Protein AF-L8GIX2-F1 (afdb_monomer_lite)

pLDDT: mean 71.5, std 20.06, range [21.62, 95.88]

Organism: Acanthamoeba castellanii (strain ATCC 30010 / Neff) (NCBI:txid1257118)

Secondary structure (DSSP, 8-state):
-------PPPPPP---HHHHHHHHHHHHHHHHHHHHHTS--HHHHHHHHHHHHHHHHHHHHHTHHHHHHHHHHHT----TTSPPPPHHHHHHHHHHHH-GGGGGTTHHHHHHHHHHHHHHHHHHHTT-TT--HHHHHHHHHHHHHHHHHHHHHHHHHHHHHHTT--TT-PPPPHHHHHHHHHHHHHTTTHHHHHHHHHHHHHHHHHHHHHHHHHH--TTSPPPHHHHHHHHHHHHHHHHHHTHHHHHHHHHHHSPPPTT---SSHHHHHHHHHHHT-GGGGGTTHHHHHHHHHHHHHHHHHHHHHHHHHHHHHHHHTTTTT-TTTSHHHHHHHHHHHHHHHHHTS-PPPSS-EEE---EEEEEEEETTEEEEEETTS-EEEEETTEEEEP-S---SEEEE-TTS-EEEE-TT--EEEEETTTTEEEEEP-SS-EEEEEEEETTEEEEEE-GGG---SS-TTB-EEEE-SSSEEE-SSB-SEEEEEE-TT--EEEEETT-EEEEE-TTT-PEEEEEEE-SEEEEEETTEEEEE-TTS-EEEEETTEEEEE--SS-EEEEEE-TTS-EEEEETTT--EEEE---PPP---------

Sequence (594 aa):
MSTTATASIPVPVEQSPATLDKIKGNIANEIARREIQQRPSLMNAAVSFSIGAAASAISATAVYPIDLVKTRLQNQRTLVGQRGMSMWGCLTSVVRHEGPFGLYKGLIPQLVGQVPEKAIRLFIVDRIRSLSATDGVLITNPAEIVKVRMQVQGQEYAKKKADAAATTAKPKGAMSILRELGIKGMYKGASACFLRDVPFSGIYFGSYAWLKEQLRTGNEPLHSIELFFCASLAGVAAASLTTPADVLKTRMQVEAKKGEGYANLRDCYRRVTTTEGYKALWKGVVPRVLRSSPQYGVMLFSYELLQRLFNNDVQSSISMDVLEDKKWVKMLLLEDKMGILLENSWEPPTSFTRFKGGFKHISVGGSTSVWAISRGDEIYRWKENQWEKTTGAKLKQLSAAEDGAVWGVNNNGEVYRWDGDKQTWQSIPSPFSVLHVAVGSDREVWAVIDDEKEPTSALKQSNIATWDGKAWIRIPGSEQMKLVSCGADGTLWAINSERFTFRLDRESLKWEQMPGSFKQVSVGSKKHVWGVDSKDCIYKWKKGTWQRVTMADVPQHISVASDGSIVAMDKDTNGVVNMKKLVLPVEDKEGEVH

InterPro domains:
  IPR002067 Mitochondrial carrier protein [PR00926] (48-61)
  IPR002067 Mitochondrial carrier protein [PR00926] (61-75)
  IPR002067 Mitochondrial carrier protein [PR00926] (106-126)
  IPR002067 Mitochondrial carrier protein [PR00926] (187-205)
  IPR002067 Mitochondrial carrier protein [PR00926] (231-253)
  IPR006624 Beta-propeller repeat TECPR [PF19193] (360-502)
  IPR006624 Beta-propeller repeat TECPR [PF19193] (507-572)
  IPR006624 Beta-propeller repeat TECPR [SM00706] (350-384)
  IPR006624 Beta-propeller repeat TECPR [SM00706] (385-420)
  IPR006624 Beta-propeller repeat TECPR [SM00706] (470-506)
  IPR006624 Beta-propeller repeat TECPR [SM00706] (509-543)
  IPR011044 Quinoprotein amine dehydrogenase, beta chain-like [SSF50969] (366-577)
  IPR018108 Mitochondrial carrier protein, transmembrane region [PF00153] (44-131)
  IPR018108 Mitochondrial carrier protein, transmembrane region [PF00153] (136-216)
  IPR018108 Mitochondrial carrier protein, transmembrane region [PF00153] (222-312)
  IPR018108 Mitochondrial carrier protein, transmembrane region [PS50920] (43-131)
  IPR018108 Mitochondrial carrier protein, transmembrane region [PS50920] (132-214)
  IPR018108 Mitochondrial carrier protein, transmembrane region [PS50920] (226-309)
  IPR023395 Mitochondrial carrier protein domain superfamily [G3DSA:1.50.40.10] (24-133)
  IPR023395 Mitochondrial carrier protein domain superfamily [G3DSA:1.50.40.10] (134-314)

Radius of gyration: 35.57 Å; chains: 1; bounding box: 111×74×96 Å

Foldseek 3Di:
DDDDDDDDDDDDDDPDPVVVVVVVVVVVVVVVVVLVVPDPPVVVVVLLLVLLLVLLLQLCVVLQLLVLLLLQQLQDDDFPPDDGADSVRSSVCQCVQVNPCSSCFLSVLVSVLVSVLSVCCSVCVSVDVPDDVLVSLLSRLLSVLLSLQRSNVSVVVSVCVVVVNDPPDDRDDSVRVDVVCDDVNSCFLSVLVCLQPVQLVVQLVVQLVVQLVVPDDPPDDDDLVSSLVSNLVSQLRSLQVSLLSVSLSSNRSYDADVPRHQPDSVSSSVCCCVGHNPCSSRGSSVSSSVSRSSSVVSSVVSSVVSVVVVVVVVVVVCPPPCVVPCPVVVVVVVCVVVVVVCVVVDAQDQDWDWDFDQFDAWADQDPQFIKTAHPQQWIWTDDPNDTDTADDDRFPYKYAHVQGWIKGAHPQQWIWTQDPVVSYIDTDDAPFRFQEWEDQDPQWIKTFTDPVPDPDDPQQQWRMWTDRPRYIDTQGHHHAWRYWYAAVARWIWTAHPQQWIWTQDPVVRYTDTADDGAPDWEDNDPQFIWGAHPVLWIWTDDPRDTDTRDYPFRFPDWYAHVVGWIWTQGPPRSTITTRDPPPDPPPPPDDDDD

Structure (mmCIF, N/CA/C/O backbone):
data_AF-L8GIX2-F1
#
_entry.id   AF-L8GIX2-F1
#
loop_
_atom_site.group_PDB
_atom_site.id
_atom_site.type_symbol
_atom_site.label_atom_id
_atom_site.label_alt_id
_atom_site.label_comp_id
_atom_site.label_asym_id
_atom_site.label_entity_id
_atom_site.label_seq_id
_atom_site.pdbx_PDB_ins_code
_atom_site.Cartn_x
_atom_site.Cartn_y
_atom_site.Cartn_z
_atom_site.occupancy
_atom_site.B_iso_or_equiv
_atom_site.auth_seq_id
_atom_site.auth_comp_id
_atom_site.auth_asym_id
_atom_site.auth_atom_id
_atom_site.pdbx_PDB_model_num
ATOM 1 N N . MET A 1 1 ? 73.768 -43.367 -15.667 1.00 32.47 1 MET A N 1
ATOM 2 C CA . MET A 1 1 ? 73.710 -41.979 -15.160 1.00 32.47 1 MET A CA 1
ATOM 3 C C . MET A 1 1 ? 72.260 -41.523 -15.231 1.00 32.47 1 MET A C 1
ATOM 5 O O . MET A 1 1 ? 71.710 -41.500 -16.317 1.00 32.47 1 MET A O 1
ATOM 9 N N . SER A 1 2 ? 71.597 -41.445 -14.071 1.00 27.03 2 SER A N 1
ATOM 10 C CA . SER A 1 2 ? 71.108 -40.181 -13.467 1.00 27.03 2 SER A CA 1
ATOM 11 C C . SER A 1 2 ? 69.639 -39.912 -13.848 1.00 27.03 2 SER A C 1
ATOM 13 O O . SER A 1 2 ? 69.367 -39.380 -14.914 1.00 27.03 2 SER A O 1
ATOM 15 N N . THR A 1 3 ? 68.691 -40.608 -13.208 1.00 26.14 3 THR A N 1
ATOM 16 C CA . THR A 1 3 ? 67.895 -40.239 -12.004 1.00 26.14 3 THR A CA 1
ATOM 17 C C . THR A 1 3 ? 66.569 -39.548 -12.328 1.00 26.14 3 THR A C 1
ATOM 19 O O . THR A 1 3 ? 66.504 -38.371 -12.658 1.00 26.14 3 THR A O 1
ATOM 22 N N . THR A 1 4 ? 65.511 -40.336 -12.156 1.00 33.38 4 THR A N 1
ATOM 23 C CA . THR A 1 4 ? 64.113 -39.974 -11.910 1.00 33.38 4 THR A CA 1
ATOM 24 C C . THR A 1 4 ? 63.963 -38.993 -10.744 1.00 33.38 4 THR A C 1
ATOM 26 O O . THR A 1 4 ? 64.439 -39.279 -9.646 1.00 33.38 4 THR A O 1
ATOM 29 N N . ALA A 1 5 ? 63.223 -37.902 -10.953 1.00 27.11 5 ALA A N 1
ATOM 30 C CA . ALA A 1 5 ? 62.670 -37.071 -9.886 1.00 27.11 5 ALA A CA 1
ATOM 31 C C . ALA A 1 5 ? 61.169 -36.853 -10.136 1.00 27.11 5 ALA A C 1
ATOM 33 O O . ALA A 1 5 ? 60.757 -36.110 -11.023 1.00 27.11 5 ALA A O 1
ATOM 34 N N . THR A 1 6 ? 60.356 -37.556 -9.354 1.00 30.75 6 THR A N 1
ATOM 35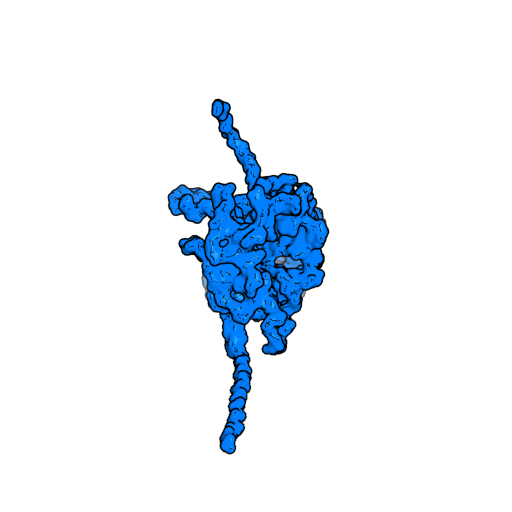 C CA . THR A 1 6 ? 58.922 -37.332 -9.166 1.00 30.75 6 THR A CA 1
ATOM 36 C C . THR A 1 6 ? 58.697 -35.983 -8.484 1.00 30.75 6 THR A C 1
ATOM 38 O O . THR A 1 6 ? 59.063 -35.824 -7.320 1.00 30.75 6 THR A O 1
ATOM 41 N N . ALA A 1 7 ? 58.079 -35.026 -9.180 1.00 27.36 7 ALA A N 1
ATOM 42 C CA . ALA A 1 7 ? 57.546 -33.811 -8.570 1.00 27.36 7 ALA A CA 1
ATOM 43 C C . ALA A 1 7 ? 56.068 -34.038 -8.222 1.00 27.36 7 ALA A C 1
ATOM 45 O O . ALA A 1 7 ? 55.216 -34.185 -9.097 1.00 27.36 7 ALA A O 1
ATOM 46 N N . SER A 1 8 ? 55.785 -34.128 -6.927 1.00 27.20 8 SER A N 1
ATOM 47 C CA . SER A 1 8 ? 54.449 -34.215 -6.348 1.00 27.20 8 SER A CA 1
ATOM 48 C C . SER A 1 8 ? 53.643 -32.941 -6.633 1.00 27.20 8 SER A C 1
ATOM 50 O O . SER A 1 8 ? 54.091 -31.826 -6.374 1.00 27.20 8 SER A O 1
ATOM 52 N N . ILE A 1 9 ? 52.433 -33.122 -7.164 1.00 31.89 9 ILE A N 1
ATOM 53 C CA . ILE A 1 9 ? 51.441 -32.067 -7.398 1.00 31.89 9 ILE A CA 1
ATOM 54 C C . ILE A 1 9 ? 50.919 -31.571 -6.034 1.00 31.89 9 ILE A C 1
ATOM 56 O O . ILE A 1 9 ? 50.572 -32.407 -5.194 1.00 31.89 9 ILE A O 1
ATOM 60 N N . PRO A 1 10 ? 50.816 -30.251 -5.787 1.00 28.42 10 PRO A N 1
ATOM 61 C CA . PRO A 1 10 ? 50.138 -29.735 -4.607 1.00 28.42 10 PRO A CA 1
ATOM 62 C C . PRO A 1 10 ? 48.632 -29.972 -4.753 1.00 28.42 10 PRO A C 1
ATOM 64 O O . PRO A 1 10 ? 48.017 -29.544 -5.729 1.00 28.42 10 PRO A O 1
ATOM 67 N N . VAL A 1 11 ? 48.039 -30.655 -3.775 1.00 28.12 11 VAL A N 1
ATOM 68 C CA . VAL A 1 11 ? 46.583 -30.804 -3.632 1.00 28.12 11 VAL A CA 1
ATOM 69 C C . VAL A 1 11 ? 45.937 -29.406 -3.611 1.00 28.12 11 VAL A C 1
ATOM 71 O O . VAL A 1 11 ? 46.382 -28.565 -2.824 1.00 28.12 11 VAL A O 1
ATOM 74 N N . PRO A 1 12 ? 44.916 -29.110 -4.443 1.00 32.69 12 PRO A N 1
ATOM 75 C CA . PRO A 1 12 ? 44.256 -27.812 -4.420 1.00 32.69 12 PRO A CA 1
ATOM 76 C C . PRO A 1 12 ? 43.480 -27.644 -3.116 1.00 32.69 12 PRO A C 1
ATOM 78 O O . PRO A 1 12 ? 42.661 -28.483 -2.746 1.00 32.69 12 PRO A O 1
ATOM 81 N N . VAL A 1 13 ? 43.760 -26.536 -2.440 1.00 35.94 13 VAL A N 1
ATOM 82 C CA . VAL A 1 13 ? 43.099 -26.073 -1.221 1.00 35.94 13 VAL A CA 1
ATOM 83 C C . VAL A 1 13 ? 41.587 -25.995 -1.454 1.00 35.94 13 VAL A C 1
ATOM 85 O O . VAL A 1 13 ? 41.133 -25.218 -2.296 1.00 35.94 13 VAL A O 1
ATOM 88 N N . GLU A 1 14 ? 40.813 -26.775 -0.692 1.00 31.98 14 GLU A N 1
ATOM 89 C CA . GLU A 1 14 ? 39.371 -26.573 -0.520 1.00 31.98 14 GLU A CA 1
ATOM 90 C C . GLU A 1 14 ? 39.129 -25.101 -0.168 1.00 31.98 14 GLU A C 1
ATOM 92 O O . GLU A 1 14 ? 39.505 -24.627 0.909 1.00 31.98 14 GLU A O 1
ATOM 97 N N . GLN A 1 15 ? 38.547 -24.339 -1.096 1.00 39.41 15 GLN A N 1
ATOM 98 C CA . GLN A 1 15 ? 38.196 -22.951 -0.826 1.00 39.41 15 GLN A CA 1
ATOM 99 C C . GLN A 1 15 ? 37.131 -22.933 0.270 1.00 39.41 15 GLN A C 1
ATOM 101 O O . GLN A 1 15 ? 36.019 -23.427 0.091 1.00 39.41 15 GLN A O 1
ATOM 106 N N . SER A 1 16 ? 37.514 -22.395 1.427 1.00 39.31 16 SER A N 1
ATOM 107 C CA . SER A 1 16 ? 36.728 -22.500 2.648 1.00 39.31 16 SER A CA 1
ATOM 108 C C . SER A 1 16 ? 35.373 -21.773 2.537 1.00 39.31 16 SER A C 1
ATOM 110 O O . SER A 1 16 ? 35.245 -20.802 1.777 1.00 39.31 16 SER A O 1
ATOM 112 N N . PRO A 1 17 ? 34.368 -22.176 3.342 1.00 43.47 17 PRO A N 1
ATOM 113 C CA . PRO A 1 17 ? 33.036 -21.556 3.408 1.00 43.47 17 PRO A CA 1
ATOM 114 C C . PRO A 1 17 ? 33.039 -20.023 3.564 1.00 43.47 17 PRO A C 1
ATOM 116 O O . PRO A 1 17 ? 32.078 -19.353 3.186 1.00 43.47 17 PRO A O 1
ATOM 119 N N . ALA A 1 18 ? 34.149 -19.448 4.042 1.00 38.91 18 ALA A N 1
ATOM 120 C CA . ALA A 1 18 ? 34.330 -18.014 4.233 1.00 38.91 18 ALA A CA 1
ATOM 121 C C . ALA A 1 18 ? 34.254 -17.193 2.929 1.00 38.91 18 ALA A C 1
ATOM 123 O O . ALA A 1 18 ? 33.893 -16.016 2.974 1.00 38.91 18 ALA A O 1
ATOM 124 N N . THR A 1 19 ? 34.570 -17.780 1.769 1.00 43.78 19 THR A N 1
ATOM 125 C CA . THR A 1 19 ? 34.526 -17.074 0.472 1.00 43.78 19 THR A CA 1
ATOM 126 C C . THR A 1 19 ? 33.088 -16.914 -0.028 1.00 43.78 19 THR A C 1
ATOM 128 O O . THR A 1 19 ? 32.713 -15.848 -0.516 1.00 43.78 19 THR A O 1
ATOM 131 N N . LEU A 1 20 ? 32.250 -17.937 0.175 1.00 39.53 20 LEU A N 1
ATOM 132 C CA . LEU A 1 20 ? 30.830 -17.919 -0.184 1.00 39.53 20 LEU A CA 1
ATOM 133 C C . LEU A 1 20 ? 30.031 -16.973 0.727 1.00 39.53 20 LEU A C 1
ATOM 135 O O . LEU A 1 20 ? 29.161 -16.243 0.253 1.00 39.53 20 LEU A O 1
ATOM 139 N N . ASP A 1 21 ? 30.368 -16.924 2.017 1.00 40.94 21 ASP A N 1
ATOM 140 C CA . ASP A 1 21 ? 29.740 -16.003 2.970 1.00 40.94 21 ASP A CA 1
ATOM 141 C C . ASP A 1 21 ? 30.148 -14.543 2.733 1.00 40.94 21 ASP A C 1
ATOM 143 O O . ASP A 1 21 ? 29.327 -13.638 2.894 1.00 40.94 21 ASP A O 1
ATOM 147 N N . LYS A 1 22 ? 31.370 -14.293 2.242 1.00 41.31 22 LYS A N 1
ATOM 148 C CA . LYS A 1 22 ? 31.793 -12.959 1.779 1.00 41.31 22 LYS A CA 1
ATOM 149 C C . LYS A 1 22 ? 30.979 -12.480 0.578 1.00 41.31 22 LYS A C 1
ATOM 151 O O . LYS A 1 22 ? 30.581 -11.319 0.532 1.00 41.31 22 LYS A O 1
ATOM 156 N N . ILE A 1 23 ? 30.707 -13.373 -0.374 1.00 46.34 23 ILE A N 1
ATOM 157 C CA . ILE A 1 23 ? 29.902 -13.073 -1.566 1.00 46.34 23 ILE A CA 1
ATOM 158 C C . ILE A 1 23 ? 28.448 -12.795 -1.164 1.00 46.34 23 ILE A C 1
ATOM 160 O O . ILE A 1 23 ? 27.890 -11.772 -1.556 1.00 46.34 23 ILE A O 1
ATOM 164 N N . LYS A 1 24 ? 27.861 -13.629 -0.297 1.00 41.00 24 LYS A N 1
ATOM 165 C CA . LYS A 1 24 ? 26.514 -13.400 0.251 1.00 41.00 24 LYS A CA 1
ATOM 166 C C . LYS A 1 24 ? 26.422 -12.101 1.056 1.00 41.00 24 LYS A C 1
ATOM 168 O O . LYS A 1 24 ? 25.441 -11.378 0.917 1.00 41.00 24 LYS A O 1
ATOM 173 N N . GLY A 1 25 ? 27.442 -11.773 1.851 1.00 39.19 25 GLY A N 1
ATOM 174 C CA . GLY A 1 25 ? 27.502 -10.536 2.634 1.00 39.19 25 GLY A CA 1
ATOM 175 C C . GLY A 1 25 ? 27.599 -9.277 1.771 1.00 39.19 25 GLY A C 1
ATOM 176 O O . GLY A 1 25 ? 26.925 -8.285 2.046 1.00 39.19 25 GLY A O 1
ATOM 177 N N . ASN A 1 26 ? 28.375 -9.322 0.687 1.00 44.47 26 ASN A N 1
ATOM 178 C CA . ASN A 1 26 ? 28.473 -8.210 -0.259 1.00 44.47 26 ASN A CA 1
ATOM 179 C C . ASN A 1 26 ? 27.163 -8.010 -1.035 1.00 44.47 26 ASN A C 1
ATOM 181 O O . ASN A 1 26 ? 26.713 -6.878 -1.179 1.00 44.47 26 ASN A O 1
ATOM 185 N N . ILE A 1 27 ? 26.504 -9.099 -1.444 1.00 45.00 27 ILE A N 1
ATOM 186 C CA . ILE A 1 27 ? 25.198 -9.055 -2.120 1.00 45.00 27 ILE A CA 1
ATOM 187 C C . ILE A 1 27 ? 24.102 -8.547 -1.170 1.00 45.00 27 ILE A C 1
ATOM 189 O O . ILE A 1 27 ? 23.310 -7.689 -1.553 1.00 45.00 27 ILE A O 1
ATOM 193 N N . ALA A 1 28 ? 24.086 -8.995 0.088 1.00 37.91 28 ALA A N 1
ATOM 194 C CA . ALA A 1 28 ? 23.142 -8.517 1.099 1.00 37.91 28 ALA A CA 1
ATOM 195 C C . ALA A 1 28 ? 23.328 -7.021 1.414 1.00 37.91 28 ALA A C 1
ATOM 197 O O . ALA A 1 28 ? 22.347 -6.293 1.559 1.00 37.91 28 ALA A O 1
ATOM 198 N N . ASN A 1 29 ? 24.575 -6.542 1.460 1.00 41.56 29 ASN A N 1
ATOM 199 C CA . ASN A 1 29 ? 24.876 -5.120 1.631 1.00 41.56 29 ASN A CA 1
ATOM 200 C C . ASN A 1 29 ? 24.446 -4.280 0.418 1.00 41.56 29 ASN A C 1
ATOM 202 O O . ASN A 1 29 ? 23.976 -3.156 0.596 1.00 41.56 29 ASN A O 1
ATOM 206 N N . GLU A 1 30 ? 24.557 -4.817 -0.797 1.00 46.59 30 GLU A N 1
ATOM 207 C CA . GLU A 1 30 ? 24.130 -4.136 -2.022 1.00 46.59 30 GLU A CA 1
ATOM 208 C C . GLU A 1 30 ? 22.593 -4.080 -2.136 1.00 46.59 30 GLU A C 1
ATOM 210 O O . GLU A 1 30 ? 22.037 -3.049 -2.517 1.00 46.59 30 GLU A O 1
ATOM 215 N N . ILE A 1 31 ? 21.892 -5.143 -1.718 1.00 43.31 31 ILE A N 1
ATOM 216 C CA . ILE A 1 31 ? 20.422 -5.185 -1.604 1.00 43.31 31 ILE A CA 1
ATOM 217 C C . ILE A 1 31 ? 19.939 -4.180 -0.551 1.00 43.31 31 ILE A C 1
ATOM 219 O O . ILE A 1 31 ? 19.071 -3.358 -0.844 1.00 43.31 31 ILE A O 1
ATOM 223 N N . ALA A 1 32 ? 20.561 -4.161 0.633 1.00 39.56 32 ALA A N 1
ATOM 224 C CA . ALA A 1 32 ? 20.240 -3.195 1.682 1.00 39.56 32 ALA A CA 1
ATOM 225 C C . ALA A 1 32 ? 20.481 -1.745 1.223 1.00 39.56 32 ALA A C 1
ATOM 227 O O . ALA A 1 32 ? 19.701 -0.851 1.549 1.00 39.56 32 ALA A O 1
ATOM 228 N N . ARG A 1 33 ? 21.527 -1.489 0.423 1.00 43.03 33 ARG A N 1
ATOM 229 C CA . ARG A 1 33 ? 21.795 -0.165 -0.164 1.00 43.03 33 ARG A CA 1
ATOM 230 C C . ARG A 1 33 ? 20.774 0.228 -1.232 1.00 43.03 33 ARG A C 1
ATOM 232 O O . ARG A 1 33 ? 20.345 1.380 -1.244 1.00 43.03 33 ARG A O 1
ATOM 239 N N . ARG A 1 34 ? 20.328 -0.704 -2.079 1.00 43.25 34 ARG A N 1
ATOM 240 C CA . ARG A 1 34 ? 19.295 -0.445 -3.099 1.00 43.25 34 ARG A CA 1
ATOM 241 C C . ARG A 1 34 ? 17.908 -0.219 -2.487 1.00 43.25 34 ARG A C 1
ATOM 243 O O . ARG A 1 34 ? 17.200 0.679 -2.938 1.00 43.25 34 ARG A O 1
ATOM 250 N N . GLU A 1 35 ? 17.563 -0.913 -1.402 1.00 37.59 35 GLU A N 1
ATOM 251 C CA . GLU A 1 35 ? 16.358 -0.619 -0.604 1.00 37.59 35 GLU A CA 1
ATOM 252 C C . GLU A 1 35 ? 16.434 0.742 0.110 1.00 37.59 35 GLU A C 1
ATOM 254 O O . GLU A 1 35 ? 15.412 1.394 0.323 1.00 37.59 35 GLU A O 1
ATOM 259 N N . ILE A 1 36 ? 17.636 1.217 0.461 1.00 39.16 36 ILE A N 1
ATOM 260 C CA . ILE A 1 36 ? 17.846 2.572 0.999 1.00 39.16 36 ILE A CA 1
ATOM 261 C C . ILE A 1 36 ? 17.694 3.640 -0.102 1.00 39.16 36 ILE A C 1
ATOM 263 O O . ILE A 1 36 ? 17.222 4.738 0.194 1.00 39.16 36 ILE A O 1
ATOM 267 N N . GLN A 1 37 ? 18.030 3.320 -1.357 1.00 36.75 37 GLN A N 1
ATOM 268 C CA . GLN A 1 37 ? 18.027 4.257 -2.489 1.00 36.75 37 GLN A CA 1
ATOM 269 C C . GLN A 1 37 ? 16.670 4.353 -3.219 1.00 36.75 37 GLN A C 1
ATOM 271 O O . GLN A 1 37 ? 16.367 5.398 -3.784 1.00 36.75 37 GLN A O 1
ATOM 276 N N . GLN A 1 38 ? 15.816 3.321 -3.138 1.00 39.66 38 GLN A N 1
ATOM 277 C CA . GLN A 1 38 ? 14.410 3.353 -3.590 1.00 39.66 38 GLN A CA 1
ATOM 278 C C . GLN A 1 38 ? 13.428 3.936 -2.560 1.00 39.66 38 GLN A C 1
ATOM 280 O O . GLN A 1 38 ? 12.213 3.907 -2.771 1.00 39.66 38 GLN A O 1
ATOM 285 N N . ARG A 1 39 ? 13.908 4.483 -1.438 1.00 40.75 39 ARG A N 1
ATOM 286 C CA . ARG A 1 39 ? 13.008 5.143 -0.492 1.00 40.75 39 ARG A CA 1
ATOM 287 C C . ARG A 1 39 ? 12.375 6.365 -1.163 1.00 40.75 39 ARG A C 1
ATOM 289 O O . ARG A 1 39 ? 13.116 7.172 -1.730 1.00 40.75 39 ARG A O 1
ATOM 296 N N . PRO A 1 40 ? 11.050 6.592 -1.045 1.00 43.59 40 PRO A N 1
ATOM 297 C CA . PRO A 1 40 ? 10.548 7.950 -1.196 1.00 43.59 40 PRO A CA 1
ATOM 298 C C . PRO A 1 40 ? 11.407 8.821 -0.278 1.00 43.59 40 PRO A C 1
ATOM 300 O O . PRO A 1 40 ? 11.651 8.436 0.871 1.00 43.59 40 PRO A O 1
ATOM 303 N N . SER A 1 41 ? 11.934 9.937 -0.792 1.00 51.78 41 SER A N 1
ATOM 304 C CA . SER A 1 41 ? 12.727 10.865 0.020 1.00 51.78 41 SER A CA 1
ATOM 305 C C . SER A 1 41 ? 12.025 11.055 1.369 1.00 51.78 41 SER A C 1
ATOM 307 O O . SER A 1 41 ? 10.793 11.097 1.417 1.00 51.78 41 SER A O 1
ATOM 309 N N . LEU A 1 42 ? 12.767 11.125 2.481 1.00 51.75 42 LEU A N 1
ATOM 310 C CA . LEU A 1 42 ? 12.169 11.295 3.820 1.00 51.75 42 LEU A CA 1
ATOM 311 C C . LEU A 1 42 ? 11.116 12.415 3.837 1.00 51.75 42 LEU A C 1
ATOM 313 O O . LEU A 1 42 ? 10.129 12.330 4.558 1.00 51.75 42 LEU A O 1
ATOM 317 N N . MET A 1 43 ? 11.299 13.410 2.971 1.00 50.34 43 MET A N 1
ATOM 318 C CA . MET A 1 43 ? 10.362 14.483 2.682 1.00 50.34 43 MET A CA 1
ATOM 319 C C . MET A 1 43 ? 9.032 14.001 2.064 1.00 50.34 43 MET A C 1
ATOM 321 O O . MET A 1 43 ? 7.981 14.345 2.586 1.00 50.34 43 MET A O 1
ATOM 325 N N . ASN A 1 44 ? 9.030 13.155 1.028 1.00 55.56 44 ASN A N 1
ATOM 326 C CA . ASN A 1 44 ? 7.808 12.590 0.428 1.00 55.56 44 ASN A CA 1
ATOM 327 C C . ASN A 1 44 ? 7.051 11.661 1.392 1.00 55.56 44 ASN A C 1
ATOM 329 O O . ASN A 1 44 ? 5.815 11.675 1.437 1.00 55.56 44 ASN A O 1
ATOM 333 N N . ALA A 1 45 ? 7.785 10.882 2.192 1.00 56.03 45 ALA A N 1
ATOM 334 C CA . ALA A 1 45 ? 7.203 10.065 3.253 1.00 56.03 45 ALA A CA 1
ATOM 335 C C . ALA A 1 45 ? 6.602 10.945 4.363 1.00 56.03 45 ALA A C 1
ATOM 337 O O . ALA A 1 45 ? 5.467 10.718 4.778 1.00 56.03 45 ALA A O 1
ATOM 338 N N . ALA A 1 46 ? 7.311 11.997 4.789 1.00 62.12 46 ALA A N 1
ATOM 339 C CA . ALA A 1 46 ? 6.837 12.957 5.784 1.00 62.12 46 ALA A CA 1
ATOM 340 C C . ALA A 1 46 ? 5.623 13.763 5.297 1.00 62.12 46 ALA A C 1
ATOM 342 O O . ALA A 1 46 ? 4.710 14.021 6.080 1.00 62.12 46 ALA A O 1
ATOM 343 N N . VAL A 1 47 ? 5.563 14.119 4.012 1.00 66.62 47 VAL A N 1
ATOM 344 C CA . VAL A 1 47 ? 4.419 14.809 3.399 1.00 66.62 47 VAL A CA 1
ATOM 345 C C . VAL A 1 47 ? 3.208 13.883 3.327 1.00 66.62 47 VAL A C 1
ATOM 347 O O . VAL A 1 47 ? 2.141 14.241 3.819 1.00 66.62 47 VAL A O 1
ATOM 350 N N . SER A 1 48 ? 3.369 12.663 2.808 1.00 63.47 48 SER A N 1
ATOM 351 C CA . SER A 1 48 ? 2.283 11.669 2.759 1.00 63.47 48 SER A CA 1
ATOM 352 C C . SER A 1 48 ? 1.765 11.328 4.157 1.00 63.47 48 SER A C 1
ATOM 354 O O . SER A 1 48 ? 0.560 11.182 4.369 1.00 63.47 48 SER A O 1
ATOM 356 N N . PHE A 1 49 ? 2.676 11.264 5.129 1.00 70.06 49 PHE A N 1
ATOM 357 C CA . PHE A 1 49 ? 2.355 11.104 6.538 1.00 70.06 49 PHE A CA 1
ATOM 358 C C . PHE A 1 49 ? 1.568 12.299 7.088 1.00 70.06 49 PHE A C 1
ATOM 360 O O . PHE A 1 49 ? 0.531 12.101 7.715 1.00 70.06 49 PHE A O 1
ATOM 367 N N . SER A 1 50 ? 2.017 13.527 6.825 1.00 74.50 50 SER A N 1
ATOM 368 C CA . SER A 1 50 ? 1.362 14.753 7.299 1.00 74.50 50 SER A CA 1
ATOM 369 C C . SER A 1 50 ? -0.041 14.900 6.712 1.00 74.50 50 SER A C 1
ATOM 371 O O . SER A 1 50 ? -0.983 15.206 7.440 1.00 74.50 50 SER A O 1
ATOM 373 N N . ILE A 1 51 ? -0.206 14.588 5.424 1.00 73.50 51 ILE A N 1
ATOM 374 C CA . ILE A 1 51 ? -1.503 14.559 4.739 1.00 73.50 51 ILE A CA 1
ATOM 375 C C . ILE A 1 51 ? -2.404 13.478 5.349 1.00 73.50 51 ILE A C 1
ATOM 377 O O . ILE A 1 51 ? -3.562 13.747 5.662 1.00 73.50 51 ILE A O 1
ATOM 381 N N . GLY A 1 52 ? -1.878 12.273 5.590 1.00 71.50 52 GLY A N 1
ATOM 382 C CA . GLY A 1 52 ? -2.619 11.190 6.244 1.00 71.50 52 GLY A CA 1
ATOM 383 C C . GLY A 1 52 ? -3.043 11.527 7.678 1.00 71.50 52 GLY A C 1
ATOM 384 O O . GLY A 1 52 ? -4.182 11.266 8.071 1.00 71.50 52 GLY A O 1
ATOM 385 N N . ALA A 1 53 ? -2.156 12.151 8.455 1.00 77.88 53 ALA A N 1
ATOM 386 C CA . ALA A 1 53 ? -2.427 12.602 9.815 1.00 77.88 53 ALA A CA 1
ATOM 387 C C . ALA A 1 53 ? -3.481 13.720 9.838 1.00 77.88 53 ALA A C 1
ATOM 389 O O . ALA A 1 53 ? -4.426 13.647 10.625 1.00 77.88 53 ALA A O 1
ATOM 390 N N . ALA A 1 54 ? -3.371 14.705 8.942 1.00 81.00 54 ALA A N 1
ATOM 391 C CA . ALA A 1 54 ? -4.338 15.789 8.797 1.00 81.00 54 ALA A CA 1
ATOM 392 C C . ALA A 1 54 ? -5.714 15.269 8.351 1.00 81.00 54 ALA A C 1
ATOM 394 O O . ALA A 1 54 ? -6.722 15.593 8.977 1.00 81.00 54 ALA A O 1
ATOM 395 N N . ALA A 1 55 ? -5.770 14.381 7.354 1.00 76.38 55 ALA A N 1
ATOM 396 C CA . ALA A 1 55 ? -7.011 13.744 6.918 1.00 76.38 55 ALA A CA 1
ATOM 397 C C . ALA A 1 55 ? -7.666 12.925 8.047 1.00 76.38 55 ALA A C 1
ATOM 399 O O . ALA A 1 55 ? -8.879 13.005 8.267 1.00 76.38 55 ALA A O 1
ATOM 400 N N . SER A 1 56 ? -6.868 12.181 8.824 1.00 76.44 56 SER A N 1
ATOM 401 C CA . SER A 1 56 ? -7.362 11.458 10.001 1.00 76.44 56 SER A CA 1
ATOM 402 C C . SER A 1 56 ? -7.909 12.420 11.057 1.00 76.44 56 SER A C 1
ATOM 404 O O . SER A 1 56 ? -8.990 12.172 11.590 1.00 76.44 56 SER A O 1
ATOM 406 N N . ALA A 1 57 ? -7.221 13.531 11.329 1.00 84.75 57 ALA A N 1
ATOM 407 C CA . ALA A 1 57 ? -7.668 14.532 12.293 1.00 84.75 57 ALA A CA 1
ATOM 408 C C . ALA A 1 57 ? -8.985 15.204 11.872 1.00 84.75 57 ALA A C 1
ATOM 410 O O . ALA A 1 57 ? -9.896 15.331 12.696 1.00 84.75 57 ALA A O 1
ATOM 411 N N . ILE A 1 58 ? -9.125 15.564 10.592 1.00 85.75 58 ILE A N 1
ATOM 412 C CA . ILE A 1 58 ? -10.357 16.138 10.029 1.00 85.75 58 ILE A CA 1
ATOM 413 C C . ILE A 1 58 ? -11.508 15.140 10.165 1.00 85.75 58 ILE A C 1
ATOM 415 O O . ILE A 1 58 ? -12.556 15.473 10.721 1.00 85.75 58 ILE A O 1
ATOM 419 N N . SER A 1 59 ? -11.295 13.887 9.750 1.00 81.62 59 SER A N 1
ATOM 420 C CA . SER A 1 59 ? -12.326 12.849 9.842 1.00 81.62 59 SER A CA 1
ATOM 421 C C . SER A 1 59 ? -12.751 12.566 11.283 1.00 81.62 59 SER A C 1
ATOM 423 O O . SER A 1 59 ? -13.944 12.448 11.562 1.00 81.62 59 SER A O 1
ATOM 425 N N . ALA A 1 60 ? -11.796 12.503 12.217 1.00 82.88 60 ALA A N 1
ATOM 426 C CA . ALA A 1 60 ? -12.063 12.260 13.626 1.00 82.88 60 ALA A CA 1
ATOM 427 C C . ALA A 1 60 ? -12.844 13.412 14.257 1.00 82.88 60 ALA A C 1
ATOM 429 O O . ALA A 1 60 ? -13.749 13.151 15.045 1.00 82.88 60 ALA A O 1
ATOM 430 N N . THR A 1 61 ? -12.524 14.653 13.882 1.00 88.94 61 THR A N 1
ATOM 431 C CA . THR A 1 61 ? -13.223 15.857 14.343 1.00 88.94 61 THR A CA 1
ATOM 432 C C . THR A 1 61 ? -14.651 15.895 13.803 1.00 88.94 61 THR A C 1
ATOM 434 O O . THR A 1 61 ? -15.583 16.089 14.580 1.00 88.94 61 THR A O 1
ATOM 437 N N . ALA A 1 62 ? -14.848 15.609 12.513 1.00 88.31 62 ALA A N 1
ATOM 438 C CA . ALA A 1 62 ? -16.163 15.631 11.871 1.00 88.31 62 ALA A CA 1
ATOM 439 C C . ALA A 1 62 ? -17.171 14.675 12.534 1.00 88.31 62 ALA A C 1
ATOM 441 O O . ALA A 1 62 ? -18.331 15.028 12.737 1.00 88.31 62 ALA A O 1
ATOM 442 N N . VAL A 1 63 ? -16.733 13.472 12.926 1.00 88.00 63 VAL A N 1
ATOM 443 C CA . VAL A 1 63 ? -17.612 12.467 13.557 1.00 88.00 63 VAL A CA 1
ATOM 444 C C . VAL A 1 63 ? -17.586 12.495 15.088 1.00 88.00 63 VAL A C 1
ATOM 446 O O . VAL A 1 63 ? -18.263 11.688 15.735 1.00 88.00 63 VAL A O 1
ATOM 449 N N . TYR A 1 64 ? -16.807 13.396 15.692 1.00 89.31 64 TYR A N 1
ATOM 450 C CA . TYR A 1 64 ? -16.570 13.409 17.135 1.00 89.31 64 TYR A CA 1
ATOM 451 C C . TYR A 1 64 ? -17.846 13.580 17.983 1.00 89.31 64 TYR A C 1
ATOM 453 O O . TYR A 1 64 ? -17.985 12.859 18.976 1.00 89.31 64 TYR A O 1
ATOM 461 N N . PRO A 1 65 ? -18.826 14.431 17.609 1.00 91.12 65 PRO A N 1
ATOM 462 C CA . PRO A 1 65 ? -20.079 14.539 18.360 1.00 91.12 65 PRO A CA 1
ATOM 463 C C . PRO A 1 65 ? -20.819 13.200 18.497 1.00 91.12 65 PRO A C 1
ATOM 465 O O . PRO A 1 65 ? -21.358 12.879 19.558 1.00 91.12 65 PRO A O 1
ATOM 468 N N . ILE A 1 66 ? -20.797 12.379 17.442 1.00 89.44 66 ILE A N 1
ATOM 469 C CA . ILE A 1 66 ? -21.417 11.049 17.432 1.00 89.44 66 ILE A CA 1
ATOM 470 C C . ILE A 1 66 ? -20.600 10.075 18.291 1.00 89.44 66 ILE A C 1
ATOM 472 O O . ILE A 1 66 ? -21.175 9.273 19.030 1.00 89.44 66 ILE A O 1
ATOM 476 N N . ASP A 1 67 ? -19.267 10.169 18.248 1.00 87.00 67 ASP A N 1
ATOM 477 C CA . ASP A 1 67 ? -18.369 9.377 19.096 1.00 87.00 67 ASP A CA 1
ATOM 478 C C . ASP A 1 67 ? -18.616 9.624 20.592 1.00 87.00 67 ASP A C 1
ATOM 480 O O . ASP A 1 67 ? -18.726 8.671 21.365 1.00 87.00 67 ASP A O 1
ATOM 484 N N . LEU A 1 68 ? -18.792 10.887 20.998 1.00 87.62 68 LEU A N 1
ATOM 485 C CA . LEU A 1 68 ? -19.112 11.235 22.382 1.00 87.62 68 LEU A CA 1
ATOM 486 C C . LEU A 1 68 ? -20.442 10.605 22.822 1.00 87.62 68 LEU A C 1
ATOM 488 O O . LEU A 1 68 ? -20.516 9.983 23.886 1.00 87.62 68 LEU A O 1
ATOM 492 N N . VAL A 1 69 ? -21.492 10.751 22.006 1.00 88.25 69 VAL A N 1
ATOM 493 C CA . VAL A 1 69 ? -22.821 10.188 22.294 1.00 88.25 69 VAL A CA 1
ATOM 494 C C . VAL A 1 69 ? -22.754 8.664 22.393 1.00 88.25 69 VAL A C 1
ATOM 496 O O . VAL A 1 69 ? -23.316 8.080 23.321 1.00 88.25 69 VAL A O 1
ATOM 499 N N . LYS A 1 70 ? -22.006 8.013 21.496 1.00 89.94 70 LYS A N 1
ATOM 500 C CA . LYS A 1 70 ? -21.750 6.569 21.523 1.00 89.94 70 LYS A CA 1
ATOM 501 C C . LYS A 1 70 ? -21.119 6.136 22.847 1.00 89.94 70 LYS A C 1
ATOM 503 O O . LYS A 1 70 ? -21.684 5.273 23.516 1.00 89.94 70 LYS A O 1
ATOM 508 N N . THR A 1 71 ? -20.013 6.750 23.268 1.00 84.62 71 THR A N 1
ATOM 509 C CA . THR A 1 71 ? -19.320 6.378 24.516 1.00 84.62 71 THR A CA 1
ATOM 510 C C . THR A 1 71 ? -20.209 6.570 25.747 1.00 84.62 71 THR A C 1
ATOM 512 O O . THR A 1 71 ? -20.230 5.732 26.648 1.00 84.62 71 THR A O 1
ATOM 515 N N . ARG A 1 72 ? -21.005 7.641 25.774 1.00 86.75 72 ARG A N 1
ATOM 516 C CA . ARG A 1 72 ? -21.938 7.937 26.869 1.00 86.75 72 ARG A CA 1
ATOM 517 C C . ARG A 1 72 ? -23.082 6.937 26.976 1.00 86.75 72 ARG A C 1
ATOM 519 O O . ARG A 1 72 ? -23.399 6.491 28.077 1.00 86.75 72 ARG A O 1
ATOM 526 N N . LEU A 1 73 ? -23.677 6.558 25.847 1.00 85.81 73 LEU A N 1
ATOM 527 C CA . LEU A 1 73 ? -24.718 5.531 25.805 1.00 85.81 73 LEU A CA 1
ATOM 528 C C . LEU A 1 73 ? -24.169 4.150 26.168 1.00 85.81 73 LEU A C 1
ATOM 530 O O . LEU A 1 73 ? -24.816 3.406 26.901 1.00 85.81 73 LEU A O 1
ATOM 534 N N . GLN A 1 74 ? -22.960 3.823 25.706 1.00 84.06 74 GLN A N 1
ATOM 535 C CA . GLN A 1 74 ? -22.282 2.576 26.059 1.00 84.06 74 GLN A CA 1
ATOM 536 C C . GLN A 1 74 ? -21.948 2.498 27.546 1.00 84.06 74 GLN A C 1
ATOM 538 O O . GLN A 1 74 ? -22.015 1.412 28.110 1.00 84.06 74 GLN A O 1
ATOM 543 N N . ASN A 1 75 ? -21.653 3.630 28.194 1.00 84.12 75 ASN A N 1
ATOM 544 C CA . ASN A 1 75 ? -21.429 3.705 29.636 1.00 84.12 75 ASN A CA 1
ATOM 545 C C . ASN A 1 75 ? -22.722 3.826 30.474 1.00 84.12 75 ASN A C 1
ATOM 547 O O . ASN A 1 75 ? -22.680 3.762 31.705 1.00 84.12 75 ASN A O 1
ATOM 551 N N . GLN A 1 76 ? -23.902 3.956 29.869 1.00 80.44 76 GLN A N 1
ATOM 552 C CA . GLN A 1 76 ? -25.139 4.031 30.640 1.00 80.44 76 GLN A CA 1
ATOM 553 C C . GLN A 1 76 ? -25.522 2.652 31.196 1.00 80.44 76 GLN A C 1
ATOM 555 O O . GLN A 1 76 ? -25.966 1.768 30.461 1.00 80.44 76 GLN A O 1
ATOM 560 N N . ARG A 1 77 ? -25.357 2.443 32.511 1.00 77.06 77 ARG A N 1
ATOM 561 C CA . ARG A 1 77 ? -25.879 1.245 33.194 1.00 77.06 77 ARG A CA 1
ATOM 562 C C . ARG A 1 77 ? -27.396 1.379 33.298 1.00 77.06 77 ARG A C 1
ATOM 564 O O . ARG A 1 77 ? -27.873 2.306 33.946 1.00 77.06 77 ARG A O 1
ATOM 571 N N . THR A 1 78 ? -28.139 0.508 32.626 1.00 71.38 78 THR A N 1
ATOM 572 C CA . THR A 1 78 ? -29.610 0.492 32.705 1.00 71.38 78 THR A CA 1
ATOM 573 C C . THR A 1 78 ? -30.020 -0.867 33.225 1.00 71.38 78 THR A C 1
ATOM 575 O O . THR A 1 78 ? -29.766 -1.861 32.548 1.00 71.38 78 THR A O 1
ATOM 578 N N . LEU A 1 79 ? -30.616 -0.894 34.415 1.00 71.50 79 LEU A N 1
ATOM 579 C CA . LEU A 1 79 ? -31.136 -2.118 35.012 1.00 71.50 79 LEU A CA 1
ATOM 580 C C . LEU A 1 79 ? -32.317 -2.648 34.191 1.00 71.50 79 LEU A C 1
ATOM 582 O O . LEU A 1 79 ? -33.010 -1.883 33.511 1.00 71.50 79 LEU A O 1
ATOM 586 N N . VAL A 1 80 ? -32.543 -3.959 34.267 1.00 61.94 80 VAL A N 1
ATOM 587 C CA . VAL A 1 80 ? -33.679 -4.621 33.615 1.00 61.94 80 VAL A CA 1
ATOM 588 C C . VAL A 1 80 ? -34.985 -3.942 34.055 1.00 61.94 80 VAL A C 1
ATOM 590 O O . VAL A 1 80 ? -35.268 -3.852 35.245 1.00 61.94 80 VAL A O 1
ATOM 593 N N . GLY A 1 81 ? -35.753 -3.415 33.093 1.00 56.50 81 GLY A N 1
ATOM 594 C CA . GLY A 1 81 ? -37.028 -2.719 33.331 1.00 56.50 81 GLY A CA 1
ATOM 595 C C . GLY A 1 81 ? -36.972 -1.184 33.296 1.00 56.50 81 GLY A C 1
ATOM 596 O O . GLY A 1 81 ? -38.014 -0.550 33.156 1.00 56.50 81 GLY A O 1
ATOM 597 N N . GLN A 1 82 ? -35.789 -0.560 33.338 1.00 68.62 82 GLN A N 1
ATOM 598 C CA . GLN A 1 82 ? -35.657 0.896 33.182 1.00 68.62 82 GLN A CA 1
ATOM 599 C C . GLN A 1 82 ? -35.428 1.292 31.714 1.00 68.62 82 GLN A C 1
ATOM 601 O O . GLN A 1 82 ? -34.712 0.615 30.974 1.00 68.62 82 GLN A O 1
ATOM 606 N N . ARG A 1 83 ? -36.003 2.421 31.272 1.00 66.81 83 ARG A N 1
ATOM 607 C CA . ARG A 1 83 ? -35.721 2.977 29.938 1.00 66.81 83 ARG A CA 1
ATOM 608 C C . ARG A 1 83 ? -34.384 3.718 29.946 1.00 66.81 83 ARG A C 1
ATOM 610 O O . ARG A 1 83 ? -34.173 4.653 30.713 1.00 66.81 83 ARG A O 1
ATOM 617 N N . GLY A 1 84 ? -33.477 3.281 29.074 1.00 67.56 84 GLY A N 1
ATOM 618 C CA . GLY A 1 84 ? -32.221 3.979 28.805 1.00 67.56 84 GLY A CA 1
ATOM 619 C C . GLY A 1 84 ? -32.451 5.309 28.085 1.00 67.56 84 GLY A C 1
ATOM 620 O O . GLY A 1 84 ? -33.523 5.553 27.532 1.00 67.56 84 GLY A O 1
ATOM 621 N N . MET A 1 85 ? -31.436 6.172 28.070 1.00 77.75 85 MET A N 1
ATOM 622 C CA . MET A 1 85 ? -31.504 7.437 27.345 1.00 77.75 85 MET A CA 1
ATOM 623 C C . MET A 1 85 ? -31.379 7.156 25.843 1.00 77.75 85 MET A C 1
ATOM 625 O O . MET A 1 85 ? -30.595 6.302 25.429 1.00 77.75 85 MET A O 1
ATOM 629 N N . SER A 1 86 ? -32.159 7.851 25.016 1.00 85.19 86 SER A N 1
ATOM 630 C CA . SER A 1 86 ? -32.046 7.746 23.559 1.00 85.19 86 SER A CA 1
ATOM 631 C C . SER A 1 86 ? -30.814 8.501 23.042 1.00 85.19 86 SER A C 1
ATOM 633 O O . SER A 1 86 ? -30.246 9.340 23.741 1.00 85.19 86 SER A O 1
ATOM 635 N N . MET A 1 87 ? -30.404 8.234 21.797 1.00 84.44 87 MET A N 1
ATOM 636 C CA . MET A 1 87 ? -29.307 8.962 21.138 1.00 84.44 87 MET A CA 1
ATOM 637 C C . MET A 1 87 ? -29.570 10.466 21.076 1.00 84.44 87 MET A C 1
ATOM 639 O O . MET A 1 87 ? -28.726 11.250 21.507 1.00 84.44 87 MET A O 1
ATOM 643 N N . TRP A 1 88 ? -30.761 10.851 20.623 1.00 85.94 88 TRP A N 1
ATOM 644 C CA . TRP A 1 88 ? -31.191 12.246 20.589 1.00 85.94 88 TRP A CA 1
ATOM 645 C C . TRP A 1 88 ? -31.264 12.853 21.989 1.00 85.94 88 TRP A C 1
ATOM 647 O O . TRP A 1 88 ? -30.723 13.930 22.208 1.00 85.94 88 TRP A O 1
ATOM 657 N N . GLY A 1 89 ? -31.811 12.122 22.968 1.00 85.75 89 GLY A N 1
ATOM 658 C CA . GLY A 1 89 ? -31.838 12.572 24.361 1.00 85.75 89 GLY A CA 1
ATOM 659 C C . GLY A 1 89 ? -30.438 12.818 24.929 1.00 85.75 89 GLY A C 1
ATOM 660 O O . GLY A 1 89 ? -30.206 13.831 25.584 1.00 85.75 89 GLY A O 1
ATOM 661 N N . CYS A 1 90 ? -29.477 11.942 24.619 1.00 85.88 90 CYS A N 1
ATOM 662 C CA . CYS A 1 90 ? -28.083 12.112 25.018 1.00 85.88 90 CYS A CA 1
ATOM 663 C C . CYS A 1 90 ? -27.454 13.350 24.374 1.00 85.88 90 CYS A C 1
ATOM 665 O O . CYS A 1 90 ? -26.787 14.116 25.066 1.00 85.88 90 CYS A O 1
ATOM 667 N N . LEU A 1 91 ? -27.655 13.546 23.068 1.00 88.06 91 LEU A N 1
ATOM 668 C CA . LEU A 1 91 ? -27.114 14.683 22.326 1.00 88.06 91 LEU A CA 1
ATOM 669 C C . LEU A 1 91 ? -27.657 16.008 22.877 1.00 88.06 91 LEU A C 1
ATOM 671 O O . LEU A 1 91 ? -26.881 16.889 23.247 1.00 88.06 91 LEU A O 1
ATOM 675 N N . THR A 1 92 ? -28.981 16.118 23.011 1.00 86.38 92 THR A N 1
ATOM 676 C CA . THR A 1 92 ? -29.649 17.303 23.562 1.00 86.38 92 THR A CA 1
ATOM 677 C C . THR A 1 92 ? -29.215 17.568 25.001 1.00 86.38 92 THR A C 1
ATOM 679 O O . THR A 1 92 ? -28.956 18.714 25.363 1.00 86.38 92 THR A O 1
ATOM 682 N N . SER A 1 93 ? -29.064 16.521 25.819 1.00 84.94 93 SER A N 1
ATOM 683 C CA . SER A 1 93 ? -28.558 16.644 27.188 1.00 84.94 93 SER A CA 1
ATOM 684 C C . SER A 1 93 ? -27.135 17.205 27.232 1.00 84.94 93 SER A C 1
ATOM 686 O O . SER A 1 93 ? -26.849 18.013 28.113 1.00 84.94 93 SER A O 1
ATOM 688 N N . VAL A 1 94 ? -26.245 16.807 26.317 1.00 85.56 94 VAL A N 1
ATOM 689 C CA . VAL A 1 94 ? -24.874 17.344 26.275 1.00 85.56 94 VAL A CA 1
ATOM 690 C C . VAL A 1 94 ? -24.911 18.832 25.950 1.00 85.56 94 VAL A C 1
ATOM 692 O O . VAL A 1 94 ? -24.357 19.632 26.696 1.00 85.56 94 VAL A O 1
ATOM 695 N N . VAL A 1 95 ? -25.613 19.210 24.881 1.00 87.56 95 VAL A N 1
ATOM 696 C CA . VAL A 1 95 ? -25.684 20.608 24.436 1.00 87.56 95 VAL A CA 1
ATOM 697 C C . VAL A 1 95 ? -26.308 21.497 25.513 1.00 87.56 95 VAL A C 1
ATOM 699 O O . VAL A 1 95 ? -25.811 22.590 25.767 1.00 87.56 95 VAL A O 1
ATOM 702 N N . ARG A 1 96 ? -27.352 21.014 26.197 1.00 84.81 96 ARG A N 1
ATOM 703 C CA . ARG A 1 96 ? -28.067 21.779 27.225 1.00 84.81 96 ARG A CA 1
ATOM 704 C C . ARG A 1 96 ? -27.288 21.932 28.535 1.00 84.81 96 ARG A C 1
ATOM 706 O O . ARG A 1 96 ? -27.392 22.978 29.165 1.00 84.81 96 ARG A O 1
ATOM 713 N N . HIS A 1 97 ? -26.537 20.915 28.965 1.00 82.31 97 HIS A N 1
ATOM 714 C CA . HIS A 1 97 ? -25.866 20.925 30.276 1.00 82.31 97 HIS A CA 1
ATOM 715 C C . HIS A 1 97 ? -24.367 21.245 30.222 1.00 82.31 97 HIS A C 1
ATOM 717 O O . HIS A 1 97 ? -23.825 21.766 31.195 1.00 82.31 97 HIS A O 1
ATOM 723 N N . GLU A 1 98 ? -23.693 20.935 29.116 1.00 81.12 98 GLU A N 1
ATOM 724 C CA . GLU A 1 98 ? -22.249 21.142 28.932 1.00 81.12 98 GLU A CA 1
ATOM 725 C C . GLU A 1 98 ? -21.932 22.180 27.847 1.00 81.12 98 GLU A C 1
ATOM 727 O O . GLU A 1 98 ? -20.773 22.562 27.686 1.00 81.12 98 GLU A O 1
ATOM 732 N N . GLY A 1 99 ? -22.949 22.652 27.121 1.00 84.88 99 GLY A N 1
ATOM 733 C CA . GLY A 1 99 ? -22.798 23.560 25.990 1.00 84.88 99 GLY A CA 1
ATOM 734 C C . GLY A 1 99 ? -22.411 22.842 24.688 1.00 84.88 99 GLY A C 1
ATOM 735 O O . GLY A 1 99 ? -22.066 21.656 24.689 1.00 84.88 99 GLY A O 1
ATOM 736 N N . PRO A 1 100 ? -22.428 23.558 23.549 1.00 82.88 100 PRO A N 1
ATOM 737 C CA . PRO A 1 100 ? -22.107 22.991 22.236 1.00 82.88 100 PRO A CA 1
ATOM 738 C C . PRO A 1 100 ? -20.663 22.471 22.146 1.00 82.88 100 PRO A C 1
ATOM 740 O O . PRO A 1 100 ? -20.421 21.412 21.569 1.00 82.88 100 PRO A O 1
ATOM 743 N N . PHE A 1 101 ? -19.703 23.140 22.794 1.00 84.94 101 PHE A N 1
ATOM 744 C CA . PHE A 1 101 ? -18.307 22.683 22.855 1.00 84.94 101 PHE A CA 1
ATOM 745 C C . PHE A 1 101 ? -18.110 21.426 23.716 1.00 84.94 101 PHE A C 1
ATOM 747 O O . PHE A 1 101 ? -17.116 20.717 23.551 1.00 84.94 101 PHE A O 1
ATOM 754 N N . GLY A 1 102 ? -19.077 21.087 24.578 1.00 81.94 102 GLY A N 1
ATOM 755 C CA . GLY A 1 102 ? -19.084 19.829 25.326 1.00 81.94 102 GLY A CA 1
ATOM 756 C C . GLY A 1 102 ? -19.062 18.598 24.415 1.00 81.94 102 GLY A C 1
ATOM 757 O O . GLY A 1 102 ? -18.489 17.575 24.793 1.00 81.94 102 GLY A O 1
ATOM 758 N N . LEU A 1 103 ? -19.584 18.719 23.183 1.00 86.44 103 LEU A N 1
ATOM 759 C CA . LEU A 1 103 ? -19.557 17.660 22.168 1.00 86.44 103 LEU A CA 1
ATOM 760 C C . LEU A 1 103 ? -18.138 17.230 21.782 1.00 86.44 103 LEU A C 1
ATOM 762 O O . LEU A 1 103 ? -17.956 16.080 21.404 1.00 86.44 103 LEU A O 1
ATOM 766 N N . TYR A 1 104 ? -17.140 18.107 21.946 1.00 87.00 104 TYR A N 1
ATOM 767 C CA . TYR A 1 104 ? -15.738 17.877 21.576 1.00 87.00 104 TYR A CA 1
ATOM 768 C C . TYR A 1 104 ? -14.826 17.508 22.756 1.00 87.00 104 TYR A C 1
ATOM 770 O O . TYR A 1 104 ? -13.604 17.392 22.620 1.00 87.00 104 TYR A O 1
ATOM 778 N N . LYS A 1 105 ? -15.401 17.263 23.940 1.00 83.12 105 LYS A N 1
ATOM 779 C CA . LYS A 1 105 ? -14.635 16.916 25.141 1.00 83.12 105 LYS A CA 1
ATOM 780 C C . LYS A 1 105 ? -13.908 15.579 24.965 1.00 83.12 105 LYS A C 1
ATOM 782 O O . LYS A 1 105 ? -14.542 14.540 24.794 1.00 83.12 105 LYS A O 1
ATOM 787 N N . GLY A 1 106 ? -12.574 15.609 25.017 1.00 80.69 106 GLY A N 1
ATOM 788 C CA . GLY A 1 106 ? -11.699 14.446 24.797 1.00 80.69 106 GLY A CA 1
ATOM 789 C C . GLY A 1 106 ? -11.121 14.315 23.376 1.00 80.69 106 GLY A C 1
ATOM 790 O O . GLY A 1 106 ? -10.404 13.348 23.118 1.00 80.69 106 GLY A O 1
ATOM 791 N N . LEU A 1 107 ? -11.386 15.276 22.476 1.00 84.62 107 LEU A N 1
ATOM 792 C CA . LEU A 1 107 ? -10.855 15.266 21.106 1.00 84.62 107 LEU A CA 1
ATOM 793 C C . LEU A 1 107 ? -9.322 15.311 21.088 1.00 84.62 107 LEU A C 1
ATOM 795 O O . LEU A 1 107 ? -8.703 14.553 20.355 1.00 84.62 107 LEU A O 1
ATOM 799 N N . ILE A 1 108 ? -8.699 16.137 21.933 1.00 81.50 108 ILE A N 1
ATOM 800 C CA . ILE A 1 108 ? -7.233 16.274 21.972 1.00 81.50 108 ILE A CA 1
ATOM 801 C C . ILE A 1 108 ? -6.543 14.927 22.279 1.00 81.50 108 ILE A C 1
ATOM 803 O O . ILE A 1 108 ? -5.732 14.499 21.460 1.00 81.50 108 ILE A O 1
ATOM 807 N N . PRO A 1 109 ? -6.880 14.192 23.364 1.00 78.75 109 PRO A N 1
ATOM 808 C CA . PRO A 1 109 ? -6.348 12.844 23.582 1.00 78.75 109 PRO A CA 1
ATOM 809 C C . PRO A 1 109 ? -6.596 11.876 22.419 1.00 78.75 109 PRO A C 1
ATOM 811 O O . PRO A 1 109 ? -5.729 11.063 22.113 1.00 78.75 109 PRO A O 1
ATOM 814 N N . GLN A 1 110 ? -7.755 11.966 21.751 1.00 81.44 110 GLN A N 1
ATOM 815 C CA . GLN A 1 110 ? -8.053 11.140 20.578 1.00 81.44 110 GLN A CA 1
ATOM 816 C C . GLN A 1 110 ? -7.091 11.432 19.420 1.00 81.44 110 GLN A C 1
ATOM 818 O O . GLN A 1 110 ? -6.571 10.497 18.818 1.00 81.44 110 GLN A O 1
ATOM 823 N N . LEU A 1 111 ? -6.856 12.707 19.106 1.00 81.38 111 LEU A N 1
ATOM 824 C CA . LEU A 1 111 ? -5.954 13.120 18.030 1.00 81.38 111 LEU A CA 1
ATOM 825 C C . LEU A 1 111 ? -4.507 12.721 18.341 1.00 81.38 111 LEU A C 1
ATOM 827 O O . LEU A 1 111 ? -3.835 12.137 17.494 1.00 81.38 111 LEU A O 1
ATOM 831 N N . VAL A 1 112 ? -4.066 12.944 19.584 1.00 76.56 112 VAL A N 1
ATOM 832 C CA . VAL A 1 112 ? -2.735 12.540 20.063 1.00 76.56 112 VAL A CA 1
ATOM 833 C C . VAL A 1 112 ? -2.546 11.021 20.006 1.00 76.56 112 VAL A C 1
ATOM 835 O O . VAL A 1 112 ? -1.439 10.571 19.750 1.00 76.56 112 VAL A O 1
ATOM 838 N N . GLY A 1 113 ? -3.600 10.222 20.205 1.00 68.75 113 GLY A N 1
ATOM 839 C CA . GLY A 1 113 ? -3.536 8.764 20.050 1.00 68.75 113 GLY A CA 1
ATOM 840 C C . GLY A 1 113 ? -3.525 8.290 18.592 1.00 68.75 113 GLY A C 1
ATOM 841 O O . GLY A 1 113 ? -2.828 7.335 18.260 1.00 68.75 113 GLY A O 1
ATOM 842 N N . GLN A 1 114 ? -4.272 8.958 17.709 1.00 70.94 114 GLN A N 1
ATOM 843 C CA . GLN A 1 114 ? -4.416 8.545 16.308 1.00 70.94 114 GLN A CA 1
ATOM 844 C C . GLN A 1 114 ? -3.201 8.873 15.435 1.00 70.94 114 GLN A C 1
ATOM 846 O O . GLN A 1 114 ? -2.856 8.079 14.560 1.00 70.94 114 GLN A O 1
ATOM 851 N N . VAL A 1 115 ? -2.558 10.026 15.647 1.00 66.00 115 VAL A N 1
ATOM 852 C CA . VAL A 1 115 ? -1.421 10.460 14.817 1.00 66.00 115 VAL A CA 1
ATOM 853 C C . VAL A 1 115 ? -0.246 9.466 14.904 1.00 66.00 115 VAL A C 1
ATOM 855 O O . VAL A 1 115 ? 0.205 9.018 13.849 1.00 66.00 115 VAL A O 1
ATOM 858 N N . PRO A 1 116 ? 0.192 9.007 16.096 1.00 61.47 116 PRO A N 1
ATOM 859 C CA . PRO A 1 116 ? 1.207 7.963 16.225 1.00 61.47 116 PRO A CA 1
ATOM 860 C C . PRO A 1 116 ? 0.753 6.607 15.680 1.00 61.47 116 PRO A C 1
ATOM 862 O O . PRO A 1 116 ? 1.547 5.937 15.034 1.00 61.47 116 PRO A O 1
ATOM 865 N N . GLU A 1 117 ? -0.510 6.199 15.873 1.00 59.62 117 GLU A N 1
ATOM 866 C CA . GLU A 1 117 ? -1.025 4.922 15.342 1.00 59.62 117 GLU A CA 1
ATOM 867 C C . GLU A 1 117 ? -0.848 4.837 13.817 1.00 59.62 117 GLU A C 1
ATOM 869 O O . GLU A 1 117 ? -0.425 3.807 13.286 1.00 59.62 117 GLU A O 1
ATOM 874 N N . LYS A 1 118 ? -1.150 5.928 13.102 1.00 58.28 118 LYS A N 1
ATOM 875 C CA . LYS A 1 118 ? -0.983 6.004 11.644 1.00 58.28 118 LYS A CA 1
ATOM 876 C C . LYS A 1 118 ? 0.479 6.200 11.233 1.00 58.28 118 LYS A C 1
ATOM 878 O O . LYS A 1 118 ? 0.894 5.591 10.250 1.00 58.28 118 LYS A O 1
ATOM 883 N N . ALA A 1 119 ? 1.258 6.962 12.008 1.00 52.16 119 ALA A N 1
ATOM 884 C CA . ALA A 1 119 ? 2.699 7.151 11.798 1.00 52.16 119 ALA A CA 1
ATOM 885 C C . ALA A 1 119 ? 3.455 5.830 11.855 1.00 52.16 119 ALA A C 1
ATOM 887 O O . ALA A 1 119 ? 4.232 5.504 10.969 1.00 52.16 119 ALA A O 1
ATOM 888 N N . ILE A 1 120 ? 3.179 5.052 12.895 1.00 52.22 120 ILE A N 1
ATOM 889 C CA . ILE A 1 120 ? 3.858 3.802 13.212 1.00 52.22 120 ILE A CA 1
ATOM 890 C C . ILE A 1 120 ? 3.450 2.718 12.219 1.00 52.22 120 ILE A C 1
ATOM 892 O O . ILE A 1 120 ? 4.313 1.989 11.744 1.00 52.22 120 ILE A O 1
ATOM 896 N N . ARG A 1 121 ? 2.167 2.637 11.832 1.00 50.66 121 ARG A N 1
ATOM 897 C CA . ARG A 1 121 ? 1.749 1.695 10.784 1.00 50.66 121 ARG A CA 1
ATOM 898 C C . ARG A 1 121 ? 2.466 1.946 9.464 1.00 50.66 121 ARG A C 1
ATOM 900 O O . ARG A 1 121 ? 2.855 0.976 8.847 1.00 50.66 121 ARG A O 1
ATOM 907 N N . LEU A 1 122 ? 2.679 3.190 9.039 1.00 44.25 122 LEU A N 1
ATOM 908 C CA . LEU A 1 122 ? 3.404 3.459 7.790 1.00 44.25 122 LEU A CA 1
ATOM 909 C C . LEU A 1 122 ? 4.928 3.326 7.954 1.00 44.25 122 LEU A C 1
ATOM 911 O O . LEU A 1 122 ? 5.573 2.705 7.124 1.00 44.25 122 LEU A O 1
ATOM 915 N N . PHE A 1 123 ? 5.505 3.829 9.050 1.00 43.81 123 PHE A N 1
ATOM 916 C CA . PHE A 1 123 ? 6.957 3.814 9.277 1.00 43.81 123 PHE A CA 1
ATOM 917 C C . PHE A 1 123 ? 7.509 2.420 9.624 1.00 43.81 123 PHE A C 1
ATOM 919 O O . PHE A 1 123 ? 8.673 2.126 9.351 1.00 43.81 123 PHE A O 1
ATOM 926 N N . ILE A 1 124 ? 6.692 1.560 10.246 1.00 43.00 124 ILE A N 1
ATOM 927 C CA . ILE A 1 124 ? 7.100 0.214 10.667 1.00 43.00 124 ILE A CA 1
ATOM 928 C C . ILE A 1 124 ? 6.674 -0.873 9.676 1.00 43.00 124 ILE A C 1
ATOM 930 O O . ILE A 1 124 ? 7.399 -1.858 9.570 1.00 43.00 124 ILE A O 1
ATOM 934 N N . VAL A 1 125 ? 5.605 -0.697 8.884 1.00 37.91 125 VAL A N 1
ATOM 935 C CA . VAL A 1 125 ? 5.303 -1.620 7.762 1.00 37.91 125 VAL A CA 1
ATOM 936 C C . VAL A 1 125 ? 6.499 -1.749 6.809 1.00 37.91 125 VAL A C 1
ATOM 938 O O . VAL A 1 125 ? 6.756 -2.847 6.319 1.00 37.91 125 VAL A O 1
ATOM 941 N N . ASP A 1 126 ? 7.295 -0.686 6.663 1.00 41.44 126 ASP A N 1
ATOM 942 C CA . ASP A 1 126 ? 8.525 -0.682 5.861 1.00 41.44 126 ASP A CA 1
ATOM 943 C C . ASP A 1 126 ? 9.747 -1.297 6.570 1.00 41.44 126 ASP A C 1
ATOM 945 O O . ASP A 1 126 ? 10.738 -1.625 5.922 1.00 41.44 126 ASP A O 1
ATOM 949 N N . ARG A 1 127 ? 9.729 -1.449 7.903 1.00 37.28 127 ARG A N 1
ATOM 950 C CA . ARG A 1 127 ? 10.884 -1.947 8.680 1.00 37.28 127 ARG A CA 1
ATOM 951 C C . ARG A 1 127 ? 10.688 -3.344 9.245 1.00 37.28 127 ARG A C 1
ATOM 953 O O . ARG A 1 127 ? 11.678 -4.016 9.517 1.00 37.28 127 ARG A O 1
ATOM 960 N N . ILE A 1 128 ? 9.447 -3.768 9.463 1.00 42.19 128 ILE A N 1
ATOM 961 C CA . ILE A 1 128 ? 9.107 -5.000 10.168 1.00 42.19 128 ILE A CA 1
ATOM 962 C C . ILE A 1 128 ? 7.752 -5.504 9.641 1.00 42.19 128 ILE A C 1
ATOM 964 O O . ILE A 1 128 ? 6.695 -5.070 10.093 1.00 42.19 128 ILE A O 1
ATOM 968 N N . ARG A 1 129 ? 7.762 -6.497 8.737 1.00 41.34 129 ARG A N 1
ATOM 969 C CA . ARG A 1 129 ? 6.556 -7.264 8.341 1.00 41.34 129 ARG A CA 1
ATOM 970 C C . ARG A 1 129 ? 5.923 -8.071 9.498 1.00 41.34 129 ARG A C 1
ATOM 972 O O . ARG A 1 129 ? 4.949 -8.778 9.270 1.00 41.34 129 ARG A O 1
ATOM 979 N N . SER A 1 130 ? 6.461 -8.007 10.720 1.00 40.53 130 SER A N 1
ATOM 980 C CA . SER A 1 130 ? 6.086 -8.879 11.843 1.00 40.53 130 SER A CA 1
ATOM 981 C C . SER A 1 130 ? 5.372 -8.219 13.031 1.00 40.53 130 SER A C 1
ATOM 983 O O . SER A 1 130 ? 5.080 -8.935 13.988 1.00 40.53 130 SER A O 1
ATOM 985 N N . LEU A 1 131 ? 5.023 -6.923 13.006 1.00 44.72 131 LEU A N 1
ATOM 986 C CA . LEU A 1 131 ? 4.147 -6.391 14.062 1.00 44.72 131 LEU A CA 1
ATOM 987 C C . LEU A 1 131 ? 2.691 -6.762 13.771 1.00 44.72 131 LEU A C 1
ATOM 989 O O . LEU A 1 131 ? 2.068 -6.286 12.819 1.00 44.72 131 LEU A O 1
ATOM 993 N N . SER A 1 132 ? 2.156 -7.641 14.611 1.00 51.09 132 SER A N 1
ATOM 994 C CA . SER A 1 132 ? 0.757 -8.054 14.582 1.00 51.09 132 SER A CA 1
ATOM 995 C C . SER A 1 132 ? -0.133 -6.913 15.097 1.00 51.09 132 SER A C 1
ATOM 997 O O . SER A 1 132 ? 0.335 -5.963 15.729 1.00 51.09 132 SER A O 1
ATOM 999 N N . ALA A 1 133 ? -1.452 -7.006 14.899 1.00 53.84 133 ALA A N 1
ATOM 1000 C CA . ALA A 1 133 ? -2.432 -6.078 15.488 1.00 53.84 133 ALA A CA 1
ATOM 1001 C C . ALA A 1 133 ? -2.260 -5.901 17.018 1.00 53.84 133 ALA A C 1
ATOM 1003 O O . ALA A 1 133 ? -2.742 -4.924 17.595 1.00 53.84 133 ALA A O 1
ATOM 1004 N N . THR A 1 134 ? -1.538 -6.830 17.654 1.00 57.72 134 THR A N 1
ATOM 1005 C CA . THR A 1 134 ? -1.140 -6.849 19.059 1.00 57.72 134 THR A CA 1
ATOM 1006 C C . THR A 1 134 ? -0.361 -5.601 19.507 1.00 57.72 134 THR A C 1
ATOM 1008 O O . THR A 1 134 ? -0.658 -5.031 20.558 1.00 57.72 134 THR A O 1
ATOM 1011 N N . ASP A 1 135 ? 0.588 -5.126 18.695 1.00 58.19 135 ASP A N 1
ATOM 1012 C CA . ASP A 1 135 ? 1.551 -4.090 19.108 1.00 58.19 135 ASP A CA 1
ATOM 1013 C C . ASP A 1 135 ? 0.961 -2.674 19.051 1.00 58.19 135 ASP A C 1
ATOM 1015 O O . ASP A 1 135 ? 1.271 -1.817 19.882 1.00 58.19 135 ASP A O 1
ATOM 1019 N N . GLY A 1 136 ? 0.022 -2.433 18.130 1.00 60.94 136 GLY A N 1
ATOM 1020 C CA . GLY A 1 136 ? -0.664 -1.143 18.017 1.00 60.94 136 GLY A CA 1
ATOM 1021 C C . GLY A 1 136 ? -1.557 -0.823 19.220 1.00 60.94 136 GLY A C 1
ATOM 1022 O O . GLY A 1 136 ? -1.640 0.331 19.644 1.00 60.94 136 GLY A O 1
ATOM 1023 N N . VAL A 1 137 ? -2.207 -1.834 19.806 1.00 66.88 137 VAL A N 1
ATOM 1024 C CA . VAL A 1 137 ? -3.094 -1.643 20.967 1.00 66.88 137 VAL A CA 1
ATOM 1025 C C . VAL A 1 137 ? -2.288 -1.270 22.207 1.00 66.88 137 VAL A C 1
ATOM 1027 O O . VAL A 1 137 ? -2.700 -0.383 22.947 1.00 66.88 137 VAL A O 1
ATOM 1030 N N . LEU A 1 138 ? -1.120 -1.883 22.421 1.00 71.50 138 LEU A N 1
ATOM 1031 C CA . LEU A 1 138 ? -0.244 -1.561 23.554 1.00 71.50 138 LEU A CA 1
ATOM 1032 C C . LEU A 1 138 ? 0.142 -0.071 23.566 1.00 71.50 138 LEU A C 1
ATOM 1034 O O . LEU A 1 138 ? 0.074 0.582 24.604 1.00 71.50 138 LEU A O 1
ATOM 1038 N N . ILE A 1 139 ? 0.464 0.490 22.400 1.00 70.31 139 ILE A N 1
ATOM 1039 C CA . ILE A 1 139 ? 0.901 1.886 22.265 1.00 70.31 139 ILE A CA 1
ATOM 1040 C C . ILE A 1 139 ? -0.267 2.871 22.419 1.00 70.31 139 ILE A C 1
ATOM 1042 O O . ILE A 1 139 ? -0.118 3.943 23.004 1.00 70.31 139 ILE A O 1
ATOM 1046 N N . THR A 1 140 ? -1.444 2.522 21.897 1.00 74.19 140 THR A N 1
ATOM 1047 C CA . THR A 1 140 ? -2.600 3.432 21.821 1.00 74.19 140 THR A CA 1
ATOM 1048 C C . THR A 1 140 ? -3.496 3.403 23.058 1.00 74.19 140 THR A C 1
ATOM 1050 O O . THR A 1 140 ? -4.178 4.393 23.342 1.00 74.19 140 THR A O 1
ATOM 1053 N N . ASN A 1 141 ? -3.474 2.317 23.840 1.00 81.50 141 ASN A N 1
ATOM 1054 C CA . ASN A 1 141 ? -4.370 2.142 24.985 1.00 81.50 141 ASN A CA 1
ATOM 1055 C C . ASN A 1 141 ? -4.296 3.282 26.031 1.00 81.50 141 ASN A C 1
ATOM 1057 O O . ASN A 1 141 ? -5.360 3.680 26.515 1.00 81.50 141 ASN A O 1
ATOM 1061 N N . PRO A 1 142 ? -3.122 3.877 26.356 1.00 82.81 142 PRO A N 1
ATOM 1062 C CA . PRO A 1 142 ? -3.047 5.036 27.252 1.00 82.81 142 PRO A CA 1
ATOM 1063 C C . PRO A 1 142 ? -3.828 6.266 26.757 1.00 82.81 142 PRO A C 1
ATOM 1065 O O . PRO A 1 142 ? -4.478 6.947 27.551 1.00 82.81 142 PRO A O 1
ATOM 1068 N N . ALA A 1 143 ? -3.815 6.550 25.452 1.00 80.19 143 ALA A N 1
ATOM 1069 C CA . ALA A 1 143 ? -4.576 7.662 24.881 1.00 80.19 143 ALA A CA 1
ATOM 1070 C C . ALA A 1 143 ? -6.084 7.353 24.859 1.00 80.19 143 ALA A C 1
ATOM 1072 O O . ALA A 1 143 ? -6.913 8.205 25.195 1.00 80.19 143 ALA A O 1
ATOM 1073 N N . GLU A 1 144 ? -6.444 6.108 24.532 1.00 78.62 144 GLU A N 1
ATOM 1074 C CA . GLU A 1 144 ? -7.836 5.661 24.499 1.00 78.62 144 GLU A CA 1
ATOM 1075 C C . GLU A 1 144 ? -8.509 5.721 25.880 1.00 78.62 144 GLU A C 1
ATOM 1077 O O . GLU A 1 144 ? -9.629 6.226 25.993 1.00 78.62 144 GLU A O 1
ATOM 1082 N N . ILE A 1 145 ? -7.840 5.262 26.946 1.00 82.38 145 ILE A N 1
ATOM 1083 C CA . ILE A 1 145 ? -8.427 5.280 28.296 1.00 82.38 145 ILE A CA 1
ATOM 1084 C C . ILE A 1 145 ? -8.646 6.712 28.805 1.00 82.38 145 ILE A C 1
ATOM 1086 O O . ILE A 1 145 ? -9.685 7.000 29.406 1.00 82.38 145 ILE A O 1
ATOM 1090 N N . VAL A 1 146 ? -7.716 7.632 28.522 1.00 81.94 146 VAL A N 1
ATOM 1091 C CA . VAL A 1 146 ? -7.848 9.054 28.883 1.00 81.94 146 VAL A CA 1
ATOM 1092 C C . VAL A 1 146 ? -9.042 9.675 28.170 1.00 81.94 146 VAL A C 1
ATOM 1094 O O . VAL A 1 146 ? -9.868 10.328 28.812 1.00 81.94 146 VAL A O 1
ATOM 1097 N N . LYS A 1 147 ? -9.184 9.423 26.865 1.00 83.75 147 LYS A N 1
ATOM 1098 C CA . LYS A 1 147 ? -10.345 9.870 26.094 1.00 83.75 147 LYS A CA 1
ATOM 1099 C C . LYS A 1 147 ? -11.652 9.375 26.706 1.00 83.75 147 LYS A C 1
ATOM 1101 O O . LYS A 1 147 ? -12.535 10.191 26.964 1.00 83.75 147 LYS A O 1
ATOM 1106 N N . VAL A 1 148 ? -11.791 8.066 26.935 1.00 79.56 148 VAL A N 1
ATOM 1107 C CA . VAL A 1 148 ? -13.042 7.475 27.443 1.00 79.56 148 VAL A CA 1
ATOM 1108 C C . VAL A 1 148 ? -13.432 8.107 28.780 1.00 79.56 148 VAL A C 1
ATOM 1110 O O . VAL A 1 148 ? -14.590 8.483 28.974 1.00 79.56 148 VAL A O 1
ATOM 1113 N N . ARG A 1 149 ? -12.464 8.316 29.680 1.00 83.00 149 ARG A N 1
ATOM 1114 C CA . ARG A 1 149 ? -12.709 8.980 30.967 1.00 83.00 149 ARG A CA 1
ATOM 1115 C C . ARG A 1 149 ? -13.133 10.434 30.805 1.00 83.00 149 ARG A C 1
ATOM 1117 O O . ARG A 1 149 ? -14.114 10.843 31.420 1.00 83.00 149 ARG A O 1
ATOM 1124 N N . MET A 1 150 ? -12.470 11.201 29.941 1.00 80.00 150 MET A N 1
ATOM 1125 C CA . MET A 1 150 ? -12.845 12.596 29.679 1.00 80.00 150 MET A CA 1
ATOM 1126 C C . MET A 1 150 ? -14.242 12.727 29.050 1.00 80.00 150 MET A C 1
ATOM 1128 O O . MET A 1 150 ? -14.992 13.638 29.412 1.00 80.00 150 MET A O 1
ATOM 1132 N N . GLN A 1 151 ? -14.606 11.809 28.150 1.00 79.06 151 GLN A N 1
ATOM 1133 C CA . GLN A 1 151 ? -15.916 11.764 27.489 1.00 79.06 151 GLN A CA 1
ATOM 1134 C C . GLN A 1 151 ? -17.060 11.482 28.478 1.00 79.06 151 GLN A C 1
ATOM 1136 O O . GLN A 1 151 ? -18.154 12.045 28.351 1.00 79.06 151 GLN A O 1
ATOM 1141 N N . VAL A 1 152 ? -16.798 10.639 29.481 1.00 79.25 152 VAL A N 1
ATOM 1142 C CA . VAL A 1 152 ? -17.775 10.216 30.496 1.00 79.25 152 VAL A CA 1
ATOM 1143 C C . VAL A 1 152 ? -17.856 11.182 31.679 1.00 79.25 152 VAL A C 1
ATOM 1145 O O . VAL A 1 152 ? -18.947 11.409 32.203 1.00 79.25 152 VAL A O 1
ATOM 1148 N N . GLN A 1 153 ? -16.752 11.833 32.056 1.00 78.31 153 GLN A N 1
ATOM 1149 C CA . GLN A 1 153 ? -16.702 12.751 33.200 1.00 78.31 153 GLN A CA 1
ATOM 1150 C C . GLN A 1 153 ? -17.699 13.922 33.092 1.00 78.31 153 GLN A C 1
ATOM 1152 O O . GLN A 1 153 ? -18.133 14.458 34.110 1.00 78.31 153 GLN A O 1
ATOM 1157 N N . GLY A 1 154 ? -18.090 14.323 31.876 1.00 68.00 154 GLY A N 1
ATOM 1158 C CA . GLY A 1 154 ? -19.149 15.321 31.669 1.00 68.00 154 GLY A CA 1
ATOM 1159 C C . GLY A 1 154 ? -20.505 14.910 32.258 1.00 68.00 154 GLY A C 1
ATOM 1160 O O . GLY A 1 154 ? -21.136 15.709 32.945 1.00 68.00 154 GLY A O 1
ATOM 1161 N N . GLN A 1 155 ? -20.896 13.639 32.110 1.00 69.19 155 GLN A N 1
ATOM 1162 C CA . GLN A 1 155 ? -22.148 13.120 32.676 1.00 69.19 155 GLN A CA 1
ATOM 1163 C C . GLN A 1 155 ? -22.109 13.062 34.204 1.00 69.19 155 GLN A C 1
ATOM 1165 O O . GLN A 1 155 ? -23.098 13.374 34.865 1.00 69.19 155 GLN A O 1
ATOM 1170 N N . GLU A 1 156 ? -20.975 12.655 34.775 1.00 70.19 156 GLU A N 1
ATOM 1171 C CA . GLU A 1 156 ? -20.812 12.594 36.229 1.00 70.19 156 GLU A CA 1
ATOM 1172 C C . GLU A 1 156 ? -20.807 13.985 36.860 1.00 70.19 156 GLU A C 1
ATOM 1174 O O . GLU A 1 156 ? -21.392 14.181 37.923 1.00 70.19 156 GLU A O 1
ATOM 1179 N N . TYR A 1 157 ? -20.187 14.958 36.190 1.00 65.75 157 TYR A N 1
ATOM 1180 C CA . TYR A 1 157 ? -20.207 16.351 36.615 1.00 65.75 157 TYR A CA 1
ATOM 1181 C C . TYR A 1 157 ? -21.615 16.954 36.531 1.00 65.75 157 TYR A C 1
ATOM 1183 O O . TYR A 1 157 ? -22.068 17.565 37.495 1.00 65.75 157 TYR A O 1
ATOM 1191 N N . ALA A 1 158 ? -22.336 16.726 35.428 1.00 62.94 158 ALA A N 1
ATOM 1192 C CA . ALA A 1 158 ? -23.710 17.197 35.266 1.00 62.94 158 ALA A CA 1
ATOM 1193 C C . ALA A 1 158 ? -24.649 16.630 36.348 1.00 62.94 158 ALA A C 1
ATOM 1195 O O . ALA A 1 158 ? -25.448 17.380 36.903 1.00 62.94 158 ALA A O 1
ATOM 1196 N N . LYS A 1 159 ? -24.500 15.346 36.712 1.00 66.94 159 LYS A N 1
ATOM 1197 C CA . LYS A 1 159 ? -25.240 14.732 37.831 1.00 66.94 159 LYS A CA 1
ATOM 1198 C C . LYS A 1 159 ? -24.871 15.345 39.184 1.00 66.94 159 LYS A C 1
ATOM 1200 O O . LYS A 1 159 ? -25.752 15.792 39.899 1.00 66.94 159 LYS A O 1
ATOM 1205 N N . LYS A 1 160 ? -23.577 15.466 39.502 1.00 67.69 160 LYS A N 1
ATOM 1206 C CA . LYS A 1 160 ? -23.115 16.071 40.770 1.00 67.69 160 LYS A CA 1
ATOM 1207 C C . LYS A 1 160 ? -23.520 17.541 40.928 1.00 67.69 160 LYS A C 1
ATOM 1209 O O . LYS A 1 160 ? -23.717 17.995 42.049 1.00 67.69 160 LYS A O 1
ATOM 1214 N N . LYS A 1 161 ? -23.633 18.277 39.817 1.00 60.78 161 LYS A N 1
ATOM 1215 C CA . LYS A 1 161 ? -24.141 19.655 39.787 1.00 60.78 161 LYS A CA 1
ATOM 1216 C C . LYS A 1 161 ? -25.657 19.710 40.011 1.00 60.78 161 LYS A C 1
ATOM 1218 O O . LYS A 1 161 ? -26.121 20.630 40.672 1.00 60.78 161 LYS A O 1
ATOM 1223 N N . ALA A 1 162 ? -26.407 18.745 39.475 1.00 59.38 162 ALA A N 1
ATOM 1224 C CA . ALA A 1 162 ? -27.848 18.623 39.697 1.00 59.38 162 ALA A CA 1
ATOM 1225 C C . ALA A 1 162 ? -28.188 18.204 41.140 1.00 59.38 162 ALA A C 1
ATOM 1227 O O . ALA A 1 162 ? -29.145 18.718 41.705 1.00 59.38 162 ALA A O 1
ATOM 1228 N N . ASP A 1 163 ? -27.360 17.356 41.756 1.00 61.03 163 ASP A N 1
ATOM 1229 C CA . ASP A 1 163 ? -27.555 16.848 43.123 1.00 61.03 163 ASP A CA 1
ATOM 1230 C C . ASP A 1 163 ? -27.058 17.818 44.228 1.00 61.03 163 ASP A C 1
ATOM 1232 O O . ASP A 1 163 ? -26.932 17.423 45.382 1.00 61.03 163 ASP A O 1
ATOM 1236 N N . ALA A 1 164 ? -26.731 19.077 43.893 1.00 54.03 164 ALA A N 1
ATOM 1237 C CA . ALA A 1 164 ? -26.273 20.148 44.802 1.00 54.03 164 ALA A CA 1
ATOM 1238 C C . ALA A 1 164 ? -25.061 19.833 45.723 1.00 54.03 164 ALA A C 1
ATOM 1240 O O . ALA A 1 164 ? -24.695 20.650 46.564 1.00 54.03 164 ALA A O 1
ATOM 1241 N N . ALA A 1 165 ? -24.383 18.693 45.551 1.00 52.16 165 ALA A N 1
ATOM 1242 C CA . ALA A 1 165 ? -23.384 18.187 46.498 1.00 52.16 165 ALA A CA 1
ATOM 1243 C C . ALA A 1 165 ? -21.914 18.555 46.188 1.00 52.16 165 ALA A C 1
ATOM 1245 O O . ALA A 1 165 ? -21.013 18.068 46.870 1.00 52.16 165 ALA A O 1
ATOM 1246 N N . ALA A 1 166 ? -21.606 19.363 45.163 1.00 49.25 166 ALA A N 1
ATOM 1247 C CA . ALA A 1 166 ? -20.206 19.677 44.841 1.00 49.25 166 ALA A CA 1
ATOM 1248 C C . ALA A 1 166 ? -19.995 21.036 44.154 1.00 49.25 166 ALA A C 1
ATOM 1250 O O . ALA A 1 166 ? -19.836 21.117 42.935 1.00 49.25 166 ALA A O 1
ATOM 1251 N N . THR A 1 167 ? -19.862 22.099 44.947 1.00 46.47 167 THR A N 1
ATOM 1252 C CA . THR A 1 167 ? -19.475 23.449 44.491 1.00 46.47 167 THR A CA 1
ATOM 1253 C C . THR A 1 167 ? -18.008 23.546 44.022 1.00 46.47 167 THR A C 1
ATOM 1255 O O . THR A 1 167 ? -17.588 24.585 43.524 1.00 46.47 167 THR A O 1
ATOM 1258 N N . THR A 1 168 ? -17.223 22.459 44.109 1.00 48.59 168 THR A N 1
ATOM 1259 C CA . THR A 1 168 ? -15.755 22.483 43.898 1.00 48.59 168 THR A CA 1
ATOM 1260 C C . THR A 1 168 ? -15.222 21.421 42.923 1.00 48.59 168 THR A C 1
ATOM 1262 O O . THR A 1 168 ? -14.010 21.278 42.762 1.00 48.59 168 THR A O 1
ATOM 1265 N N . ALA A 1 169 ? -16.078 20.644 42.253 1.00 54.94 169 ALA A N 1
ATOM 1266 C CA . ALA A 1 169 ? -15.609 19.596 41.342 1.00 54.94 169 ALA A CA 1
ATOM 1267 C C . ALA A 1 169 ? -15.221 20.181 39.971 1.00 54.94 169 ALA A C 1
ATOM 1269 O O . ALA A 1 169 ? -16.071 20.363 39.109 1.00 54.94 169 ALA A O 1
ATOM 1270 N N . LYS A 1 170 ? -13.940 20.466 39.722 1.00 61.72 170 LYS A N 1
ATOM 1271 C CA . LYS A 1 170 ? -13.476 20.811 38.365 1.00 61.72 170 LYS A CA 1
ATOM 1272 C C . LYS A 1 170 ? -13.308 19.539 37.512 1.00 61.72 170 LYS A C 1
ATOM 1274 O O . LYS A 1 170 ? -12.890 18.507 38.045 1.00 61.72 170 LYS A O 1
ATOM 1279 N N . PRO A 1 171 ? -13.622 19.573 36.201 1.00 65.56 171 PRO A N 1
ATOM 1280 C CA . PRO A 1 171 ? -13.299 18.467 35.303 1.00 65.56 171 PRO A CA 1
ATOM 1281 C C . PRO A 1 171 ? -11.786 18.206 35.321 1.00 65.56 171 PRO A C 1
ATOM 1283 O O . PRO A 1 171 ? -10.986 19.139 35.362 1.00 65.56 171 PRO A O 1
ATOM 1286 N N . LYS A 1 172 ? -11.399 16.929 35.314 1.00 75.69 172 LYS A N 1
ATOM 1287 C CA . LYS A 1 172 ? -10.002 16.500 35.406 1.00 75.69 172 LYS A CA 1
ATOM 1288 C C . LYS A 1 172 ? -9.355 16.660 34.030 1.00 75.69 172 LYS A C 1
ATOM 1290 O O . LYS A 1 172 ? -9.964 16.356 33.004 1.00 75.69 172 LYS A O 1
ATOM 1295 N N . GLY A 1 173 ? -8.111 17.126 34.013 1.00 78.81 173 GLY A N 1
ATOM 1296 C CA . GLY A 1 173 ? -7.301 17.182 32.800 1.00 78.81 173 GLY A CA 1
ATOM 1297 C C . GLY A 1 173 ? -6.750 15.806 32.414 1.00 78.81 173 GLY A C 1
ATOM 1298 O O . GLY A 1 173 ? -6.670 14.891 33.239 1.00 78.81 173 GLY A O 1
ATOM 1299 N N . ALA A 1 174 ? -6.296 15.674 31.168 1.00 77.44 174 ALA A N 1
ATOM 1300 C CA . ALA A 1 174 ? -5.659 14.452 30.672 1.00 77.44 174 ALA A CA 1
ATOM 1301 C C . ALA A 1 174 ? -4.451 14.031 31.536 1.00 77.44 174 ALA A C 1
ATOM 1303 O O . ALA A 1 174 ? -4.338 12.872 31.928 1.00 77.44 174 ALA A O 1
ATOM 1304 N N . MET A 1 175 ? -3.598 14.991 31.913 1.00 77.75 175 MET A N 1
ATOM 1305 C CA . MET A 1 175 ? -2.390 14.725 32.702 1.00 77.75 175 MET A CA 1
ATOM 1306 C C . MET A 1 175 ? -2.696 14.271 34.137 1.00 77.75 175 MET A C 1
ATOM 1308 O O . MET A 1 175 ? -2.007 13.403 34.669 1.00 77.75 175 MET A O 1
ATOM 1312 N N . SER A 1 176 ? -3.756 14.802 34.760 1.00 81.00 176 SER A N 1
ATOM 1313 C CA . SER A 1 176 ? -4.198 14.327 36.079 1.00 81.00 176 SER A CA 1
ATOM 1314 C C . SER A 1 176 ? -4.733 12.896 36.016 1.00 81.00 176 SER A C 1
ATOM 1316 O O . SER A 1 176 ? -4.421 12.098 36.892 1.00 81.00 176 SER A O 1
ATOM 1318 N N . ILE A 1 177 ? -5.459 12.539 34.949 1.00 81.50 177 ILE A N 1
ATOM 1319 C CA . ILE A 1 177 ? -5.975 11.175 34.754 1.00 81.50 177 ILE A CA 1
ATOM 1320 C C . ILE A 1 177 ? -4.820 10.179 34.575 1.00 81.50 177 ILE A C 1
ATOM 1322 O O . ILE A 1 177 ? -4.852 9.098 35.159 1.00 81.50 177 ILE A O 1
ATOM 1326 N N . LEU A 1 178 ? -3.786 10.541 33.807 1.00 79.94 178 LEU A N 1
ATOM 1327 C CA . LEU A 1 178 ? -2.598 9.700 33.617 1.00 79.94 178 LEU A CA 1
ATOM 1328 C C . LEU A 1 178 ? -1.841 9.463 34.929 1.00 79.94 178 LEU A C 1
ATOM 1330 O O . LEU A 1 178 ? -1.481 8.325 35.231 1.00 79.94 178 LEU A O 1
ATOM 1334 N N . ARG A 1 179 ? -1.643 10.520 35.730 1.00 82.56 179 ARG A N 1
ATOM 1335 C CA . ARG A 1 179 ? -0.982 10.416 37.040 1.00 82.56 179 ARG A CA 1
ATOM 1336 C C . ARG A 1 179 ? -1.757 9.526 38.013 1.00 82.56 179 ARG A C 1
ATOM 1338 O O . ARG A 1 179 ? -1.141 8.726 38.705 1.00 82.56 179 ARG A O 1
ATOM 1345 N N . GLU A 1 180 ? -3.086 9.624 38.041 1.00 82.81 180 GLU A N 1
ATOM 1346 C CA . GLU A 1 180 ? -3.939 8.794 38.907 1.00 82.81 180 GLU A CA 1
ATOM 1347 C C . GLU A 1 180 ? -3.991 7.319 38.476 1.00 82.81 180 GLU A C 1
ATOM 1349 O O . GLU A 1 180 ? -4.105 6.428 39.315 1.00 82.81 180 GLU A O 1
ATOM 1354 N N . LEU A 1 181 ? -3.937 7.042 37.169 1.00 81.00 181 LEU A N 1
ATOM 1355 C CA . LEU A 1 181 ? -3.986 5.680 36.631 1.00 81.00 181 LEU A CA 1
ATOM 1356 C C . LEU A 1 181 ? -2.704 4.884 36.907 1.00 81.00 181 LEU A C 1
ATOM 1358 O O . LEU A 1 181 ? -2.768 3.672 37.132 1.00 81.00 181 LEU A O 1
ATOM 1362 N N . GLY A 1 182 ? -1.547 5.546 36.831 1.00 84.12 182 GLY A N 1
ATOM 1363 C CA . GLY A 1 182 ? -0.246 4.881 36.820 1.00 84.12 182 GLY A CA 1
ATOM 1364 C C . GLY A 1 182 ? -0.081 3.902 35.645 1.00 84.12 182 GLY A C 1
ATOM 1365 O O . GLY A 1 182 ? -0.960 3.736 34.798 1.00 84.12 182 GLY A O 1
ATOM 1366 N N . ILE A 1 183 ? 1.058 3.206 35.593 1.00 81.00 183 ILE A N 1
ATOM 1367 C CA . ILE A 1 183 ? 1.415 2.339 34.453 1.00 81.00 183 ILE A CA 1
ATOM 1368 C C . ILE A 1 183 ? 0.417 1.191 34.272 1.00 81.00 183 ILE A C 1
ATOM 1370 O O . ILE A 1 183 ? -0.108 0.998 33.182 1.00 81.00 183 ILE A O 1
ATOM 1374 N N . LYS A 1 184 ? 0.080 0.465 35.343 1.00 79.50 184 LYS A N 1
ATOM 1375 C CA . LYS A 1 184 ? -0.861 -0.668 35.268 1.00 79.50 184 LYS A CA 1
ATOM 1376 C C . LYS A 1 184 ? -2.287 -0.227 34.917 1.00 79.50 184 LYS A C 1
ATOM 1378 O O . LYS A 1 184 ? -2.986 -0.937 34.197 1.00 79.50 184 LYS A O 1
ATOM 1383 N N . GLY A 1 185 ? -2.722 0.943 35.390 1.00 80.69 185 GLY A N 1
ATOM 1384 C CA . GLY A 1 185 ? -4.052 1.471 35.089 1.00 80.69 185 GLY A CA 1
ATOM 1385 C C . GLY A 1 185 ? -4.208 1.888 33.629 1.00 80.69 185 GLY A C 1
ATOM 1386 O O . GLY A 1 185 ? -5.286 1.692 33.067 1.00 80.69 185 GLY A O 1
ATOM 1387 N N . MET A 1 186 ? -3.138 2.378 32.992 1.00 81.94 186 MET A N 1
ATOM 1388 C CA . MET A 1 186 ? -3.144 2.759 31.574 1.00 81.94 186 MET A CA 1
ATOM 1389 C C . MET A 1 186 ? -3.415 1.593 30.618 1.00 81.94 186 MET A C 1
ATOM 1391 O O . MET A 1 186 ? -3.858 1.850 29.507 1.00 81.94 186 MET A O 1
ATOM 1395 N N . TYR A 1 187 ? -3.209 0.337 31.036 1.00 83.94 187 TYR A N 1
ATOM 1396 C CA . TYR A 1 187 ? -3.493 -0.872 30.242 1.00 83.94 187 TYR A CA 1
ATOM 1397 C C . TYR A 1 187 ? -4.809 -1.566 30.630 1.00 83.94 187 TYR A C 1
ATOM 1399 O O . TYR A 1 187 ? -5.150 -2.636 30.115 1.00 83.94 187 TYR A O 1
ATOM 1407 N N . LYS A 1 188 ? -5.601 -0.964 31.526 1.00 82.94 188 LYS A N 1
ATOM 1408 C CA . LYS A 1 188 ? -6.904 -1.512 31.907 1.00 82.94 188 LYS A CA 1
ATOM 1409 C C . LYS A 1 188 ? -7.841 -1.533 30.695 1.00 82.94 188 LYS A C 1
ATOM 1411 O O . LYS A 1 188 ? -8.020 -0.530 30.009 1.00 82.94 188 LYS A O 1
ATOM 1416 N N . GLY A 1 189 ? -8.452 -2.690 30.444 1.00 82.81 189 GLY A N 1
ATOM 1417 C CA . GLY A 1 189 ? -9.338 -2.896 29.295 1.00 82.81 189 GLY A CA 1
ATOM 1418 C C . GLY A 1 189 ? -8.626 -3.249 27.984 1.00 82.81 189 GLY A C 1
ATOM 1419 O O . GLY A 1 189 ? -9.320 -3.474 26.999 1.00 82.81 189 GLY A O 1
ATOM 1420 N N . ALA A 1 190 ? -7.291 -3.383 27.963 1.00 85.00 190 ALA A N 1
ATOM 1421 C CA . ALA A 1 190 ? -6.544 -3.754 26.755 1.00 85.00 190 ALA A CA 1
ATOM 1422 C C . ALA A 1 190 ? -7.004 -5.095 26.143 1.00 85.00 190 ALA A C 1
ATOM 1424 O O . ALA A 1 190 ? -7.106 -5.218 24.927 1.00 85.00 190 ALA A O 1
ATOM 1425 N N . SER A 1 191 ? -7.383 -6.083 26.962 1.00 86.75 191 SER A N 1
ATOM 1426 C CA . SER A 1 191 ? -7.950 -7.352 26.470 1.00 86.75 191 SER A CA 1
ATOM 1427 C C . SER A 1 191 ? -9.287 -7.177 25.743 1.00 86.75 191 SER A C 1
ATOM 1429 O O . SER A 1 191 ? -9.550 -7.862 24.757 1.00 86.75 191 SER A O 1
ATOM 1431 N N . ALA A 1 192 ? -10.118 -6.227 26.180 1.00 85.94 192 ALA A N 1
ATOM 1432 C CA . ALA A 1 192 ? -11.345 -5.864 25.479 1.00 85.94 192 ALA A CA 1
ATOM 1433 C C . ALA A 1 192 ? -11.050 -5.096 24.177 1.00 85.94 192 ALA A C 1
ATOM 1435 O O . ALA A 1 192 ? -11.774 -5.261 23.197 1.00 85.94 192 ALA A O 1
ATOM 1436 N N . CYS A 1 193 ? -9.975 -4.295 24.143 1.00 84.50 193 CYS A N 1
ATOM 1437 C CA . CYS A 1 193 ? -9.484 -3.663 22.915 1.00 84.50 193 CYS A CA 1
ATOM 1438 C C . CYS A 1 193 ? -9.056 -4.715 21.889 1.00 84.50 193 CYS A C 1
ATOM 1440 O O . CYS A 1 193 ? -9.522 -4.660 20.757 1.00 84.50 193 CYS A O 1
ATOM 1442 N N . PHE A 1 194 ? -8.283 -5.730 22.291 1.00 84.31 194 PHE A N 1
ATOM 1443 C CA . PHE A 1 194 ? -7.912 -6.834 21.399 1.00 84.31 194 PHE A CA 1
ATOM 1444 C C . PHE A 1 194 ? -9.125 -7.580 20.845 1.00 84.31 194 PHE A C 1
ATOM 1446 O O . PHE A 1 194 ? -9.221 -7.787 19.635 1.00 84.31 194 PHE A O 1
ATOM 1453 N N . LEU A 1 195 ? -10.083 -7.916 21.715 1.00 87.94 195 LEU A N 1
ATOM 1454 C CA . LEU A 1 195 ? -11.321 -8.591 21.319 1.00 87.94 195 LEU A CA 1
ATOM 1455 C C . LEU A 1 195 ? -12.177 -7.751 20.355 1.00 87.94 195 LEU A C 1
ATOM 1457 O O . LEU A 1 195 ? -12.999 -8.295 19.624 1.00 87.94 195 LEU A O 1
ATOM 1461 N N . ARG A 1 196 ? -12.003 -6.428 20.342 1.00 87.44 196 ARG A N 1
ATOM 1462 C CA . ARG A 1 196 ? -12.666 -5.532 19.394 1.00 87.44 196 ARG A CA 1
ATOM 1463 C C . ARG A 1 196 ? -11.876 -5.415 18.091 1.00 87.44 196 ARG A C 1
ATOM 1465 O O . ARG A 1 196 ? -12.454 -5.602 17.028 1.00 87.44 196 ARG A O 1
ATOM 1472 N N . ASP A 1 197 ? -10.593 -5.079 18.170 1.00 81.69 197 ASP A N 1
ATOM 1473 C CA . ASP A 1 197 ? -9.805 -4.588 17.033 1.00 81.69 197 ASP A CA 1
ATOM 1474 C C . ASP A 1 197 ? -9.396 -5.694 16.060 1.00 81.69 197 ASP A C 1
ATOM 1476 O O . ASP A 1 197 ? -9.449 -5.491 14.842 1.00 81.69 197 ASP A O 1
ATOM 1480 N N . VAL A 1 198 ? -9.054 -6.880 16.575 1.00 82.44 198 VAL A N 1
ATOM 1481 C CA . VAL A 1 198 ? -8.677 -8.025 15.734 1.00 82.44 198 VAL A CA 1
ATOM 1482 C C . VAL A 1 198 ? -9.883 -8.523 14.923 1.00 82.44 198 VAL A C 1
ATOM 1484 O O . VAL A 1 198 ? -9.790 -8.537 13.691 1.00 82.44 198 VAL A O 1
ATOM 1487 N N . PRO A 1 199 ? -11.053 -8.823 15.531 1.00 86.62 199 PRO A N 1
ATOM 1488 C CA . PRO A 1 199 ? -12.235 -9.199 14.757 1.00 86.62 199 PRO A CA 1
ATOM 1489 C C . PRO A 1 199 ? -12.753 -8.067 13.871 1.00 86.62 199 PRO A C 1
ATOM 1491 O O . PRO A 1 199 ? -13.194 -8.331 12.756 1.00 86.62 199 PRO A O 1
ATOM 1494 N N . PHE A 1 200 ? -12.676 -6.806 14.321 1.00 83.62 200 PHE A N 1
ATOM 1495 C CA . PHE A 1 200 ? -13.108 -5.668 13.505 1.00 83.62 200 PHE A CA 1
ATOM 1496 C C . PHE A 1 200 ? -12.322 -5.605 12.197 1.00 83.62 200 PHE A C 1
ATOM 1498 O O . PHE A 1 200 ? -12.928 -5.444 11.144 1.00 83.62 200 PHE A O 1
ATOM 1505 N N . SER A 1 201 ? -11.000 -5.781 12.252 1.00 79.25 201 SER A N 1
ATOM 1506 C CA . SER A 1 201 ? -10.144 -5.754 11.064 1.00 79.25 201 SER A CA 1
ATOM 1507 C C . SER A 1 201 ? -10.473 -6.903 10.110 1.00 79.25 201 SER A C 1
ATOM 1509 O O . SER A 1 201 ? -10.677 -6.664 8.923 1.00 79.25 201 SER A O 1
ATOM 1511 N N . GLY A 1 202 ? -10.598 -8.131 10.626 1.00 78.75 202 GLY A N 1
ATOM 1512 C CA . GLY A 1 202 ? -10.948 -9.297 9.809 1.00 78.75 202 GLY A CA 1
ATOM 1513 C C . GLY A 1 202 ? -12.307 -9.152 9.122 1.00 78.75 202 GLY A C 1
ATOM 1514 O O . GLY A 1 202 ? -12.413 -9.339 7.912 1.00 78.75 202 GLY A O 1
ATOM 1515 N N . ILE A 1 203 ? -13.335 -8.740 9.870 1.00 86.19 203 ILE A N 1
ATOM 1516 C CA . ILE A 1 203 ? -14.684 -8.538 9.325 1.00 86.19 203 ILE A CA 1
ATOM 1517 C C . ILE A 1 203 ? -14.693 -7.377 8.329 1.00 86.19 203 ILE A C 1
ATOM 1519 O O . ILE A 1 203 ? -15.302 -7.500 7.270 1.00 86.19 203 ILE A O 1
ATOM 1523 N N . TYR A 1 204 ? -14.024 -6.264 8.642 1.00 80.94 204 TYR A N 1
ATOM 1524 C CA . TYR A 1 204 ? -13.990 -5.091 7.773 1.00 80.94 204 TYR A CA 1
ATOM 1525 C C . TYR A 1 204 ? -13.316 -5.407 6.440 1.00 80.94 204 TYR A C 1
ATOM 1527 O O . TYR A 1 204 ? -13.933 -5.218 5.397 1.00 80.94 204 TYR A O 1
ATOM 1535 N N . PHE A 1 205 ? -12.084 -5.925 6.459 1.00 78.69 205 PHE A N 1
ATOM 1536 C CA . PHE A 1 205 ? -11.351 -6.218 5.227 1.00 78.69 205 PHE A CA 1
ATOM 1537 C C . PHE A 1 205 ? -11.993 -7.353 4.430 1.00 78.69 205 PHE A C 1
ATOM 1539 O O . PHE A 1 205 ? -12.077 -7.244 3.210 1.00 78.69 205 PHE A O 1
ATOM 1546 N N . GLY A 1 206 ? -12.513 -8.388 5.101 1.00 82.88 206 GLY A N 1
ATOM 1547 C CA . GLY A 1 206 ? -13.250 -9.466 4.441 1.00 82.88 206 GLY A CA 1
ATOM 1548 C C . GLY A 1 206 ? -14.526 -8.965 3.759 1.00 82.88 206 GLY A C 1
ATOM 1549 O O . GLY A 1 206 ? -14.730 -9.213 2.574 1.00 82.88 206 GLY A O 1
ATOM 1550 N N . SER A 1 207 ? -15.348 -8.188 4.472 1.00 84.19 207 SER A N 1
ATOM 1551 C CA . SER A 1 207 ? -16.586 -7.620 3.914 1.00 84.19 207 SER A CA 1
ATOM 1552 C C . SER A 1 207 ? -16.295 -6.616 2.798 1.00 84.19 207 SER A C 1
ATOM 1554 O O . SER A 1 207 ? -16.999 -6.588 1.797 1.00 84.19 207 SER A O 1
ATOM 1556 N N . TYR A 1 208 ? -15.244 -5.807 2.949 1.00 79.62 208 TYR A N 1
ATOM 1557 C CA . TYR A 1 208 ? -14.823 -4.833 1.946 1.00 79.62 208 TYR A CA 1
ATOM 1558 C C . TYR A 1 208 ? -14.341 -5.509 0.658 1.00 79.62 208 TYR A C 1
ATOM 1560 O O . TYR A 1 208 ? -14.756 -5.109 -0.425 1.00 79.62 208 TYR A O 1
ATOM 1568 N N . ALA A 1 209 ? -13.507 -6.550 0.764 1.00 80.44 209 ALA A N 1
ATOM 1569 C CA . ALA A 1 209 ? -13.050 -7.323 -0.389 1.00 80.44 209 ALA A CA 1
ATOM 1570 C C . ALA A 1 209 ? -14.220 -8.017 -1.099 1.00 80.44 209 ALA A C 1
ATOM 1572 O O . ALA A 1 209 ? -14.318 -7.947 -2.322 1.00 80.44 209 ALA A O 1
ATOM 1573 N N . TRP A 1 210 ? -15.140 -8.611 -0.332 1.00 87.88 210 TRP A N 1
ATOM 1574 C CA . TRP A 1 210 ? -16.335 -9.248 -0.881 1.00 87.88 210 TRP A CA 1
ATOM 1575 C C . TRP A 1 210 ? -17.234 -8.250 -1.626 1.00 87.88 210 TRP A C 1
ATOM 1577 O O . TRP A 1 210 ? -17.589 -8.497 -2.773 1.00 87.88 210 TRP A O 1
ATOM 1587 N N . LEU A 1 211 ? -17.539 -7.091 -1.029 1.00 85.38 211 LEU A N 1
ATOM 1588 C CA . LEU A 1 211 ? -18.360 -6.049 -1.665 1.00 85.38 211 LEU A CA 1
ATOM 1589 C C . LEU A 1 211 ? -17.717 -5.485 -2.935 1.00 85.38 211 LEU A C 1
ATOM 1591 O O . LEU A 1 211 ? -18.414 -5.247 -3.919 1.00 85.38 211 LEU A O 1
ATOM 1595 N N . LYS A 1 212 ? -16.391 -5.300 -2.931 1.00 81.38 212 LYS A N 1
ATOM 1596 C CA . LYS A 1 212 ? -15.662 -4.859 -4.123 1.00 81.38 212 LYS A CA 1
ATOM 1597 C C . LYS A 1 212 ? -15.757 -5.867 -5.260 1.00 81.38 212 LYS A C 1
ATOM 1599 O O . LYS A 1 212 ? -15.940 -5.446 -6.394 1.00 81.38 212 LYS A O 1
ATOM 1604 N N . GLU A 1 213 ? -15.639 -7.162 -4.971 1.00 86.00 213 GLU A N 1
ATOM 1605 C CA . GLU A 1 213 ? -15.725 -8.187 -6.015 1.00 86.00 213 GLU A CA 1
ATOM 1606 C C . GLU A 1 213 ? -17.128 -8.257 -6.625 1.00 86.00 213 GLU A C 1
ATOM 1608 O O . GLU A 1 213 ? -17.256 -8.428 -7.829 1.00 86.00 213 GLU A O 1
ATOM 1613 N N . GLN A 1 214 ? -18.179 -8.048 -5.824 1.00 86.06 214 GLN A N 1
ATOM 1614 C CA . GLN A 1 214 ? -19.561 -8.044 -6.322 1.00 86.06 214 GLN A CA 1
ATOM 1615 C C . GLN A 1 214 ? -19.889 -6.841 -7.219 1.00 86.06 214 GLN A C 1
ATOM 1617 O O . GLN A 1 214 ? -20.726 -6.956 -8.108 1.00 86.06 214 GLN A O 1
ATOM 1622 N N . LEU A 1 215 ? -19.260 -5.685 -6.985 1.00 80.50 215 LEU A N 1
ATOM 1623 C CA . LEU A 1 215 ? -19.504 -4.464 -7.764 1.00 80.50 215 LEU A CA 1
ATOM 1624 C C . LEU A 1 215 ? -18.565 -4.312 -8.967 1.00 80.50 215 LEU A C 1
ATOM 1626 O O . LEU A 1 215 ? -18.795 -3.466 -9.829 1.00 80.50 215 LEU A O 1
ATOM 1630 N N . ARG A 1 216 ? -17.495 -5.110 -9.042 1.00 79.19 216 ARG A N 1
ATOM 1631 C CA . ARG A 1 216 ? -16.517 -5.012 -10.123 1.00 79.19 216 ARG A CA 1
ATOM 1632 C C . ARG A 1 216 ? -17.096 -5.582 -11.417 1.00 79.19 216 ARG A C 1
ATOM 1634 O O . ARG A 1 216 ? -17.196 -6.793 -11.589 1.00 79.19 216 ARG A O 1
ATOM 1641 N N . THR A 1 217 ? -17.418 -4.702 -12.362 1.00 68.81 217 THR A N 1
ATOM 1642 C CA . THR A 1 217 ? -17.853 -5.104 -13.706 1.00 68.81 217 THR A CA 1
ATOM 1643 C C . THR A 1 217 ? -16.626 -5.228 -14.616 1.00 68.81 217 THR A C 1
ATOM 1645 O O . THR A 1 217 ? -16.139 -4.249 -15.172 1.00 68.81 217 THR A O 1
ATOM 1648 N N . GLY A 1 218 ? -16.073 -6.438 -14.741 1.00 71.94 218 GLY A N 1
ATOM 1649 C CA . GLY A 1 218 ? -14.919 -6.712 -15.610 1.00 71.94 218 GLY A CA 1
ATOM 1650 C C . GLY A 1 218 ? -13.556 -6.314 -15.016 1.00 71.94 218 GLY A C 1
ATOM 1651 O O . GLY A 1 218 ? -13.266 -6.586 -13.853 1.00 71.94 218 GLY A O 1
ATOM 1652 N N . ASN A 1 219 ? -12.680 -5.724 -15.840 1.00 63.31 219 ASN A N 1
ATOM 1653 C CA . ASN A 1 219 ? -11.304 -5.346 -15.464 1.00 63.31 219 ASN A CA 1
ATOM 1654 C C . ASN A 1 219 ? -11.135 -3.856 -15.117 1.00 63.31 219 ASN A C 1
ATOM 1656 O O . ASN A 1 219 ? -10.006 -3.404 -14.919 1.00 63.31 219 ASN A O 1
ATOM 1660 N N . GLU A 1 220 ? -12.224 -3.092 -15.036 1.00 66.38 220 GLU A N 1
ATOM 1661 C CA . GLU A 1 220 ? -12.163 -1.667 -14.713 1.00 66.38 220 GLU A CA 1
ATOM 1662 C C . GLU A 1 220 ? -12.059 -1.424 -13.194 1.00 66.38 220 GLU A C 1
ATOM 1664 O O . GLU A 1 220 ? -12.643 -2.166 -12.393 1.00 66.38 220 GLU A O 1
ATOM 1669 N N . PRO A 1 221 ? -11.285 -0.413 -12.758 1.00 67.12 221 PRO A N 1
ATOM 1670 C CA . PRO A 1 221 ? -11.232 -0.017 -11.357 1.00 67.12 221 PRO A CA 1
ATOM 1671 C C . PRO A 1 221 ? -12.544 0.664 -10.930 1.00 67.12 221 PRO A C 1
ATOM 1673 O O . PRO A 1 221 ? -13.070 1.509 -11.645 1.00 67.12 221 PRO A O 1
ATOM 1676 N N . LEU A 1 222 ? -13.035 0.329 -9.732 1.00 69.94 222 LEU A N 1
ATOM 1677 C CA . LEU A 1 222 ? -14.245 0.926 -9.145 1.00 69.94 222 LEU A CA 1
ATOM 1678 C C . LEU A 1 222 ? -14.117 2.447 -8.976 1.00 69.94 222 LEU A C 1
ATOM 1680 O O . LEU A 1 222 ? -13.062 2.950 -8.573 1.00 69.94 222 LEU A O 1
ATOM 1684 N N . HIS A 1 223 ? -15.214 3.167 -9.205 1.00 71.06 223 HIS A N 1
ATOM 1685 C CA . HIS A 1 223 ? -15.280 4.616 -9.037 1.00 71.06 223 HIS A CA 1
ATOM 1686 C C . HIS A 1 223 ? -15.224 5.021 -7.550 1.00 71.06 223 HIS A C 1
ATOM 1688 O O . HIS A 1 223 ? -15.612 4.257 -6.661 1.00 71.06 223 HIS A O 1
ATOM 1694 N N . SER A 1 224 ? -14.792 6.253 -7.244 1.00 68.50 224 SER A N 1
ATOM 1695 C CA . SER A 1 224 ? -14.629 6.737 -5.857 1.00 68.50 224 SER A CA 1
ATOM 1696 C C . SER A 1 224 ? -15.907 6.615 -5.014 1.00 68.50 224 SER A C 1
ATOM 1698 O O . SER A 1 224 ? -15.837 6.320 -3.820 1.00 68.50 224 SER A O 1
ATOM 1700 N N . ILE A 1 225 ? -17.084 6.786 -5.628 1.00 74.56 225 ILE A N 1
ATOM 1701 C CA . ILE A 1 225 ? -18.377 6.640 -4.944 1.00 74.56 225 ILE A CA 1
ATOM 1702 C C . ILE A 1 225 ? -18.710 5.177 -4.612 1.00 74.56 225 ILE A C 1
ATOM 1704 O O . ILE A 1 225 ? -19.234 4.883 -3.539 1.00 74.56 225 ILE A O 1
ATOM 1708 N N . GLU A 1 226 ? -18.358 4.238 -5.489 1.00 79.25 226 GLU A N 1
ATOM 1709 C CA . GLU A 1 226 ? -18.585 2.805 -5.281 1.00 79.25 226 GLU A CA 1
ATOM 1710 C C . GLU A 1 226 ? -17.671 2.286 -4.172 1.00 79.25 226 GLU A C 1
ATOM 1712 O O . GLU A 1 226 ? -18.105 1.548 -3.286 1.00 79.25 226 GLU A O 1
ATOM 1717 N N . LEU A 1 227 ? -16.418 2.752 -4.155 1.00 74.81 227 LEU A N 1
ATOM 1718 C CA . LEU A 1 227 ? -15.468 2.483 -3.078 1.00 74.81 227 LEU A CA 1
ATOM 1719 C C . LEU A 1 227 ? -15.951 3.040 -1.734 1.00 74.81 227 LEU A C 1
ATOM 1721 O O . LEU A 1 227 ? -15.791 2.365 -0.712 1.00 74.81 227 LEU A O 1
ATOM 1725 N N . PHE A 1 228 ? -16.563 4.229 -1.729 1.00 75.88 228 PHE A N 1
ATOM 1726 C CA . PHE A 1 228 ? -17.198 4.800 -0.543 1.00 75.88 228 PHE A CA 1
ATOM 1727 C C . PHE A 1 228 ? -18.318 3.887 -0.030 1.00 75.88 228 PHE A C 1
ATOM 1729 O O . PHE A 1 228 ? -18.295 3.509 1.139 1.00 75.88 228 PHE A O 1
ATOM 1736 N N . PHE A 1 229 ? -19.246 3.450 -0.890 1.00 81.75 229 PHE A N 1
ATOM 1737 C CA . PHE A 1 229 ? -20.332 2.557 -0.474 1.00 81.75 229 PHE A CA 1
ATOM 1738 C C . PHE A 1 229 ? -19.824 1.198 0.019 1.00 81.75 229 PHE A C 1
ATOM 1740 O O . PHE A 1 229 ? -20.291 0.717 1.055 1.00 81.75 229 PHE A O 1
ATOM 1747 N N . CYS A 1 230 ? -18.818 0.619 -0.646 1.00 80.94 230 CYS A N 1
ATOM 1748 C CA . CYS A 1 230 ? -18.146 -0.599 -0.187 1.00 80.94 230 CYS A CA 1
ATOM 1749 C C . CYS A 1 230 ? -17.569 -0.423 1.224 1.00 80.94 230 CYS A C 1
ATOM 1751 O O . CYS A 1 230 ? -17.793 -1.257 2.104 1.00 80.94 230 CYS A O 1
ATOM 1753 N N . ALA A 1 231 ? -16.833 0.669 1.456 1.00 77.88 231 ALA A N 1
ATOM 1754 C CA . ALA A 1 231 ? -16.220 0.969 2.748 1.00 77.88 231 ALA A CA 1
ATOM 1755 C C . ALA A 1 231 ? -17.274 1.219 3.839 1.00 77.88 231 ALA A C 1
ATOM 1757 O O . ALA A 1 231 ? -17.162 0.700 4.952 1.00 77.88 231 ALA A O 1
ATOM 1758 N N . SER A 1 232 ? -18.332 1.964 3.514 1.00 81.44 232 SER A N 1
ATOM 1759 C CA . SER A 1 232 ? -19.446 2.257 4.413 1.00 81.44 232 SER A CA 1
ATOM 1760 C C . SER A 1 232 ? -20.198 0.995 4.840 1.00 81.44 232 SER A C 1
ATOM 1762 O O . SER A 1 232 ? -20.411 0.793 6.037 1.00 81.44 232 SER A O 1
ATOM 1764 N N . LEU A 1 233 ? -20.559 0.121 3.896 1.00 85.25 233 LEU A N 1
ATOM 1765 C CA . LEU A 1 233 ? -21.274 -1.131 4.173 1.00 85.25 233 LEU A CA 1
ATOM 1766 C C . LEU A 1 233 ? -20.405 -2.128 4.952 1.00 85.25 233 LEU A C 1
ATOM 1768 O O . LEU A 1 233 ? -20.863 -2.694 5.948 1.00 85.25 233 LEU A O 1
ATOM 1772 N N . ALA A 1 234 ? -19.130 -2.277 4.581 1.00 83.69 234 ALA A N 1
ATOM 1773 C CA . ALA A 1 234 ? -18.177 -3.080 5.349 1.00 83.69 234 ALA A CA 1
ATOM 1774 C C . ALA A 1 234 ? -18.026 -2.557 6.790 1.00 83.69 234 ALA A C 1
ATOM 1776 O O . ALA A 1 234 ? -17.996 -3.332 7.751 1.00 83.69 234 ALA A O 1
ATOM 1777 N N . GLY A 1 235 ? -18.002 -1.231 6.959 1.00 83.19 235 GLY A N 1
ATOM 1778 C CA . GLY A 1 235 ? -17.978 -0.564 8.257 1.00 83.19 235 GLY A CA 1
ATOM 1779 C C . GLY A 1 235 ? -19.212 -0.855 9.116 1.00 83.19 235 GLY A C 1
ATOM 1780 O O . GLY A 1 235 ? -19.068 -1.058 10.323 1.00 83.19 235 GLY A O 1
ATOM 1781 N N . VAL A 1 236 ? -20.406 -0.918 8.516 1.00 88.88 236 VAL A N 1
ATOM 1782 C CA . VAL A 1 236 ? -21.664 -1.261 9.207 1.00 88.88 236 VAL A CA 1
ATOM 1783 C C . VAL A 1 236 ? -21.602 -2.685 9.762 1.00 88.88 236 VAL A C 1
ATOM 1785 O O . VAL A 1 236 ? -21.883 -2.888 10.948 1.00 88.88 236 VAL A O 1
ATOM 1788 N N . ALA A 1 237 ? -21.191 -3.656 8.940 1.00 87.88 237 ALA A N 1
ATOM 1789 C CA . ALA A 1 237 ? -21.077 -5.057 9.344 1.00 87.88 237 ALA A CA 1
ATOM 1790 C C . ALA A 1 237 ? -20.054 -5.233 10.479 1.00 87.88 237 ALA A C 1
ATOM 1792 O O . ALA A 1 237 ? -20.377 -5.762 11.548 1.00 87.88 237 ALA A O 1
ATOM 1793 N N . ALA A 1 238 ? -18.844 -4.694 10.295 1.00 86.88 238 ALA A N 1
ATOM 1794 C CA . ALA A 1 238 ? -17.770 -4.781 11.280 1.00 86.88 238 ALA A CA 1
ATOM 1795 C C . ALA A 1 238 ? -18.128 -4.087 12.603 1.00 86.88 238 ALA A C 1
ATOM 1797 O O . ALA A 1 238 ? -17.896 -4.636 13.684 1.00 86.88 238 ALA A O 1
ATOM 1798 N N . ALA A 1 239 ? -18.730 -2.894 12.548 1.00 87.56 239 ALA A N 1
ATOM 1799 C CA . ALA A 1 239 ? -19.147 -2.166 13.742 1.00 87.56 239 ALA A CA 1
ATOM 1800 C C . ALA A 1 239 ? -20.244 -2.909 14.512 1.00 87.56 239 ALA A C 1
ATOM 1802 O O . ALA A 1 239 ? -20.157 -3.017 15.736 1.00 87.56 239 ALA A O 1
ATOM 1803 N N . SER A 1 240 ? -21.245 -3.446 13.813 1.00 90.62 240 SER A N 1
ATOM 1804 C CA . SER A 1 240 ? -22.384 -4.128 14.435 1.00 90.62 240 SER A CA 1
ATOM 1805 C C . SER A 1 240 ? -21.950 -5.401 15.161 1.00 90.62 240 SER A C 1
ATOM 1807 O O . SER A 1 240 ? -22.251 -5.567 16.345 1.00 90.62 240 SER A O 1
ATOM 1809 N N . LEU A 1 241 ? -21.158 -6.250 14.498 1.00 91.19 241 LEU A N 1
ATOM 1810 C CA . LEU A 1 241 ? -20.705 -7.531 15.051 1.00 91.19 241 LEU A CA 1
ATOM 1811 C C . LEU A 1 241 ? -19.722 -7.371 16.216 1.00 91.19 241 LEU A C 1
ATOM 1813 O O . LEU A 1 241 ? -19.728 -8.166 17.151 1.00 91.19 241 LEU A O 1
ATOM 1817 N N . THR A 1 242 ? -18.918 -6.308 16.216 1.00 92.06 242 THR A N 1
ATOM 1818 C CA . THR A 1 242 ? -17.944 -6.050 17.292 1.00 92.06 242 THR A CA 1
ATOM 1819 C C . THR A 1 242 ? -18.460 -5.094 18.370 1.00 92.06 242 THR A C 1
ATOM 1821 O O . THR A 1 242 ? -17.691 -4.665 19.237 1.00 92.06 242 THR A O 1
ATOM 1824 N N . THR A 1 243 ? -19.749 -4.722 18.350 1.00 92.69 243 THR A N 1
ATOM 1825 C CA . THR A 1 243 ? -20.360 -3.863 19.386 1.00 92.69 243 THR A CA 1
ATOM 1826 C C . THR A 1 243 ? -20.275 -4.455 20.793 1.00 92.69 243 THR A C 1
ATOM 1828 O O . THR A 1 243 ? -19.853 -3.713 21.683 1.00 92.69 243 THR A O 1
ATOM 1831 N N . PRO A 1 244 ? -20.524 -5.760 21.011 1.00 93.81 244 PRO A N 1
ATOM 1832 C CA . PRO A 1 244 ? -20.366 -6.369 22.330 1.00 93.81 244 PRO A CA 1
ATOM 1833 C C . PRO A 1 244 ? -18.987 -6.137 22.962 1.00 93.81 244 PRO A C 1
ATOM 1835 O O . PRO A 1 244 ? -18.900 -5.680 24.101 1.00 93.81 244 PRO A O 1
ATOM 1838 N N . ALA A 1 245 ? -17.903 -6.373 22.215 1.00 91.38 245 ALA A N 1
ATOM 1839 C CA . ALA A 1 245 ? -16.534 -6.185 22.707 1.00 91.38 245 ALA A CA 1
ATOM 1840 C C . ALA A 1 245 ? -16.227 -4.719 23.064 1.00 91.38 245 ALA A C 1
ATOM 1842 O O . ALA A 1 245 ? -15.548 -4.425 24.046 1.00 91.38 245 ALA A O 1
ATOM 1843 N N . ASP A 1 246 ? -16.774 -3.784 22.293 1.00 89.50 246 ASP A N 1
ATOM 1844 C CA . ASP A 1 246 ? -16.579 -2.347 22.480 1.00 89.50 246 ASP A CA 1
ATOM 1845 C C . ASP A 1 246 ? -17.385 -1.788 23.670 1.00 89.50 246 ASP A C 1
ATOM 1847 O O . ASP A 1 246 ? -16.896 -0.917 24.394 1.00 89.50 246 ASP A O 1
ATOM 1851 N N . VAL A 1 247 ? -18.568 -2.346 23.960 1.00 90.38 247 VAL A N 1
ATOM 1852 C CA . VAL A 1 247 ? -19.281 -2.075 25.220 1.00 90.38 247 VAL A CA 1
ATOM 1853 C C . VAL A 1 247 ? -18.449 -2.551 26.410 1.00 90.38 247 VAL A C 1
ATOM 1855 O O . VAL A 1 247 ? -18.221 -1.782 27.338 1.00 90.38 247 VAL A O 1
ATOM 1858 N N . LEU A 1 248 ? -17.924 -3.779 26.390 1.00 91.56 248 LEU A N 1
ATOM 1859 C CA . LEU A 1 248 ? -17.081 -4.276 27.488 1.00 91.56 248 LEU A CA 1
ATOM 1860 C C . LEU A 1 248 ? -15.832 -3.405 27.690 1.00 91.56 248 LEU A C 1
ATOM 1862 O O . LEU A 1 248 ? -15.515 -3.031 28.821 1.00 91.56 248 LEU A O 1
ATOM 1866 N N . LYS A 1 249 ? -15.172 -3.003 26.597 1.00 89.12 249 LYS A N 1
ATOM 1867 C CA . LYS A 1 249 ? -14.033 -2.078 26.631 1.00 89.12 249 LYS A CA 1
ATOM 1868 C C . LYS A 1 249 ? -14.378 -0.774 27.342 1.00 89.12 249 LYS A C 1
ATOM 1870 O O . LYS A 1 249 ? -13.694 -0.396 28.294 1.00 89.12 249 LYS A O 1
ATOM 1875 N N . THR A 1 250 ? -15.424 -0.085 26.887 1.00 86.25 250 THR A N 1
ATOM 1876 C CA . THR A 1 250 ? -15.807 1.219 27.451 1.00 86.25 250 THR A CA 1
ATOM 1877 C C . THR A 1 250 ? -16.123 1.108 28.941 1.00 86.25 250 THR A C 1
ATOM 1879 O O . THR A 1 250 ? -15.611 1.898 29.730 1.00 86.25 250 THR A O 1
ATOM 1882 N N . ARG A 1 251 ? -16.848 0.067 29.364 1.00 87.12 251 ARG A N 1
ATOM 1883 C CA . ARG A 1 251 ? -17.153 -0.204 30.783 1.00 87.12 251 ARG A CA 1
ATOM 1884 C C . ARG A 1 251 ? -15.916 -0.439 31.644 1.00 87.12 251 ARG A C 1
ATOM 1886 O O . ARG A 1 251 ? -15.900 -0.041 32.806 1.00 87.12 251 ARG A O 1
ATOM 1893 N N . MET A 1 252 ? -14.898 -1.104 31.103 1.00 85.38 252 MET A N 1
ATOM 1894 C CA . MET A 1 252 ? -13.652 -1.381 31.821 1.00 85.38 252 MET A CA 1
ATOM 1895 C C . MET A 1 252 ? -12.722 -0.162 31.903 1.00 85.38 252 MET A C 1
ATOM 1897 O O . MET A 1 252 ? -11.979 -0.045 32.882 1.00 85.38 252 MET A O 1
ATOM 1901 N N . GLN A 1 253 ? -12.754 0.722 30.899 1.00 84.25 253 GLN A N 1
ATOM 1902 C CA . GLN A 1 253 ? -11.905 1.918 30.806 1.00 84.25 253 GLN A CA 1
ATOM 1903 C C . GLN A 1 253 ? -12.459 3.129 31.581 1.00 84.25 253 GLN A C 1
ATOM 1905 O O . GLN A 1 253 ? -11.688 4.002 31.998 1.00 84.25 253 GLN A O 1
ATOM 1910 N N . VAL A 1 254 ? -13.770 3.162 31.838 1.00 82.06 254 VAL A N 1
ATOM 1911 C CA . VAL A 1 254 ? -14.413 4.154 32.716 1.00 82.06 254 VAL 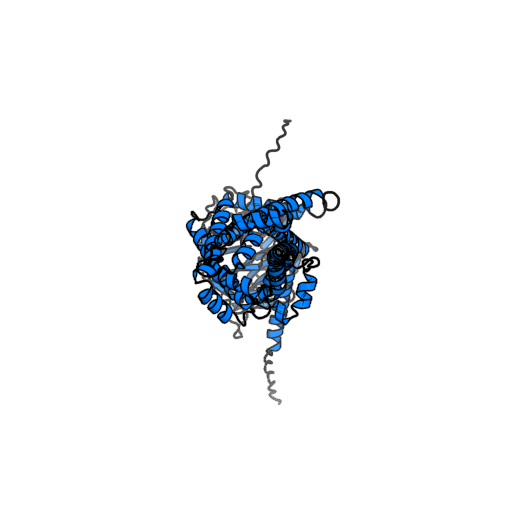A CA 1
ATOM 1912 C C . VAL A 1 254 ? -13.848 4.070 34.141 1.00 82.06 254 VAL A C 1
ATOM 1914 O O . VAL A 1 254 ? -13.440 3.008 34.622 1.00 82.06 254 VAL A O 1
ATOM 1917 N N . GLU A 1 255 ? -13.784 5.216 34.822 1.00 67.88 255 GLU A N 1
ATOM 1918 C CA . GLU A 1 255 ? -13.402 5.279 36.232 1.00 67.88 255 GLU A CA 1
ATOM 1919 C C . GLU A 1 255 ? -14.412 4.481 37.071 1.00 67.88 255 GLU A C 1
ATOM 1921 O O . GLU A 1 255 ? -15.620 4.701 37.012 1.00 67.88 255 GLU A O 1
ATOM 1926 N N . ALA A 1 256 ? -13.927 3.487 37.816 1.00 69.00 256 ALA A N 1
ATOM 1927 C CA . ALA A 1 256 ? -14.800 2.685 38.658 1.00 69.00 256 ALA A CA 1
ATOM 1928 C C . ALA A 1 256 ? -15.238 3.519 39.866 1.00 69.00 256 ALA A C 1
ATOM 1930 O O . ALA A 1 256 ? -14.392 4.081 40.564 1.00 69.00 256 ALA A O 1
ATOM 1931 N N . LYS A 1 257 ? -16.541 3.541 40.167 1.00 66.06 257 LYS A N 1
ATOM 1932 C CA . LYS A 1 257 ? -17.010 3.984 41.486 1.00 66.06 257 LYS A CA 1
ATOM 1933 C C . LYS A 1 257 ? -16.362 3.105 42.561 1.00 66.06 257 LYS A C 1
ATOM 1935 O O . LYS A 1 257 ? -16.089 1.930 42.300 1.00 66.06 257 LYS A O 1
ATOM 1940 N N . LYS A 1 258 ? -16.094 3.658 43.753 1.00 55.75 258 LYS A N 1
ATOM 1941 C CA . LYS A 1 258 ? -15.484 2.909 44.870 1.00 55.75 258 LYS A CA 1
ATOM 1942 C C . LYS A 1 258 ? -16.240 1.583 45.077 1.00 55.75 258 LYS A C 1
ATOM 1944 O O . LYS A 1 258 ? -17.425 1.606 45.379 1.00 55.75 258 LYS A O 1
ATOM 1949 N N . GLY A 1 259 ? -15.559 0.453 44.862 1.00 61.62 259 GLY A N 1
ATOM 1950 C CA . GLY A 1 259 ? -16.114 -0.905 45.004 1.00 61.62 259 GLY A CA 1
ATOM 1951 C C . GLY A 1 259 ? -16.758 -1.532 43.753 1.00 61.62 259 GLY A C 1
ATOM 1952 O O . GLY A 1 259 ? -17.013 -2.730 43.749 1.00 61.62 259 GLY A O 1
ATOM 1953 N N . GLU A 1 260 ? -16.965 -0.790 42.659 1.00 69.06 260 GLU A N 1
ATOM 1954 C CA . GLU A 1 260 ? -17.690 -1.266 41.460 1.00 69.06 260 GLU A CA 1
ATOM 1955 C C . GLU A 1 260 ? -16.790 -1.534 40.236 1.00 69.06 260 GLU A C 1
ATOM 1957 O O . GLU A 1 260 ? -17.240 -1.511 39.083 1.00 69.06 260 GLU A O 1
ATOM 1962 N N . GLY A 1 261 ? -15.493 -1.745 40.459 1.00 75.12 261 GLY A N 1
ATOM 1963 C CA . GLY A 1 261 ? -14.551 -2.079 39.394 1.00 75.12 261 GLY A CA 1
ATOM 1964 C C . GLY A 1 261 ? -14.719 -3.517 38.905 1.00 75.12 261 GLY A C 1
ATOM 1965 O O . GLY A 1 261 ? -14.943 -4.427 39.698 1.00 75.12 261 GLY A O 1
ATOM 1966 N N . TYR A 1 262 ? -14.563 -3.732 37.599 1.00 83.19 262 TYR A N 1
ATOM 1967 C CA . TYR A 1 262 ? -14.455 -5.078 37.034 1.00 83.19 262 TYR A CA 1
ATOM 1968 C C . TYR A 1 262 ? -13.035 -5.615 37.213 1.00 83.19 262 TYR A C 1
ATOM 1970 O O . TYR A 1 262 ? -12.071 -4.901 36.915 1.00 83.19 262 TYR A O 1
ATOM 1978 N N . ALA A 1 263 ? -12.915 -6.864 37.665 1.00 81.38 263 ALA A N 1
ATOM 1979 C CA . ALA A 1 263 ? -11.620 -7.511 37.881 1.00 81.38 263 ALA A CA 1
ATOM 1980 C C . ALA A 1 263 ? -10.955 -7.919 36.558 1.00 81.38 263 ALA A C 1
ATOM 1982 O O . ALA A 1 263 ? -9.751 -7.763 36.374 1.00 81.38 263 ALA A O 1
ATOM 1983 N N . ASN A 1 264 ? -11.746 -8.434 35.616 1.00 85.62 264 ASN A N 1
ATOM 1984 C CA . ASN A 1 264 ? -11.289 -8.895 34.309 1.00 85.62 264 ASN A CA 1
ATOM 1985 C C . ASN A 1 264 ? -12.434 -8.849 33.280 1.00 85.62 264 ASN A C 1
ATOM 1987 O O . ASN A 1 264 ? -13.577 -8.523 33.608 1.00 85.62 264 ASN A O 1
ATOM 1991 N N . LEU A 1 265 ? -12.121 -9.168 32.021 1.00 88.56 265 LEU A N 1
ATOM 1992 C CA . LEU A 1 265 ? -13.086 -9.147 30.917 1.00 88.56 265 LEU A CA 1
ATOM 1993 C C . LEU A 1 265 ? -14.265 -10.105 31.148 1.00 88.56 265 LEU A C 1
ATOM 1995 O O . LEU A 1 265 ? -15.409 -9.753 30.867 1.00 88.56 265 LEU A O 1
ATOM 1999 N N . ARG A 1 266 ? -14.000 -11.293 31.707 1.00 91.00 266 ARG A N 1
ATOM 2000 C CA . ARG A 1 266 ? -15.026 -12.304 32.002 1.00 91.00 266 ARG A CA 1
ATOM 2001 C C . ARG A 1 266 ? -15.982 -11.838 33.100 1.00 91.00 266 ARG A C 1
ATOM 2003 O O . ARG A 1 266 ? -17.187 -12.023 32.969 1.00 91.00 266 ARG A O 1
ATOM 2010 N N . ASP A 1 267 ? -15.457 -11.208 34.147 1.00 89.75 267 ASP A N 1
ATOM 2011 C CA . ASP A 1 267 ? -16.241 -10.591 35.221 1.00 89.75 267 ASP A CA 1
ATOM 2012 C C . ASP A 1 267 ? -17.105 -9.441 34.683 1.00 89.75 267 ASP A C 1
ATOM 2014 O O . ASP A 1 267 ? -18.296 -9.372 34.983 1.00 89.75 267 ASP A O 1
ATOM 2018 N N . CYS A 1 268 ? -16.552 -8.599 33.801 1.00 88.75 268 CYS A N 1
ATOM 2019 C CA . CYS A 1 268 ? -17.318 -7.550 33.126 1.00 88.75 268 CYS A CA 1
ATOM 2020 C C . CYS A 1 268 ? -18.466 -8.128 32.286 1.00 88.75 268 CYS A C 1
ATOM 2022 O O . CYS A 1 268 ? -19.616 -7.730 32.465 1.00 88.75 268 CYS A O 1
ATOM 2024 N N . TYR A 1 269 ? -18.176 -9.114 31.434 1.00 91.44 269 TYR A N 1
ATOM 2025 C CA . TYR A 1 269 ? -19.177 -9.787 30.606 1.00 91.44 269 TYR A CA 1
ATOM 2026 C C . TYR A 1 269 ? -20.283 -10.436 31.444 1.00 91.44 269 TYR A C 1
ATOM 2028 O O . TYR A 1 269 ? -21.467 -10.204 31.190 1.00 91.44 269 TYR A O 1
ATOM 2036 N N . ARG A 1 270 ? -19.907 -11.201 32.478 1.00 92.38 270 ARG A N 1
ATOM 2037 C CA . ARG A 1 270 ? -20.859 -11.854 33.381 1.00 92.38 270 ARG A CA 1
ATOM 2038 C C . ARG A 1 270 ? -21.756 -10.821 34.050 1.00 92.38 270 ARG A C 1
ATOM 2040 O O . ARG A 1 270 ? -22.966 -10.939 33.948 1.00 92.38 270 ARG A O 1
ATOM 2047 N N . ARG A 1 271 ? -21.189 -9.785 34.678 1.00 88.56 271 ARG A N 1
ATOM 2048 C CA . ARG A 1 271 ? -21.993 -8.781 35.389 1.00 88.56 271 ARG A CA 1
ATOM 2049 C C . ARG A 1 271 ? -22.935 -8.041 34.450 1.00 88.56 271 ARG A C 1
ATOM 2051 O O . ARG A 1 271 ? -24.110 -7.954 34.769 1.00 88.56 271 ARG A O 1
ATOM 2058 N N . VAL A 1 272 ? -22.460 -7.571 33.293 1.00 88.75 272 VAL A N 1
ATOM 2059 C CA . VAL A 1 272 ? -23.303 -6.847 32.321 1.00 88.75 272 VAL A CA 1
ATOM 2060 C C . VAL A 1 272 ? -24.475 -7.712 31.855 1.00 88.75 272 VAL A C 1
ATOM 2062 O O . VAL A 1 272 ? -25.613 -7.248 31.844 1.00 88.75 272 VAL A O 1
ATOM 2065 N N . THR A 1 273 ? -24.219 -8.977 31.517 1.00 89.38 273 THR A N 1
ATOM 2066 C CA . THR A 1 273 ? -25.277 -9.890 31.060 1.00 89.38 273 THR A CA 1
ATOM 2067 C C . THR A 1 273 ? -26.253 -10.261 32.174 1.00 89.38 273 THR A C 1
ATOM 2069 O O . THR A 1 273 ? -27.449 -10.337 31.907 1.00 89.38 273 THR A O 1
ATOM 2072 N N . THR A 1 274 ? -25.794 -10.414 33.421 1.00 86.94 274 THR A N 1
ATOM 2073 C CA . THR A 1 274 ? -26.670 -10.753 34.555 1.00 86.94 274 THR A CA 1
ATOM 2074 C C . THR A 1 274 ? -27.459 -9.566 35.110 1.00 86.94 274 THR A C 1
ATOM 2076 O O . THR A 1 274 ? -28.574 -9.763 35.574 1.00 86.94 274 THR A O 1
ATOM 2079 N N . THR A 1 275 ? -26.913 -8.342 35.095 1.00 85.62 275 THR A N 1
ATOM 2080 C CA . THR A 1 275 ? -27.561 -7.172 35.724 1.00 85.62 275 THR A CA 1
ATOM 2081 C C . THR A 1 275 ? -28.350 -6.304 34.746 1.00 85.62 275 THR A C 1
ATOM 2083 O O . THR A 1 275 ? -29.356 -5.712 35.132 1.00 85.62 275 THR A O 1
ATOM 2086 N N . GLU A 1 276 ? -27.908 -6.204 33.490 1.00 83.81 276 GLU A N 1
ATOM 2087 C CA . GLU A 1 276 ? -28.539 -5.368 32.455 1.00 83.81 276 GLU A CA 1
ATOM 2088 C C . GLU A 1 276 ? -29.179 -6.200 31.327 1.00 83.81 276 GLU A C 1
ATOM 2090 O O . GLU A 1 276 ? -29.941 -5.666 30.517 1.00 83.81 276 GLU A O 1
ATOM 2095 N N . GLY A 1 277 ? -28.883 -7.503 31.262 1.00 87.12 277 GLY A N 1
ATOM 2096 C CA . GLY A 1 277 ? -29.346 -8.415 30.215 1.00 87.12 277 GLY A CA 1
ATOM 2097 C C . GLY A 1 277 ? -28.473 -8.410 28.953 1.00 87.12 277 GLY A C 1
ATOM 2098 O O . GLY A 1 277 ? -27.694 -7.492 28.695 1.00 87.12 277 GLY A O 1
ATOM 2099 N N . TYR A 1 278 ? -28.633 -9.430 28.103 1.00 87.00 278 TYR A N 1
ATOM 2100 C CA . TYR A 1 278 ? -27.835 -9.601 26.876 1.00 87.00 278 TYR A CA 1
ATOM 2101 C C . TYR A 1 278 ? -27.936 -8.424 25.896 1.00 87.00 278 TYR A C 1
ATOM 2103 O O . TYR A 1 278 ? -26.944 -8.053 25.271 1.00 87.00 278 TYR A O 1
ATOM 2111 N N . LYS A 1 279 ? -29.104 -7.772 25.803 1.00 86.88 279 LYS A N 1
ATOM 2112 C CA . LYS A 1 279 ? -29.308 -6.603 24.927 1.00 86.88 279 LYS A CA 1
ATOM 2113 C C . LYS A 1 279 ? -28.407 -5.417 25.297 1.00 86.88 279 LYS A C 1
ATOM 2115 O O . LYS A 1 279 ? -28.133 -4.574 24.444 1.00 86.88 279 LYS A O 1
ATOM 2120 N N . ALA A 1 280 ? -27.899 -5.356 26.532 1.00 86.31 280 ALA A N 1
ATOM 2121 C CA . ALA A 1 280 ? -26.997 -4.294 26.966 1.00 86.31 280 ALA A CA 1
ATOM 2122 C C . ALA A 1 280 ? -25.667 -4.276 26.192 1.00 86.31 280 ALA A C 1
ATOM 2124 O O . ALA A 1 280 ? -25.076 -3.208 26.036 1.00 86.31 280 ALA A O 1
ATOM 2125 N N . LEU A 1 281 ? -25.235 -5.419 25.646 1.00 90.38 281 LEU A N 1
ATOM 2126 C CA . LEU A 1 281 ? -24.015 -5.538 24.840 1.00 90.38 281 LEU A CA 1
ATOM 2127 C C . LEU A 1 281 ? -24.104 -4.823 23.482 1.00 90.38 281 LEU A C 1
ATOM 2129 O O . LEU A 1 281 ? -23.073 -4.530 22.891 1.00 90.38 281 LEU A O 1
ATOM 2133 N N . TRP A 1 282 ? -25.308 -4.496 23.001 1.00 90.88 282 TRP A N 1
ATOM 2134 C CA . TRP A 1 282 ? -25.523 -3.738 21.759 1.00 90.88 282 TRP A CA 1
ATOM 2135 C C . TRP A 1 282 ? -25.898 -2.272 22.001 1.00 90.88 282 TRP A C 1
ATOM 2137 O O . TRP A 1 282 ? -26.234 -1.543 21.062 1.00 90.88 282 TRP A O 1
ATOM 2147 N N . LYS A 1 283 ? -25.824 -1.793 23.251 1.00 85.88 283 LYS A N 1
ATOM 2148 C CA . LYS A 1 283 ? -26.038 -0.371 23.546 1.00 85.88 283 LYS A CA 1
ATOM 2149 C C . LYS A 1 283 ? -25.044 0.474 22.753 1.00 85.88 283 LYS A C 1
ATOM 2151 O O . LYS A 1 283 ? -23.847 0.211 22.743 1.00 85.88 283 LYS A O 1
ATOM 2156 N N . GLY A 1 284 ? -25.556 1.498 22.075 1.00 85.12 284 GLY A N 1
ATOM 2157 C CA . GLY A 1 284 ? -24.736 2.383 21.250 1.00 85.12 284 GLY A CA 1
ATOM 2158 C C . GLY A 1 284 ? -24.336 1.818 19.879 1.00 85.12 284 GLY A C 1
ATOM 2159 O O . GLY A 1 284 ? -23.496 2.429 19.227 1.00 85.12 284 GLY A O 1
ATOM 2160 N N . VAL A 1 285 ? -24.937 0.718 19.400 1.00 89.50 285 VAL A N 1
ATOM 2161 C CA . VAL A 1 285 ? -24.669 0.199 18.040 1.00 89.50 285 VAL A CA 1
ATOM 2162 C C . VAL A 1 285 ? -24.997 1.224 16.947 1.00 89.50 285 VAL A C 1
ATOM 2164 O O . VAL A 1 285 ? -24.169 1.477 16.078 1.00 89.50 285 VAL A O 1
ATOM 2167 N N . VAL A 1 286 ? -26.152 1.891 17.034 1.00 89.31 286 VAL A N 1
ATOM 2168 C CA . VAL A 1 286 ? -26.588 2.910 16.061 1.00 89.31 286 VAL A CA 1
ATOM 2169 C C . VAL A 1 286 ? -25.592 4.070 15.958 1.00 89.31 286 VAL A C 1
ATOM 2171 O O . VAL A 1 286 ? -25.072 4.299 14.865 1.00 89.31 286 VAL A O 1
ATOM 2174 N N . PRO A 1 287 ? -25.239 4.777 17.052 1.00 87.69 287 PRO A N 1
ATOM 2175 C CA . PRO A 1 287 ? -24.252 5.845 16.961 1.00 87.69 287 PRO A CA 1
ATOM 2176 C C . PRO A 1 287 ? -22.864 5.309 16.580 1.00 87.69 287 PRO A C 1
ATOM 2178 O O . PRO A 1 287 ? -22.101 6.024 15.945 1.00 87.69 287 PRO A O 1
ATOM 2181 N N . ARG A 1 288 ? -22.525 4.044 16.870 1.00 87.25 288 ARG A N 1
ATOM 2182 C CA . ARG A 1 288 ? -21.272 3.448 16.382 1.00 87.25 288 ARG A CA 1
ATOM 2183 C C . ARG A 1 288 ? -21.255 3.298 14.859 1.00 87.25 288 ARG A C 1
ATOM 2185 O O . ARG A 1 288 ? -20.256 3.657 14.243 1.00 87.25 288 ARG A O 1
ATOM 2192 N N . VAL A 1 289 ? -22.332 2.795 14.259 1.00 88.44 289 VAL A N 1
ATOM 2193 C CA . VAL A 1 289 ? -22.459 2.653 12.800 1.00 88.44 289 VAL A CA 1
ATOM 2194 C C . VAL A 1 289 ? -22.447 4.024 12.119 1.00 88.44 289 VAL A C 1
ATOM 2196 O O . VAL A 1 289 ? -21.678 4.233 11.180 1.00 88.44 289 VAL A O 1
ATOM 2199 N N . LEU A 1 290 ? -23.217 4.980 12.654 1.00 86.50 290 LEU A N 1
ATOM 2200 C CA . LEU A 1 290 ? -23.264 6.366 12.172 1.00 86.50 290 LEU A CA 1
ATOM 2201 C C . LEU A 1 290 ? -21.944 7.118 12.350 1.00 86.50 290 LEU A C 1
ATOM 2203 O O . LEU A 1 290 ? -21.707 8.102 11.665 1.00 86.50 290 LEU A O 1
ATOM 2207 N N . ARG A 1 291 ? -21.078 6.673 13.261 1.00 84.50 291 ARG A N 1
ATOM 2208 C CA . ARG A 1 291 ? -19.718 7.191 13.387 1.00 84.50 291 ARG A CA 1
ATOM 2209 C C . ARG A 1 291 ? -18.796 6.559 12.350 1.00 84.50 291 ARG A C 1
ATOM 2211 O O . ARG A 1 291 ? -18.078 7.271 11.663 1.00 84.50 291 ARG A O 1
ATOM 2218 N N . SER A 1 292 ? -18.791 5.229 12.254 1.00 77.06 292 SER A N 1
ATOM 2219 C CA . SER A 1 292 ? -17.838 4.493 11.420 1.00 77.06 292 SER A CA 1
ATOM 2220 C C . SER A 1 292 ? -18.023 4.771 9.928 1.00 77.06 292 SER A C 1
ATOM 2222 O O . SER A 1 292 ? -17.039 5.056 9.260 1.00 77.06 292 SER A O 1
ATOM 2224 N N . SER 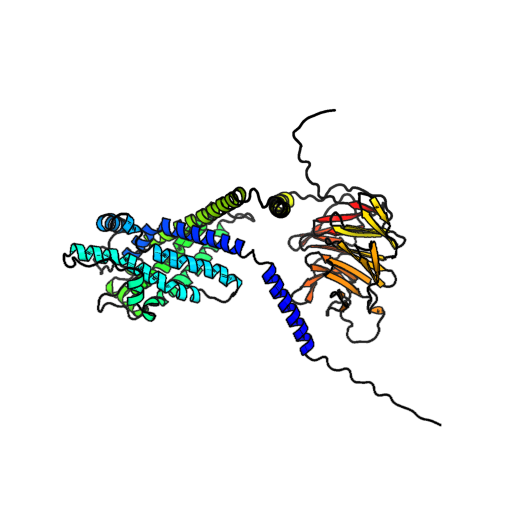A 1 293 ? -19.254 4.725 9.409 1.00 77.19 293 SER A N 1
ATOM 2225 C CA . SER A 1 293 ? -19.498 4.859 7.964 1.00 77.19 293 SER A CA 1
ATOM 2226 C C . SER A 1 293 ? -19.070 6.234 7.399 1.00 77.19 293 SER A C 1
ATOM 2228 O O . SER A 1 293 ? -18.244 6.257 6.485 1.00 77.19 293 SER A O 1
ATOM 2230 N N . PRO A 1 294 ? -19.486 7.384 7.971 1.00 78.56 294 PRO A N 1
ATOM 2231 C CA . PRO A 1 294 ? -19.045 8.698 7.497 1.00 78.56 294 PRO A CA 1
ATOM 2232 C C . PRO A 1 294 ? -17.562 8.975 7.751 1.00 78.56 294 PRO A C 1
ATOM 2234 O O . PRO A 1 294 ? -16.932 9.671 6.960 1.00 78.56 294 PRO A O 1
ATOM 2237 N N . GLN A 1 295 ? -16.978 8.427 8.826 1.00 79.62 295 GLN A N 1
ATOM 2238 C CA . GLN A 1 295 ? -15.571 8.672 9.152 1.00 79.62 295 GLN A CA 1
ATOM 2239 C C . GLN A 1 295 ? -14.639 8.216 8.024 1.00 79.62 295 GLN A C 1
ATOM 2241 O O . GLN A 1 295 ? -13.712 8.944 7.678 1.00 79.62 295 GLN A O 1
ATOM 2246 N N . TYR A 1 296 ? -14.878 7.036 7.444 1.00 71.06 296 TYR A N 1
ATOM 2247 C CA . TYR A 1 296 ? -14.042 6.525 6.354 1.00 71.06 296 TYR A CA 1
ATOM 2248 C C . TYR A 1 296 ? -14.172 7.368 5.087 1.00 71.06 296 TYR A C 1
ATOM 2250 O O . TYR A 1 296 ? -13.164 7.670 4.453 1.00 71.06 296 TYR A O 1
ATOM 2258 N N . GLY A 1 297 ? -15.386 7.806 4.760 1.00 70.50 297 GLY A N 1
ATOM 2259 C CA . GLY A 1 297 ? -15.619 8.674 3.614 1.00 70.50 297 GLY A CA 1
ATOM 2260 C C . GLY A 1 297 ? -14.978 10.050 3.750 1.00 70.50 297 GLY A C 1
ATOM 2261 O O . GLY A 1 297 ? -14.274 10.487 2.845 1.00 70.50 297 GLY A O 1
ATOM 2262 N N . VAL A 1 298 ? -15.150 10.705 4.904 1.00 76.62 298 VAL A N 1
ATOM 2263 C CA . VAL A 1 298 ? -14.509 12.001 5.181 1.00 76.62 298 VAL A CA 1
ATOM 2264 C C . VAL A 1 298 ? -12.990 11.860 5.170 1.00 76.62 298 VAL A C 1
ATOM 2266 O O . VAL A 1 298 ? -12.316 12.714 4.612 1.00 76.62 298 VAL A O 1
ATOM 2269 N N . MET A 1 299 ? -12.439 10.778 5.730 1.00 75.94 299 MET A N 1
ATOM 2270 C CA . MET A 1 299 ? -10.996 10.523 5.714 1.00 75.94 299 MET A CA 1
ATOM 2271 C C . MET A 1 299 ? -10.451 10.405 4.287 1.00 75.94 299 MET A C 1
ATOM 2273 O O . MET A 1 299 ? -9.457 11.056 3.978 1.00 75.94 299 MET A O 1
ATOM 2277 N N . LEU A 1 300 ? -11.089 9.607 3.423 1.00 66.56 300 LEU A N 1
ATOM 2278 C CA . LEU A 1 300 ? -10.656 9.438 2.032 1.00 66.56 300 LEU A CA 1
ATOM 2279 C C . LEU A 1 300 ? -10.798 10.740 1.238 1.00 66.56 300 LEU A C 1
ATOM 2281 O O . LEU A 1 300 ? -9.848 11.164 0.589 1.00 66.56 300 LEU A O 1
ATOM 2285 N N . PHE A 1 301 ? -11.935 11.425 1.369 1.00 71.44 301 PHE A N 1
ATOM 2286 C CA . PHE A 1 301 ? -12.159 12.712 0.715 1.00 71.44 301 PHE A CA 1
ATOM 2287 C C . PHE A 1 301 ? -11.157 13.779 1.176 1.00 71.44 301 PHE A C 1
ATOM 2289 O O . PHE A 1 301 ? -10.574 14.479 0.356 1.00 71.44 301 PHE A O 1
ATOM 2296 N N . SER A 1 302 ? -10.915 13.892 2.486 1.00 73.25 302 SER A N 1
ATOM 2297 C CA . SER A 1 302 ? -9.918 14.818 3.033 1.00 73.25 302 SER A CA 1
ATOM 2298 C C . SER A 1 302 ? -8.508 14.462 2.584 1.00 73.25 302 SER A C 1
ATOM 2300 O O . SER A 1 302 ? -7.733 15.366 2.302 1.00 73.25 302 SER A O 1
ATOM 2302 N N . TYR A 1 303 ? -8.172 13.175 2.489 1.00 67.44 303 TYR A N 1
ATOM 2303 C CA . TYR A 1 303 ? -6.878 12.738 1.976 1.00 67.44 303 TYR A CA 1
ATOM 2304 C C . TYR A 1 303 ? -6.692 13.158 0.513 1.00 67.44 303 TYR A C 1
ATOM 2306 O O . TYR A 1 303 ? -5.698 13.805 0.196 1.00 67.44 303 TYR A O 1
ATOM 2314 N N . GLU A 1 304 ? -7.669 12.879 -0.354 1.00 66.31 304 GLU A N 1
ATOM 2315 C CA . GLU A 1 304 ? -7.631 13.278 -1.766 1.00 66.31 304 GLU A CA 1
ATOM 2316 C C . GLU A 1 304 ? -7.591 14.801 -1.938 1.00 66.31 304 GLU A C 1
ATOM 2318 O O . GLU A 1 304 ? -6.813 15.315 -2.741 1.00 66.31 304 GLU A O 1
ATOM 2323 N N . LEU A 1 305 ? -8.401 15.539 -1.175 1.00 77.19 305 LEU A N 1
ATOM 2324 C CA . LEU A 1 305 ? -8.441 16.998 -1.227 1.00 77.19 305 LEU A CA 1
ATOM 2325 C C . LEU A 1 305 ? -7.117 17.610 -0.763 1.00 77.19 305 LEU A C 1
ATOM 2327 O O . LEU A 1 305 ? -6.563 18.452 -1.462 1.00 77.19 305 LEU A O 1
ATOM 2331 N N . LEU A 1 306 ? -6.585 17.170 0.380 1.00 75.62 306 LEU A N 1
ATOM 2332 C CA . LEU A 1 306 ? -5.294 17.639 0.883 1.00 75.62 306 LEU A CA 1
ATOM 2333 C C . LEU A 1 306 ? -4.168 17.285 -0.085 1.00 75.62 306 LEU A C 1
ATOM 2335 O O . LEU A 1 306 ? -3.301 18.112 -0.325 1.00 75.62 306 LEU A O 1
ATOM 2339 N N . GLN A 1 307 ? -4.198 16.105 -0.700 1.00 68.12 307 GLN A N 1
ATOM 2340 C CA . GLN A 1 307 ? -3.214 15.726 -1.707 1.00 68.12 307 GLN A CA 1
ATOM 2341 C C . GLN A 1 307 ? -3.296 16.612 -2.960 1.00 68.12 307 GLN A C 1
ATOM 2343 O O . GLN A 1 307 ? -2.261 16.998 -3.500 1.00 68.12 307 GLN A O 1
ATOM 2348 N N . ARG A 1 308 ? -4.505 16.987 -3.402 1.00 70.25 308 ARG A N 1
ATOM 2349 C CA . ARG A 1 308 ? -4.704 17.940 -4.509 1.00 70.25 308 ARG A CA 1
ATOM 2350 C C . ARG A 1 308 ? -4.218 19.345 -4.149 1.00 70.25 308 ARG A C 1
ATOM 2352 O O . ARG A 1 308 ? -3.541 19.965 -4.959 1.00 70.25 308 ARG A O 1
ATOM 2359 N N . LEU A 1 309 ? -4.526 19.825 -2.944 1.00 69.50 309 LEU A N 1
ATOM 2360 C CA . LEU A 1 309 ? -4.104 21.144 -2.462 1.00 69.50 309 LEU A CA 1
ATOM 2361 C C . LEU A 1 309 ? -2.583 21.223 -2.290 1.00 69.50 309 LEU A C 1
ATOM 2363 O O . LEU A 1 309 ? -1.961 22.120 -2.842 1.00 69.50 309 LEU A O 1
ATOM 2367 N N . PHE A 1 310 ? -1.960 20.233 -1.645 1.00 64.81 310 PHE A N 1
ATOM 2368 C CA . PHE A 1 310 ? -0.502 20.181 -1.503 1.00 64.81 310 PHE A CA 1
ATOM 2369 C C . PHE A 1 310 ? 0.218 20.057 -2.850 1.00 64.81 310 PHE A C 1
ATOM 2371 O O . PHE A 1 310 ? 1.260 20.681 -3.033 1.00 64.81 310 PHE A O 1
ATOM 2378 N N . ASN A 1 311 ? -0.333 19.319 -3.819 1.00 57.97 311 ASN A N 1
ATOM 2379 C CA . ASN A 1 311 ? 0.227 19.296 -5.174 1.00 57.97 311 ASN A CA 1
ATOM 2380 C C . ASN A 1 311 ? 0.103 20.650 -5.896 1.00 57.97 311 ASN A C 1
ATOM 2382 O O . ASN A 1 311 ? 0.944 20.951 -6.740 1.00 57.97 311 ASN A O 1
ATOM 2386 N N . ASN A 1 312 ? -0.894 21.474 -5.557 1.00 48.69 312 ASN A N 1
ATOM 2387 C CA . ASN A 1 312 ? -1.066 22.817 -6.115 1.00 48.69 312 ASN A CA 1
ATOM 2388 C C . ASN A 1 312 ? -0.191 23.874 -5.400 1.00 48.69 312 ASN A C 1
ATOM 2390 O O . ASN A 1 312 ? 0.358 24.746 -6.068 1.00 48.69 312 ASN A O 1
ATOM 2394 N N . ASP A 1 313 ? 0.020 23.769 -4.083 1.00 42.75 313 ASP A N 1
ATOM 2395 C CA . ASP A 1 313 ? 0.803 24.738 -3.288 1.00 42.75 313 ASP A CA 1
ATOM 2396 C C . ASP A 1 313 ? 2.325 24.523 -3.364 1.00 42.75 313 ASP A C 1
ATOM 2398 O O . ASP A 1 313 ? 3.113 25.474 -3.314 1.00 42.75 313 ASP A O 1
ATOM 2402 N N . VAL A 1 314 ? 2.767 23.280 -3.581 1.00 41.41 314 VAL A N 1
ATOM 2403 C CA . VAL A 1 314 ? 4.164 22.976 -3.950 1.00 41.41 314 VAL A CA 1
ATOM 2404 C C . VAL A 1 314 ? 4.501 23.571 -5.325 1.00 41.41 314 VAL A C 1
ATOM 2406 O O . VAL A 1 314 ? 5.662 23.857 -5.609 1.00 41.41 314 VAL A O 1
ATOM 2409 N N . GLN A 1 315 ? 3.491 23.811 -6.166 1.00 31.95 315 GLN A N 1
ATOM 2410 C CA . GLN A 1 315 ? 3.655 24.415 -7.483 1.00 31.95 315 GLN A CA 1
ATOM 2411 C C . GLN A 1 315 ? 3.693 25.953 -7.449 1.00 31.95 315 GLN A C 1
ATOM 2413 O O . GLN A 1 315 ? 4.252 26.538 -8.370 1.00 31.95 315 GLN A O 1
ATOM 2418 N N . SER A 1 316 ? 3.148 26.601 -6.408 1.00 30.61 316 SER A N 1
ATOM 2419 C CA . SER A 1 316 ? 3.125 28.066 -6.255 1.00 30.61 316 SER A CA 1
ATOM 2420 C C . SER A 1 316 ? 4.280 28.610 -5.399 1.00 30.61 316 SER A C 1
ATOM 2422 O O . SER A 1 316 ? 4.824 29.668 -5.713 1.00 30.61 316 SER A O 1
ATOM 2424 N N . SER A 1 317 ? 4.729 27.865 -4.381 1.00 29.80 317 SER A N 1
ATOM 2425 C CA . SER A 1 317 ? 5.772 28.297 -3.424 1.00 29.80 317 SER A CA 1
ATOM 2426 C C . SER A 1 317 ? 7.214 28.068 -3.905 1.00 29.80 317 SER A C 1
ATOM 2428 O O . SER A 1 317 ? 8.165 28.505 -3.266 1.00 29.80 317 SER A O 1
ATOM 2430 N N . ILE A 1 318 ? 7.391 27.360 -5.023 1.00 37.28 318 ILE A N 1
ATOM 2431 C CA . ILE A 1 318 ? 8.690 26.932 -5.577 1.00 37.28 318 ILE A CA 1
ATOM 2432 C C . ILE A 1 318 ? 8.980 27.661 -6.912 1.00 37.28 318 ILE A C 1
ATOM 2434 O O . ILE A 1 318 ? 9.798 27.242 -7.726 1.00 37.28 318 ILE A O 1
ATOM 2438 N N . SER A 1 319 ? 8.288 28.776 -7.156 1.00 32.16 319 SER A N 1
ATOM 2439 C CA . SER A 1 319 ? 8.224 29.426 -8.471 1.00 32.16 319 SER A CA 1
ATOM 2440 C C . SER A 1 319 ? 9.438 30.283 -8.853 1.00 32.16 319 SER A C 1
ATOM 2442 O O . SER A 1 319 ? 9.424 30.821 -9.951 1.00 32.16 319 SER A O 1
ATOM 2444 N N . MET A 1 320 ? 10.479 30.419 -8.018 1.00 30.86 320 MET A N 1
ATOM 2445 C CA . MET A 1 320 ? 11.640 31.262 -8.374 1.00 30.86 320 MET A CA 1
ATOM 2446 C C . MET A 1 320 ? 13.021 30.602 -8.240 1.00 30.86 320 MET A C 1
ATOM 2448 O O . MET A 1 320 ? 13.871 30.901 -9.067 1.00 30.86 320 MET A O 1
ATOM 2452 N N . ASP A 1 321 ? 13.237 29.640 -7.333 1.00 31.17 321 ASP A N 1
ATOM 2453 C CA . ASP A 1 321 ? 14.593 29.086 -7.099 1.00 31.17 321 ASP A CA 1
ATOM 2454 C C . ASP A 1 321 ? 14.820 27.650 -7.614 1.00 31.17 321 ASP A C 1
ATOM 2456 O O . ASP A 1 321 ? 15.914 27.111 -7.496 1.00 31.17 321 ASP A O 1
ATOM 2460 N N . VAL A 1 322 ? 13.811 26.989 -8.199 1.00 37.44 322 VAL A N 1
ATOM 2461 C CA . VAL A 1 322 ? 13.911 25.569 -8.631 1.00 37.44 322 VAL A CA 1
ATOM 2462 C C . VAL A 1 322 ? 13.623 25.389 -10.132 1.00 37.44 322 VAL A C 1
ATOM 2464 O O . VAL A 1 322 ? 13.421 24.279 -10.626 1.00 37.44 322 VAL A O 1
ATOM 2467 N N . LEU A 1 323 ? 13.626 26.485 -10.894 1.00 29.20 323 LEU A N 1
ATOM 2468 C CA . LEU A 1 323 ? 13.385 26.464 -12.341 1.00 29.20 323 LEU A CA 1
ATOM 2469 C C . LEU A 1 323 ? 14.526 25.834 -13.164 1.00 29.20 323 LEU A C 1
ATOM 2471 O O . LEU A 1 323 ? 14.293 25.497 -14.326 1.00 29.20 323 LEU A O 1
ATOM 2475 N N . GLU A 1 324 ? 15.697 25.572 -12.576 1.00 35.06 324 GLU A N 1
ATOM 2476 C CA . GLU A 1 324 ? 16.772 24.816 -13.243 1.00 35.06 324 GLU A CA 1
ATOM 2477 C C . GLU A 1 324 ? 16.730 23.305 -12.963 1.00 35.06 324 GLU A C 1
ATOM 2479 O O . GLU A 1 324 ? 16.996 22.517 -13.867 1.00 35.06 324 GLU A O 1
ATOM 2484 N N . ASP A 1 325 ? 16.280 22.865 -11.783 1.00 34.94 325 ASP A N 1
ATOM 2485 C CA . ASP A 1 325 ? 16.531 21.483 -11.331 1.00 34.94 325 ASP A CA 1
ATOM 2486 C C . ASP A 1 325 ? 15.331 20.520 -11.455 1.00 34.94 325 ASP A C 1
ATOM 2488 O O . ASP A 1 325 ? 15.439 19.323 -11.189 1.00 34.94 325 ASP A O 1
ATOM 2492 N N . LYS A 1 326 ? 14.152 21.010 -11.871 1.00 33.94 326 LYS A N 1
ATOM 2493 C CA . LYS A 1 326 ? 12.919 20.193 -11.980 1.00 33.94 326 LYS A CA 1
ATOM 2494 C C . LYS A 1 326 ? 12.293 20.101 -13.371 1.00 33.94 326 LYS A C 1
ATOM 2496 O O . LYS A 1 326 ? 11.213 19.517 -13.498 1.00 33.94 326 LYS A O 1
ATOM 2501 N N . LYS A 1 327 ? 12.961 20.581 -14.428 1.00 32.34 327 LYS A N 1
ATOM 2502 C CA . LYS A 1 327 ? 12.492 20.357 -15.813 1.00 32.34 327 LYS A CA 1
ATOM 2503 C C . LYS A 1 327 ? 12.369 18.861 -16.154 1.00 32.34 327 LYS A C 1
ATOM 2505 O O . LYS A 1 327 ? 11.425 18.480 -16.836 1.00 32.34 327 LYS A O 1
ATOM 2510 N N . TRP A 1 328 ? 13.233 18.003 -15.604 1.00 37.72 328 TRP A N 1
ATOM 2511 C CA . TRP A 1 328 ? 13.260 16.567 -15.914 1.00 37.72 328 TRP A CA 1
ATOM 2512 C C . TRP A 1 328 ? 12.207 15.734 -15.151 1.00 37.72 328 TRP A C 1
ATOM 2514 O O . TRP A 1 328 ? 11.555 14.875 -15.737 1.00 37.72 328 TRP A O 1
ATOM 2524 N N . VAL A 1 329 ? 11.946 16.024 -13.869 1.00 33.72 329 VAL A N 1
ATOM 2525 C CA . VAL A 1 329 ? 10.975 15.251 -13.055 1.00 33.72 329 VAL A CA 1
ATOM 2526 C C . VAL A 1 329 ? 9.528 15.528 -13.469 1.00 33.72 329 VAL A C 1
ATOM 2528 O O . VAL A 1 329 ? 8.676 14.638 -13.448 1.00 33.72 329 VAL A O 1
ATOM 2531 N N . LYS A 1 330 ? 9.237 16.774 -13.865 1.00 31.34 330 LYS A N 1
ATOM 2532 C CA . LYS A 1 330 ? 7.910 17.160 -14.358 1.00 31.34 330 LYS A CA 1
ATOM 2533 C C . LYS A 1 330 ? 7.652 16.620 -15.773 1.00 31.34 330 LYS A C 1
ATOM 2535 O O . LYS A 1 330 ? 6.501 16.325 -16.075 1.00 31.34 330 LYS A O 1
ATOM 2540 N N . MET A 1 331 ? 8.705 16.411 -16.579 1.00 30.30 331 MET A N 1
ATOM 2541 C CA . MET A 1 331 ? 8.647 15.642 -17.834 1.00 30.30 331 MET A CA 1
ATOM 2542 C C . MET A 1 331 ? 8.293 14.171 -17.575 1.00 30.30 331 MET A C 1
ATOM 2544 O O . MET A 1 331 ? 7.341 13.680 -18.165 1.00 30.30 331 MET A O 1
ATOM 2548 N N . LEU A 1 332 ? 8.949 13.507 -16.617 1.00 32.06 332 LEU A N 1
ATOM 2549 C CA . LEU A 1 332 ? 8.722 12.085 -16.307 1.00 32.06 332 LEU A CA 1
ATOM 2550 C C . LEU A 1 332 ? 7.298 11.761 -15.815 1.00 32.06 332 LEU A C 1
ATOM 2552 O O . LEU A 1 332 ? 6.725 10.742 -16.189 1.00 32.06 332 LEU A O 1
ATOM 2556 N N . LEU A 1 333 ? 6.683 12.628 -15.002 1.00 30.45 333 LEU A N 1
ATOM 2557 C CA . LEU A 1 333 ? 5.325 12.395 -14.472 1.00 30.45 333 LEU A CA 1
ATOM 2558 C C . LEU A 1 333 ? 4.203 12.718 -15.476 1.00 30.45 333 LEU A C 1
ATOM 2560 O O . LEU A 1 333 ? 3.110 12.151 -15.381 1.00 30.45 333 LEU A O 1
ATOM 2564 N N . LEU A 1 334 ? 4.461 13.618 -16.430 1.00 30.36 334 LEU A N 1
ATOM 2565 C CA . LEU A 1 334 ? 3.588 13.843 -17.585 1.00 30.36 334 LEU A CA 1
ATOM 2566 C C . LEU A 1 334 ? 3.769 12.734 -18.633 1.00 30.36 334 LEU A C 1
ATOM 2568 O O . LEU A 1 334 ? 2.769 12.298 -19.197 1.00 30.36 334 LEU A O 1
ATOM 2572 N N . GLU A 1 335 ? 4.984 12.208 -18.815 1.00 34.38 335 GLU A N 1
ATOM 2573 C CA . GLU A 1 335 ? 5.267 11.056 -19.679 1.00 34.38 335 GLU A CA 1
ATOM 2574 C C . GLU A 1 335 ? 4.661 9.745 -19.169 1.00 34.38 335 GLU A C 1
ATOM 2576 O O . GLU A 1 335 ? 4.223 8.956 -19.993 1.00 34.38 335 GLU A O 1
ATOM 2581 N N . ASP A 1 336 ? 4.543 9.513 -17.858 1.00 32.47 336 ASP A N 1
ATOM 2582 C CA . ASP A 1 336 ? 3.917 8.285 -17.336 1.00 32.47 336 ASP A CA 1
ATOM 2583 C C . ASP A 1 336 ? 2.381 8.304 -17.469 1.00 32.47 336 ASP A C 1
ATOM 2585 O O . ASP A 1 336 ? 1.759 7.293 -17.798 1.00 32.47 336 ASP A O 1
ATOM 2589 N N . LYS A 1 337 ? 1.731 9.461 -17.273 1.00 30.38 337 LYS A N 1
ATOM 2590 C CA . LYS A 1 337 ? 0.269 9.588 -17.453 1.00 30.38 337 LYS A CA 1
ATOM 2591 C C . LYS A 1 337 ? -0.143 9.674 -18.921 1.00 30.38 337 LYS A C 1
ATOM 2593 O O . LYS A 1 337 ? -1.150 9.073 -19.295 1.00 30.38 337 LYS A O 1
ATOM 2598 N N . MET A 1 338 ? 0.639 10.365 -19.750 1.00 27.67 338 MET A N 1
ATOM 2599 C CA . MET A 1 338 ? 0.489 10.304 -21.205 1.00 27.67 338 MET A CA 1
ATOM 2600 C C . MET A 1 338 ? 0.905 8.936 -21.738 1.00 27.67 338 MET A C 1
ATOM 2602 O O . MET A 1 338 ? 0.286 8.462 -22.672 1.00 27.67 338 MET A O 1
ATOM 2606 N N . GLY A 1 339 ? 1.881 8.268 -21.126 1.00 33.72 339 GLY A N 1
ATOM 2607 C CA . GLY A 1 339 ? 2.363 6.939 -21.494 1.00 33.72 339 GLY A CA 1
ATOM 2608 C C . GLY A 1 339 ? 1.334 5.845 -21.256 1.00 33.72 339 GLY A C 1
ATOM 2609 O O . GLY A 1 339 ? 1.232 4.958 -22.087 1.00 33.72 339 GLY A O 1
ATOM 2610 N N . ILE A 1 340 ? 0.509 5.947 -20.208 1.00 33.44 340 ILE A N 1
ATOM 2611 C CA . ILE A 1 340 ? -0.607 5.018 -19.944 1.00 33.44 340 ILE A CA 1
ATOM 2612 C C . ILE A 1 340 ? -1.806 5.282 -20.873 1.00 33.44 340 ILE A C 1
ATOM 2614 O O . ILE A 1 340 ? -2.479 4.340 -21.295 1.00 33.44 340 ILE A O 1
ATOM 2618 N N . LEU A 1 341 ? -2.071 6.545 -21.232 1.00 26.47 341 LEU A N 1
ATOM 2619 C CA . LEU A 1 341 ? -3.098 6.890 -22.225 1.00 26.47 341 LEU A CA 1
ATOM 2620 C C . LEU A 1 341 ? -2.642 6.574 -23.663 1.00 26.47 341 LEU A C 1
ATOM 2622 O O . LEU A 1 341 ? -3.458 6.133 -24.467 1.00 26.47 341 LEU A O 1
ATOM 2626 N N . LEU A 1 342 ? -1.342 6.699 -23.954 1.00 31.45 342 LEU A N 1
ATOM 2627 C CA . LEU A 1 342 ? -0.704 6.322 -25.218 1.00 31.45 342 LEU A CA 1
ATOM 2628 C C . LEU A 1 342 ? -0.401 4.815 -25.307 1.00 31.45 342 LEU A C 1
ATOM 2630 O O . LEU A 1 342 ? -0.305 4.292 -26.407 1.00 31.45 342 LEU A O 1
ATOM 2634 N N . GLU A 1 343 ? -0.279 4.072 -24.199 1.00 36.38 343 GLU A N 1
ATOM 2635 C CA . GLU A 1 343 ? -0.037 2.611 -24.201 1.00 36.38 343 GLU A CA 1
ATOM 2636 C C . GLU A 1 343 ? -1.227 1.820 -24.743 1.00 36.38 343 GLU A C 1
ATOM 2638 O O . GLU A 1 343 ? -1.056 0.723 -25.285 1.00 36.38 343 GLU A O 1
ATOM 2643 N N . ASN A 1 344 ? -2.428 2.378 -24.590 1.00 32.56 344 ASN A N 1
ATOM 2644 C CA . ASN A 1 344 ? -3.653 1.841 -25.171 1.00 32.56 344 ASN A CA 1
ATOM 2645 C C . ASN A 1 344 ? -3.860 2.289 -26.628 1.00 32.56 344 ASN A C 1
ATOM 2647 O O . ASN A 1 344 ? -4.733 1.740 -27.292 1.00 32.56 344 ASN A O 1
ATOM 2651 N N . SER A 1 345 ? -3.047 3.227 -27.131 1.00 30.27 345 SER A N 1
ATOM 2652 C CA . SER A 1 345 ? -3.052 3.696 -28.524 1.00 30.27 345 SER A CA 1
ATOM 2653 C C . SER A 1 345 ? -1.728 3.447 -29.260 1.00 30.27 345 SER A C 1
ATOM 2655 O O . SER A 1 345 ? -1.547 3.937 -30.372 1.00 30.27 345 SER A O 1
ATOM 2657 N N . TRP A 1 346 ? -0.772 2.733 -28.652 1.00 37.56 346 TRP A N 1
ATOM 2658 C CA . TRP A 1 346 ? 0.502 2.412 -29.288 1.00 37.56 346 TRP A CA 1
ATOM 2659 C C . TRP A 1 346 ? 0.273 1.275 -30.278 1.00 37.56 346 TRP A C 1
ATOM 2661 O O . TRP A 1 346 ? 0.271 0.095 -29.918 1.00 37.56 346 TRP A O 1
ATOM 2671 N N . GLU A 1 347 ? 0.065 1.654 -31.531 1.00 39.44 347 GLU A N 1
ATOM 2672 C CA . GLU A 1 347 ? 0.175 0.756 -32.667 1.00 39.44 347 GLU A CA 1
ATOM 2673 C C . GLU A 1 347 ? 1.647 0.705 -33.108 1.00 39.44 347 GLU A C 1
ATOM 2675 O O . GLU A 1 347 ? 2.326 1.739 -33.121 1.00 39.44 347 GLU A O 1
ATOM 2680 N N . PRO A 1 348 ? 2.191 -0.482 -33.428 1.00 42.75 348 PRO A N 1
ATOM 2681 C CA . PRO A 1 348 ? 3.511 -0.566 -34.040 1.00 42.75 348 PRO A CA 1
ATOM 2682 C C . PRO A 1 348 ? 3.519 0.302 -35.311 1.00 42.75 348 PRO A C 1
ATOM 2684 O O . PRO A 1 348 ? 2.542 0.261 -36.063 1.00 42.75 348 PRO A O 1
ATOM 2687 N N . PRO A 1 349 ? 4.578 1.091 -35.574 1.00 45.53 349 PRO A N 1
ATOM 2688 C CA . PRO A 1 349 ? 4.633 1.911 -36.777 1.00 45.53 349 PRO A CA 1
ATOM 2689 C C . PRO A 1 349 ? 4.432 1.031 -38.016 1.00 45.53 349 PRO A C 1
ATOM 2691 O O . PRO A 1 349 ? 5.091 0.005 -38.186 1.00 45.53 349 PRO A O 1
ATOM 2694 N N . THR A 1 350 ? 3.481 1.424 -38.861 1.00 39.75 350 THR A N 1
ATOM 2695 C CA . THR A 1 350 ? 3.078 0.694 -40.073 1.00 39.75 350 THR A CA 1
ATOM 2696 C C . THR A 1 350 ? 4.043 0.900 -41.240 1.00 39.75 350 THR A C 1
ATOM 2698 O O . THR A 1 350 ? 3.952 0.194 -42.244 1.00 39.75 350 THR A O 1
ATOM 2701 N N . SER A 1 351 ? 4.983 1.839 -41.113 1.00 40.19 351 SER A N 1
ATOM 2702 C CA . SER A 1 351 ? 6.004 2.134 -42.112 1.00 40.19 351 SER A CA 1
ATOM 2703 C C . SER A 1 351 ? 7.350 2.456 -41.466 1.00 40.19 351 SER A C 1
ATOM 2705 O O . SER A 1 351 ? 7.449 2.914 -40.327 1.00 40.19 351 SER A O 1
ATOM 2707 N N . PHE A 1 352 ? 8.408 2.173 -42.218 1.00 50.62 352 PHE A N 1
ATOM 2708 C CA . PHE A 1 352 ? 9.782 2.194 -41.754 1.00 50.62 352 PHE A CA 1
ATOM 2709 C C . PHE A 1 352 ? 10.615 3.197 -42.547 1.00 50.62 352 PHE A C 1
ATOM 2711 O O . PHE A 1 352 ? 10.601 3.185 -43.779 1.00 50.62 352 PHE A O 1
ATOM 2718 N N . THR A 1 353 ? 11.407 4.023 -41.861 1.00 51.47 353 THR A N 1
ATOM 2719 C CA . THR A 1 353 ? 12.411 4.854 -42.534 1.00 51.47 353 THR A CA 1
ATOM 2720 C C . THR A 1 353 ? 13.606 3.975 -42.886 1.00 51.47 353 THR A C 1
ATOM 2722 O O . THR A 1 353 ? 14.337 3.535 -41.997 1.00 51.47 353 THR A O 1
ATOM 2725 N N . ARG A 1 354 ? 13.776 3.675 -44.177 1.00 56.09 354 ARG A N 1
ATOM 2726 C CA . ARG A 1 354 ? 14.856 2.815 -44.676 1.00 56.09 354 ARG A CA 1
ATOM 2727 C C . ARG A 1 354 ? 16.139 3.618 -44.874 1.00 56.09 354 ARG A C 1
ATOM 2729 O O . ARG A 1 354 ? 16.156 4.586 -45.630 1.00 56.09 354 ARG A O 1
ATOM 2736 N N . PHE A 1 355 ? 17.231 3.157 -44.273 1.00 58.72 355 PHE A N 1
ATOM 2737 C CA . PHE A 1 355 ? 18.577 3.662 -44.540 1.00 58.72 355 PHE A CA 1
ATOM 2738 C C . PHE A 1 355 ? 19.370 2.633 -45.346 1.00 58.72 355 PHE A C 1
ATOM 2740 O O . PHE A 1 355 ? 19.445 1.465 -44.966 1.00 58.72 355 PHE A O 1
ATOM 2747 N N . LYS A 1 356 ? 19.990 3.053 -46.457 1.00 54.50 356 LYS A N 1
ATOM 2748 C CA . LYS A 1 356 ? 20.895 2.187 -47.225 1.00 54.50 356 LYS A CA 1
ATOM 2749 C C . LYS A 1 356 ? 22.173 1.944 -46.422 1.00 54.50 356 LYS A C 1
ATOM 2751 O O . LYS A 1 356 ? 22.914 2.880 -46.143 1.00 54.50 356 LYS A O 1
ATOM 2756 N N . GLY A 1 357 ? 22.453 0.688 -46.105 1.00 57.75 357 GLY A N 1
ATOM 2757 C CA . GLY A 1 357 ? 23.726 0.265 -45.533 1.00 57.75 357 GLY A CA 1
ATOM 2758 C C . GLY A 1 357 ? 23.752 -1.252 -45.449 1.00 57.75 357 GLY A C 1
ATOM 2759 O O . GLY A 1 357 ? 22.839 -1.842 -44.897 1.00 57.75 357 GLY A O 1
ATOM 2760 N N . GLY A 1 358 ? 24.740 -1.900 -46.065 1.00 70.88 358 GLY A N 1
ATOM 2761 C CA . GLY A 1 358 ? 24.847 -3.363 -46.117 1.00 70.88 358 GLY A CA 1
ATOM 2762 C C . GLY A 1 358 ? 25.320 -3.958 -44.789 1.00 70.88 358 GLY A C 1
ATOM 2763 O O . GLY A 1 358 ? 26.439 -4.476 -44.707 1.00 70.88 358 GLY A O 1
ATOM 2764 N N . PHE A 1 359 ? 24.497 -3.851 -43.747 1.00 82.00 359 PHE A N 1
ATOM 2765 C CA . PHE A 1 359 ? 24.816 -4.317 -42.400 1.00 82.00 359 PHE A CA 1
ATOM 2766 C C . PHE A 1 359 ? 24.388 -5.770 -42.182 1.00 82.00 359 PHE A C 1
ATOM 2768 O O . PHE A 1 359 ? 23.465 -6.266 -42.821 1.00 82.00 359 PHE A O 1
ATOM 2775 N N . LYS A 1 360 ? 25.098 -6.471 -41.293 1.00 85.31 360 LYS A N 1
ATOM 2776 C CA . LYS A 1 360 ? 24.787 -7.852 -40.887 1.00 85.31 360 LYS A CA 1
ATOM 2777 C C . LYS A 1 360 ? 24.348 -7.978 -39.429 1.00 85.31 360 LYS A C 1
ATOM 2779 O O . LYS A 1 360 ? 23.858 -9.031 -39.039 1.00 85.31 360 LYS A O 1
ATOM 2784 N N . HIS A 1 361 ? 24.561 -6.942 -38.619 1.00 87.81 361 HIS A N 1
ATOM 2785 C CA . HIS A 1 361 ? 24.193 -6.899 -37.206 1.00 87.81 361 HIS A CA 1
ATOM 2786 C C . HIS A 1 361 ? 23.896 -5.452 -36.793 1.00 87.81 361 HIS A C 1
ATOM 2788 O O . HIS A 1 361 ? 24.599 -4.539 -37.228 1.00 87.81 361 HIS A O 1
ATOM 2794 N N . ILE A 1 362 ? 22.904 -5.249 -35.924 1.00 89.00 362 ILE A N 1
ATOM 2795 C CA . ILE A 1 362 ? 22.546 -3.939 -35.364 1.00 89.00 362 ILE A CA 1
ATOM 2796 C C . ILE A 1 362 ? 22.213 -4.056 -33.875 1.00 89.00 362 ILE A C 1
ATOM 2798 O O . ILE A 1 362 ? 21.624 -5.043 -33.452 1.00 89.00 362 ILE A O 1
ATOM 2802 N N . SER A 1 363 ? 22.552 -3.045 -33.081 1.00 90.19 363 SER A N 1
ATOM 2803 C CA . SER A 1 363 ? 22.127 -2.924 -31.688 1.00 90.19 363 SER A CA 1
ATOM 2804 C C . SER A 1 363 ? 21.725 -1.489 -31.371 1.00 90.19 363 SER A C 1
ATOM 2806 O O . SER A 1 363 ? 22.318 -0.539 -31.886 1.00 90.19 363 SER A O 1
ATOM 2808 N N . VAL A 1 364 ? 20.713 -1.342 -30.521 1.00 88.88 364 VAL A N 1
ATOM 2809 C CA . VAL A 1 364 ? 20.272 -0.058 -29.978 1.00 88.88 364 VAL A CA 1
ATOM 2810 C C . VAL A 1 364 ? 20.274 -0.121 -28.460 1.00 88.88 364 VAL A C 1
ATOM 2812 O O . VAL A 1 364 ? 19.662 -1.013 -27.880 1.00 88.88 364 VAL A O 1
ATOM 2815 N N . GLY A 1 365 ? 20.957 0.839 -27.845 1.00 80.75 365 GLY A N 1
ATOM 2816 C CA . GLY A 1 365 ? 20.881 1.115 -26.415 1.00 80.75 365 GLY A CA 1
ATOM 2817 C C . GLY A 1 365 ? 19.875 2.215 -26.076 1.00 80.75 365 GLY A C 1
ATOM 2818 O O . GLY A 1 365 ? 19.336 2.235 -24.981 1.00 80.75 365 GLY A O 1
ATOM 2819 N N . GLY A 1 366 ? 19.572 3.096 -27.032 1.00 79.44 366 GLY A N 1
ATOM 2820 C CA . GLY A 1 366 ? 18.584 4.171 -26.922 1.00 79.44 366 GLY A CA 1
ATOM 2821 C C . GLY A 1 366 ? 18.594 5.046 -28.175 1.00 79.44 366 GLY A C 1
ATOM 2822 O O . GLY A 1 366 ? 19.386 4.809 -29.091 1.00 79.44 366 GLY A O 1
ATOM 2823 N N . SER A 1 367 ? 17.754 6.081 -28.219 1.00 70.38 367 SER A N 1
ATOM 2824 C CA . SER A 1 367 ? 17.633 6.983 -29.384 1.00 70.38 367 SER A CA 1
ATOM 2825 C C . SER A 1 367 ? 18.952 7.619 -29.874 1.00 70.38 367 SER A C 1
ATOM 2827 O O . SER A 1 367 ? 19.067 7.968 -31.050 1.00 70.38 367 SER A O 1
ATOM 2829 N N . THR A 1 368 ? 19.960 7.732 -29.003 1.00 72.69 368 THR A N 1
ATOM 2830 C CA . THR A 1 368 ? 21.285 8.323 -29.279 1.00 72.69 368 THR A CA 1
ATOM 2831 C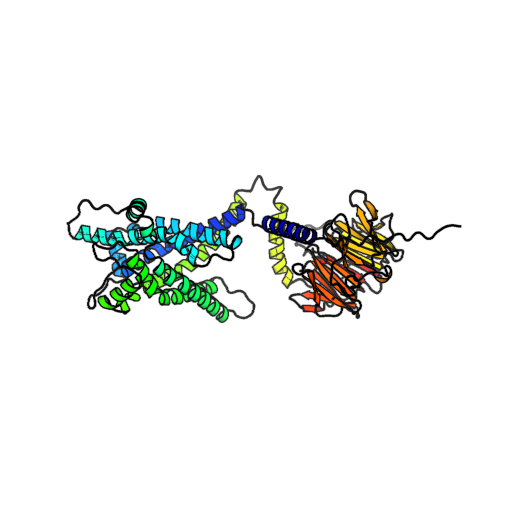 C . THR A 1 368 ? 22.427 7.299 -29.360 1.00 72.69 368 THR A C 1
ATOM 2833 O O . THR A 1 368 ? 23.569 7.658 -29.661 1.00 72.69 368 THR A O 1
ATOM 2836 N N . SER A 1 369 ? 22.139 6.020 -29.104 1.00 82.50 369 SER A N 1
ATOM 2837 C CA . SER A 1 369 ? 23.121 4.934 -29.046 1.00 82.50 369 SER A CA 1
ATOM 2838 C C . SER A 1 369 ? 22.683 3.801 -29.971 1.00 82.50 369 SER A C 1
ATOM 2840 O O . SER A 1 369 ? 22.140 2.787 -29.534 1.00 82.50 369 SER A O 1
ATOM 2842 N N . VAL A 1 370 ? 22.892 3.992 -31.276 1.00 87.25 370 VAL A N 1
ATOM 2843 C CA . VAL A 1 370 ? 22.611 2.987 -32.312 1.00 87.25 370 VAL A CA 1
ATOM 2844 C C . VAL A 1 370 ? 23.914 2.609 -33.008 1.00 87.25 370 VAL A C 1
ATOM 2846 O O . VAL A 1 370 ? 24.669 3.475 -33.456 1.00 87.25 370 VAL A O 1
ATOM 2849 N N . TRP A 1 371 ? 24.166 1.308 -33.102 1.00 90.00 371 TRP A N 1
ATOM 2850 C CA . TRP A 1 371 ? 25.416 0.738 -33.591 1.00 90.00 371 TRP A CA 1
ATOM 2851 C C . TRP A 1 371 ? 25.147 -0.397 -34.567 1.00 90.00 371 TRP A C 1
ATOM 2853 O O . TRP A 1 371 ? 24.261 -1.218 -34.343 1.00 90.00 371 TRP A O 1
ATOM 2863 N N . ALA A 1 372 ? 25.931 -0.478 -35.635 1.00 89.00 372 ALA A N 1
ATOM 2864 C CA . ALA A 1 372 ? 25.792 -1.500 -36.662 1.00 89.00 372 ALA A CA 1
ATOM 2865 C C . ALA A 1 372 ? 27.150 -2.072 -37.075 1.00 89.00 372 ALA A C 1
ATOM 2867 O O . ALA A 1 372 ? 28.189 -1.432 -36.927 1.00 89.00 372 ALA A O 1
ATOM 2868 N N . ILE A 1 373 ? 27.136 -3.292 -37.606 1.00 89.94 373 ILE A N 1
ATOM 2869 C CA . ILE A 1 373 ? 28.318 -3.975 -38.137 1.00 89.94 373 ILE A CA 1
ATOM 2870 C C . ILE A 1 373 ? 28.063 -4.311 -39.604 1.00 89.94 373 ILE A C 1
ATOM 2872 O O . ILE A 1 373 ? 27.031 -4.897 -39.948 1.00 89.94 373 ILE A O 1
ATOM 2876 N N . SER A 1 374 ? 29.001 -3.951 -40.479 1.00 87.56 374 SER A N 1
ATOM 2877 C CA . SER A 1 374 ? 28.953 -4.289 -41.902 1.00 87.56 374 SER A CA 1
ATOM 2878 C C . SER A 1 374 ? 29.334 -5.748 -42.160 1.00 87.56 374 SER A C 1
ATOM 2880 O O . SER A 1 374 ? 29.883 -6.446 -41.307 1.00 87.56 374 SER A O 1
ATOM 2882 N N . ARG A 1 375 ? 29.094 -6.233 -43.382 1.00 83.75 375 ARG A N 1
ATOM 2883 C CA . ARG A 1 375 ? 29.553 -7.574 -43.791 1.00 83.75 375 ARG A CA 1
ATOM 2884 C C . ARG A 1 375 ? 31.077 -7.758 -43.713 1.00 83.75 375 ARG A C 1
ATOM 2886 O O . ARG A 1 375 ? 31.520 -8.891 -43.583 1.00 83.75 375 ARG A O 1
ATOM 2893 N N . GLY A 1 376 ? 31.851 -6.670 -43.760 1.00 84.12 376 GLY A N 1
ATOM 2894 C CA . GLY A 1 376 ? 33.314 -6.673 -43.630 1.00 84.12 376 GLY A CA 1
ATOM 2895 C C . GLY A 1 376 ? 33.835 -6.607 -42.189 1.00 84.12 376 GLY A C 1
ATOM 2896 O O . GLY A 1 376 ? 35.014 -6.304 -41.998 1.00 84.12 376 GLY A O 1
ATOM 2897 N N . ASP A 1 377 ? 32.967 -6.846 -41.197 1.00 89.38 377 ASP A N 1
ATOM 2898 C CA . ASP A 1 377 ? 33.231 -6.720 -39.752 1.00 89.38 377 ASP A CA 1
ATOM 2899 C C . ASP A 1 377 ? 33.562 -5.294 -39.296 1.00 89.38 377 ASP A C 1
ATOM 2901 O O . ASP A 1 377 ? 34.117 -5.085 -38.220 1.00 89.38 377 ASP A O 1
ATOM 2905 N N . GLU A 1 378 ? 33.223 -4.294 -40.109 1.00 89.69 378 GLU A N 1
ATOM 2906 C CA . GLU A 1 378 ? 33.487 -2.892 -39.800 1.00 89.69 378 GLU A CA 1
ATOM 2907 C C . GLU A 1 378 ? 32.335 -2.304 -38.990 1.00 89.69 378 GLU A C 1
ATOM 2909 O O . GLU A 1 378 ? 31.166 -2.586 -39.261 1.00 89.69 378 GLU A O 1
ATOM 2914 N N . ILE A 1 379 ? 32.663 -1.478 -38.002 1.00 91.88 379 ILE A N 1
ATOM 2915 C CA . ILE A 1 379 ? 31.703 -1.009 -37.007 1.00 91.88 379 ILE A CA 1
ATOM 2916 C C . ILE A 1 379 ? 31.306 0.430 -37.314 1.00 91.88 379 ILE A C 1
ATOM 2918 O O . ILE A 1 379 ? 32.165 1.298 -37.493 1.00 91.88 379 ILE A O 1
ATOM 2922 N N . TYR A 1 380 ? 30.005 0.682 -37.317 1.00 88.06 380 TYR A N 1
ATOM 2923 C CA . TYR A 1 380 ? 29.410 1.978 -37.590 1.00 88.06 380 TYR A CA 1
ATOM 2924 C C . TYR A 1 380 ? 28.554 2.425 -36.411 1.00 88.06 380 TYR A C 1
ATOM 2926 O O . TYR A 1 380 ? 27.830 1.626 -35.816 1.00 88.06 380 TYR A O 1
ATOM 2934 N N . ARG A 1 381 ? 28.610 3.717 -36.104 1.00 88.31 381 ARG A N 1
ATOM 2935 C CA . ARG A 1 381 ? 27.767 4.371 -35.106 1.00 88.31 381 ARG A CA 1
ATOM 2936 C C . ARG A 1 381 ? 26.842 5.357 -35.803 1.00 88.31 381 ARG A C 1
ATOM 2938 O O . ARG A 1 381 ? 27.247 6.040 -36.740 1.00 88.31 381 ARG A O 1
ATOM 2945 N N . TRP A 1 382 ? 25.607 5.441 -35.336 1.00 84.50 382 TRP A N 1
ATOM 2946 C CA . TRP A 1 382 ? 24.674 6.472 -35.765 1.00 84.50 382 TRP A CA 1
ATOM 2947 C C . TRP A 1 382 ? 24.935 7.775 -35.009 1.00 84.50 382 TRP A C 1
ATOM 2949 O O . TRP A 1 382 ? 24.862 7.805 -33.777 1.00 84.50 382 TRP A O 1
ATOM 2959 N N . LYS A 1 383 ? 25.219 8.853 -35.738 1.00 79.31 383 LYS A N 1
ATOM 2960 C CA . LYS A 1 383 ? 25.404 10.196 -35.183 1.00 79.31 383 LYS A CA 1
ATOM 2961 C C . LYS A 1 383 ? 24.905 11.230 -36.193 1.00 79.31 383 LYS A C 1
ATOM 2963 O O . LYS A 1 383 ? 25.122 11.070 -37.386 1.00 79.31 383 LYS A O 1
ATOM 2968 N N . GLU A 1 384 ? 24.177 12.248 -35.728 1.00 73.94 384 GLU A N 1
ATOM 2969 C CA . GLU A 1 384 ? 23.718 13.376 -36.568 1.00 73.94 384 GLU A CA 1
ATOM 2970 C C . GLU A 1 384 ? 22.999 12.956 -37.873 1.00 73.94 384 GLU A C 1
ATOM 2972 O O . GLU A 1 384 ? 23.181 13.544 -38.934 1.00 73.94 384 GLU A O 1
ATOM 2977 N N . ASN A 1 385 ? 22.145 11.926 -37.799 1.00 70.75 385 ASN A N 1
ATOM 2978 C CA . ASN A 1 385 ? 21.428 11.334 -38.941 1.00 70.75 385 ASN A CA 1
ATOM 2979 C C . ASN A 1 385 ? 22.313 10.693 -40.031 1.00 70.75 385 ASN A C 1
ATOM 2981 O O . ASN A 1 385 ? 21.846 10.477 -41.152 1.00 70.75 385 ASN A O 1
ATOM 2985 N N . GLN A 1 386 ? 23.564 10.356 -39.715 1.00 76.38 386 GLN A N 1
ATOM 2986 C CA . GLN A 1 386 ? 24.475 9.653 -40.613 1.00 76.38 386 GLN A CA 1
ATOM 2987 C C . GLN A 1 386 ? 25.201 8.497 -39.909 1.00 76.38 386 GLN A C 1
ATOM 2989 O O . GLN A 1 386 ? 25.272 8.412 -38.681 1.00 76.38 386 GLN A O 1
ATOM 2994 N N . TRP A 1 387 ? 25.719 7.566 -40.714 1.00 82.44 387 TRP A N 1
ATOM 2995 C CA . TRP A 1 387 ? 26.558 6.468 -40.239 1.00 82.44 387 TRP A CA 1
ATOM 2996 C C . TRP A 1 387 ? 28.025 6.888 -40.252 1.00 82.44 387 TRP A C 1
ATOM 2998 O O . TRP A 1 387 ? 28.608 7.070 -41.319 1.00 82.44 387 TRP A O 1
ATOM 3008 N N . GLU A 1 388 ? 28.638 6.966 -39.076 1.00 86.75 388 GLU A N 1
ATOM 3009 C CA . GLU A 1 388 ? 30.071 7.202 -38.920 1.00 86.75 388 GLU A CA 1
ATOM 3010 C C . GLU A 1 388 ? 30.800 5.874 -38.710 1.00 86.75 388 GLU A C 1
ATOM 3012 O O . GLU A 1 388 ? 30.433 5.068 -37.850 1.00 86.75 388 GLU A O 1
ATOM 3017 N N . LYS A 1 389 ? 31.848 5.628 -39.499 1.00 87.81 389 LYS A N 1
ATOM 3018 C CA . LYS A 1 389 ? 32.695 4.440 -39.354 1.00 87.81 389 LYS A CA 1
ATOM 3019 C C . LYS A 1 389 ? 33.677 4.641 -38.202 1.00 87.81 389 LYS A C 1
ATOM 3021 O O . LYS A 1 389 ? 34.418 5.619 -38.192 1.00 87.81 389 LYS A O 1
ATOM 3026 N N . THR A 1 390 ? 33.738 3.684 -37.281 1.00 86.50 390 THR A N 1
ATOM 3027 C CA . THR A 1 390 ? 34.752 3.668 -36.214 1.00 86.50 390 THR A CA 1
ATOM 3028 C C . THR A 1 390 ? 35.984 2.867 -36.639 1.00 86.50 390 THR A C 1
ATOM 3030 O O . THR A 1 390 ? 35.895 1.925 -37.432 1.00 86.50 390 THR A O 1
ATOM 3033 N N . THR A 1 391 ? 37.154 3.247 -36.128 1.00 80.00 391 THR A N 1
ATOM 3034 C CA . THR A 1 391 ? 38.437 2.587 -36.412 1.00 80.00 391 THR A CA 1
ATOM 3035 C C . THR A 1 391 ? 38.921 1.779 -35.207 1.00 80.00 391 THR A C 1
ATOM 3037 O O . THR A 1 391 ? 38.683 2.164 -34.066 1.00 80.00 391 THR A O 1
ATOM 3040 N N . GLY A 1 392 ? 39.649 0.684 -35.445 1.00 74.06 392 GLY A N 1
ATOM 3041 C CA . GLY A 1 392 ? 40.452 0.005 -34.415 1.00 74.06 392 GLY A CA 1
ATOM 3042 C C . GLY A 1 392 ? 40.060 -1.437 -34.083 1.00 74.06 392 GLY A C 1
ATOM 3043 O O . GLY A 1 392 ? 40.938 -2.214 -33.730 1.00 74.06 392 GLY A O 1
ATOM 3044 N N . ALA A 1 393 ? 38.797 -1.836 -34.256 1.00 82.88 393 ALA A N 1
ATOM 3045 C CA . ALA A 1 393 ? 38.363 -3.219 -34.033 1.00 82.88 393 ALA A CA 1
ATOM 3046 C C . ALA A 1 393 ? 37.476 -3.722 -35.178 1.00 82.88 393 ALA A C 1
ATOM 3048 O O . ALA A 1 393 ? 36.764 -2.945 -35.816 1.00 82.88 393 ALA A O 1
ATOM 3049 N N . LYS A 1 394 ? 37.524 -5.036 -35.425 1.00 91.44 394 LYS A N 1
ATOM 3050 C CA . LYS A 1 394 ? 36.596 -5.748 -36.308 1.00 91.44 394 LYS A CA 1
ATOM 3051 C C . LYS A 1 394 ? 35.773 -6.716 -35.475 1.00 91.44 394 LYS A C 1
ATOM 3053 O O . LYS A 1 394 ? 36.348 -7.587 -34.827 1.00 91.44 394 LYS A O 1
ATOM 3058 N N . LEU A 1 395 ? 34.454 -6.557 -35.464 1.00 92.94 395 LEU A N 1
ATOM 3059 C CA . LEU A 1 395 ? 33.564 -7.304 -34.570 1.00 92.94 395 LEU A CA 1
ATOM 3060 C C . LEU A 1 395 ? 32.588 -8.166 -35.369 1.00 92.94 395 LEU A C 1
ATOM 3062 O O . LEU A 1 395 ? 32.135 -7.774 -36.440 1.00 92.94 395 LEU A O 1
ATOM 3066 N N . LYS A 1 396 ? 32.237 -9.336 -34.825 1.00 93.06 396 LYS A N 1
ATOM 3067 C CA . LYS A 1 396 ? 31.185 -10.205 -35.375 1.00 93.06 396 LYS A CA 1
ATOM 3068 C C . LYS A 1 396 ? 29.806 -9.845 -34.822 1.00 93.06 396 LYS A C 1
ATOM 3070 O O . LYS A 1 396 ? 28.817 -9.978 -35.538 1.00 93.06 396 LYS A O 1
ATOM 3075 N N . GLN A 1 397 ? 29.755 -9.398 -33.565 1.00 94.44 397 GLN A N 1
ATOM 3076 C CA . GLN A 1 397 ? 28.542 -9.057 -32.823 1.00 94.44 397 GLN A CA 1
ATOM 3077 C C . GLN A 1 397 ? 28.859 -7.966 -31.789 1.00 94.44 397 GLN A C 1
ATOM 3079 O O . GLN A 1 397 ? 29.972 -7.916 -31.263 1.00 94.44 397 GLN A O 1
ATOM 3084 N N . LEU A 1 398 ? 27.892 -7.084 -31.523 1.00 95.06 398 LEU A N 1
ATOM 3085 C CA . LEU A 1 398 ? 27.989 -6.033 -30.506 1.00 95.06 398 LEU A CA 1
ATOM 3086 C C . LEU A 1 398 ? 26.659 -5.847 -29.767 1.00 95.06 398 LEU A C 1
ATOM 3088 O O . LEU A 1 398 ? 25.606 -6.198 -30.287 1.00 95.06 398 LEU A O 1
ATOM 3092 N N . SER A 1 399 ? 26.696 -5.253 -28.581 1.00 94.56 399 SER A N 1
ATOM 3093 C CA . SER A 1 399 ? 25.528 -4.855 -27.798 1.00 94.56 399 SER A CA 1
ATOM 3094 C C . SER A 1 399 ? 25.751 -3.451 -27.251 1.00 94.56 399 SER A C 1
ATOM 3096 O O . SER A 1 399 ? 26.804 -3.174 -26.678 1.00 94.56 399 SER A O 1
ATOM 3098 N N . ALA A 1 400 ? 24.759 -2.584 -27.424 1.00 92.38 400 ALA A N 1
ATOM 3099 C CA . ALA A 1 400 ? 24.756 -1.215 -26.926 1.00 92.38 400 ALA A CA 1
ATOM 3100 C C . ALA A 1 400 ? 23.707 -1.047 -25.819 1.00 92.38 400 ALA A C 1
ATOM 3102 O O . ALA A 1 400 ? 22.613 -1.596 -25.923 1.00 92.38 400 ALA A O 1
ATOM 3103 N N . ALA A 1 401 ? 24.041 -0.264 -24.796 1.00 89.25 401 ALA A N 1
ATOM 3104 C CA . ALA A 1 401 ? 23.172 0.093 -23.681 1.00 89.25 401 ALA A CA 1
ATOM 3105 C C . ALA A 1 401 ? 22.806 1.586 -23.683 1.00 89.25 401 ALA A C 1
ATOM 3107 O O . ALA A 1 401 ? 23.421 2.401 -24.383 1.00 89.25 401 ALA A O 1
ATOM 3108 N N . GLU A 1 402 ? 21.770 1.931 -22.915 1.00 84.06 402 GLU A N 1
ATOM 3109 C CA . GLU A 1 402 ? 21.218 3.291 -22.813 1.00 84.06 402 GLU A CA 1
ATOM 3110 C C . GLU A 1 402 ? 22.214 4.284 -22.213 1.00 84.06 402 GLU A C 1
ATOM 3112 O O . GLU A 1 402 ? 22.299 5.427 -22.654 1.00 84.06 402 GLU A O 1
ATOM 3117 N N . ASP A 1 403 ? 23.030 3.828 -21.263 1.00 83.81 403 ASP A N 1
ATOM 3118 C CA . ASP A 1 403 ? 24.082 4.621 -20.621 1.00 83.81 403 ASP A CA 1
ATOM 3119 C C . ASP A 1 403 ? 25.307 4.867 -21.522 1.00 83.81 403 ASP A C 1
ATOM 3121 O O . ASP A 1 403 ? 26.282 5.488 -21.100 1.00 83.81 403 ASP A O 1
ATOM 3125 N N . GLY A 1 404 ? 25.262 4.394 -22.771 1.00 84.44 404 GLY A N 1
ATOM 3126 C CA . GLY A 1 404 ? 26.339 4.532 -23.742 1.00 84.44 404 GLY A CA 1
ATOM 3127 C C . GLY A 1 404 ? 27.410 3.448 -23.643 1.00 84.44 404 GLY A C 1
ATOM 3128 O O . GLY A 1 404 ? 28.355 3.483 -24.434 1.00 84.44 404 GLY A O 1
ATOM 3129 N N . ALA A 1 405 ? 27.277 2.471 -22.738 1.00 90.06 405 ALA A N 1
ATOM 3130 C CA . ALA A 1 405 ? 28.162 1.315 -22.724 1.00 90.06 405 ALA A CA 1
ATOM 3131 C C . ALA A 1 405 ? 27.939 0.469 -23.985 1.00 90.06 405 ALA A C 1
ATOM 3133 O O . ALA A 1 405 ? 26.816 0.085 -24.318 1.00 90.06 405 ALA A O 1
ATOM 3134 N N . VAL A 1 406 ? 29.021 0.157 -24.697 1.00 93.88 406 VAL A N 1
ATOM 3135 C CA . VAL A 1 406 ? 28.972 -0.690 -25.893 1.00 93.88 406 VAL A CA 1
ATOM 3136 C C . VAL A 1 406 ? 30.067 -1.724 -25.789 1.00 93.88 406 VAL A C 1
ATOM 3138 O O . VAL A 1 406 ? 31.235 -1.390 -25.590 1.00 93.88 406 VAL A O 1
ATOM 3141 N N . TRP A 1 407 ? 29.683 -2.985 -25.913 1.00 95.88 407 TRP A N 1
ATOM 3142 C CA . TRP A 1 407 ? 30.618 -4.098 -25.920 1.00 95.88 407 TRP A CA 1
ATOM 3143 C C . TRP A 1 407 ? 30.405 -4.924 -27.169 1.00 95.88 407 TRP A C 1
ATOM 3145 O O . TRP A 1 407 ? 29.304 -4.991 -27.711 1.00 95.88 407 TRP A O 1
ATOM 3155 N N . GLY A 1 408 ? 31.450 -5.588 -27.624 1.00 94.94 408 GLY A N 1
ATOM 3156 C CA . GLY A 1 408 ? 31.335 -6.522 -28.722 1.00 94.94 408 GLY A CA 1
ATOM 3157 C C . GLY A 1 408 ? 32.412 -7.576 -28.692 1.00 94.94 408 GLY A C 1
ATOM 3158 O O . GLY A 1 408 ? 33.337 -7.545 -27.885 1.00 94.94 408 GLY A O 1
ATOM 3159 N N . VAL A 1 409 ? 32.256 -8.535 -29.586 1.00 95.19 409 VAL A N 1
ATOM 3160 C CA . VAL A 1 409 ? 33.138 -9.685 -29.706 1.00 95.19 409 VAL A CA 1
ATOM 3161 C C . VAL A 1 409 ? 33.535 -9.866 -31.164 1.00 95.19 409 VAL A C 1
ATOM 3163 O O . VAL A 1 409 ? 32.740 -9.595 -32.068 1.00 95.19 409 VAL A O 1
ATOM 3166 N N . ASN A 1 410 ? 34.768 -10.296 -31.416 1.00 94.12 410 ASN A N 1
ATOM 3167 C CA . ASN A 1 410 ? 35.265 -10.562 -32.767 1.00 94.12 410 ASN A CA 1
ATOM 3168 C C . ASN A 1 410 ? 35.152 -12.050 -33.163 1.00 94.12 410 ASN A C 1
ATOM 3170 O O . ASN A 1 410 ? 34.654 -12.887 -32.405 1.00 94.12 410 ASN A O 1
ATOM 3174 N N . ASN A 1 411 ? 35.608 -12.395 -34.372 1.00 91.19 411 ASN A N 1
ATOM 3175 C CA . ASN A 1 411 ? 35.605 -13.784 -34.857 1.00 91.19 411 ASN A CA 1
ATOM 3176 C C . ASN A 1 411 ? 36.523 -14.716 -34.045 1.00 91.19 411 ASN A C 1
ATOM 3178 O O . ASN A 1 411 ? 36.239 -15.908 -33.967 1.00 91.19 411 ASN A O 1
ATOM 3182 N N . ASN A 1 412 ? 37.554 -14.180 -33.385 1.00 89.81 412 ASN A N 1
ATOM 3183 C CA . ASN A 1 412 ? 38.461 -14.939 -32.517 1.00 89.81 412 ASN A CA 1
ATOM 3184 C C . ASN A 1 412 ? 37.868 -15.194 -31.114 1.00 89.81 412 ASN A C 1
ATOM 3186 O O . ASN A 1 412 ? 38.406 -15.987 -30.343 1.00 89.81 412 ASN A O 1
ATOM 3190 N N . GLY A 1 413 ? 36.747 -14.542 -30.783 1.00 89.44 413 GLY A N 1
ATOM 3191 C CA . GLY A 1 413 ? 36.120 -14.586 -29.462 1.00 89.44 413 GLY A CA 1
ATOM 3192 C C . GLY A 1 413 ? 36.770 -13.660 -28.432 1.00 89.44 413 GLY A C 1
ATOM 3193 O O . GLY A 1 413 ? 36.557 -13.842 -27.236 1.00 89.44 413 GLY A O 1
ATOM 3194 N N . GLU A 1 414 ? 37.545 -12.676 -28.887 1.00 92.81 414 GLU A N 1
ATOM 3195 C CA . GLU A 1 414 ? 38.110 -11.609 -28.060 1.00 92.81 414 GLU A CA 1
ATOM 3196 C C . GLU A 1 414 ? 37.047 -10.530 -27.820 1.00 92.81 414 GLU A C 1
ATOM 3198 O O . GLU A 1 414 ? 36.303 -10.163 -28.739 1.00 92.81 414 GLU A O 1
ATOM 3203 N N . VAL A 1 415 ? 36.970 -10.031 -26.585 1.00 94.69 415 VAL A N 1
ATOM 3204 C CA . VAL A 1 415 ? 35.960 -9.056 -26.159 1.00 94.69 415 VAL A CA 1
ATOM 3205 C C . VAL A 1 415 ? 36.539 -7.649 -26.195 1.00 94.69 415 VAL A C 1
ATOM 3207 O O . VAL A 1 415 ? 37.641 -7.405 -25.711 1.00 94.69 415 VAL A O 1
ATOM 3210 N N . TYR A 1 416 ? 35.765 -6.708 -26.724 1.00 95.00 416 TYR A N 1
ATOM 3211 C CA . TYR A 1 416 ? 36.114 -5.298 -26.780 1.00 95.00 416 TYR A CA 1
ATOM 3212 C C . TYR A 1 416 ? 35.019 -4.447 -26.146 1.00 95.00 416 TYR A C 1
ATOM 3214 O O . TYR A 1 416 ? 33.830 -4.709 -26.327 1.00 95.00 416 TYR A O 1
ATOM 3222 N N . ARG A 1 417 ? 35.429 -3.390 -25.449 1.00 94.50 417 ARG A N 1
ATOM 3223 C CA . ARG A 1 417 ? 34.561 -2.349 -24.897 1.00 94.50 417 ARG A CA 1
ATOM 3224 C C . ARG A 1 417 ? 34.858 -1.022 -25.586 1.00 94.50 417 ARG A C 1
ATOM 3226 O O . ARG A 1 417 ? 36.018 -0.673 -25.793 1.00 94.50 417 ARG A O 1
ATOM 3233 N N . TRP A 1 418 ? 33.817 -0.279 -25.926 1.00 93.56 418 TRP A N 1
ATOM 3234 C CA . TRP A 1 418 ? 33.936 1.082 -26.430 1.00 93.56 418 TRP A CA 1
ATOM 3235 C C . TRP A 1 418 ? 34.244 2.057 -25.290 1.00 93.56 418 TRP A C 1
ATOM 3237 O O . TRP A 1 418 ? 33.505 2.120 -24.305 1.00 93.56 418 TRP A O 1
ATOM 3247 N N . ASP A 1 419 ? 35.318 2.830 -25.436 1.00 88.38 419 ASP A N 1
ATOM 3248 C CA . ASP A 1 419 ? 35.624 3.973 -24.580 1.00 88.38 419 ASP A CA 1
ATOM 3249 C C . ASP A 1 419 ? 35.086 5.243 -25.251 1.00 88.38 419 ASP A C 1
ATOM 3251 O O . ASP A 1 419 ? 35.606 5.701 -26.274 1.00 88.38 419 ASP A O 1
ATOM 3255 N N . GLY A 1 420 ? 34.011 5.792 -24.680 1.00 83.94 420 GLY A N 1
ATOM 3256 C CA . GLY A 1 420 ? 33.358 7.000 -25.177 1.00 83.94 420 GLY A CA 1
ATOM 3257 C C . GLY A 1 420 ? 34.201 8.267 -25.034 1.00 83.94 420 GLY A C 1
ATOM 3258 O O . GLY A 1 420 ? 34.055 9.164 -25.861 1.00 83.94 420 GLY A O 1
ATOM 3259 N N . ASP A 1 421 ? 35.116 8.330 -24.067 1.00 84.00 421 ASP A N 1
ATOM 3260 C CA . ASP A 1 421 ? 35.971 9.501 -23.856 1.00 84.00 421 ASP A CA 1
ATOM 3261 C C . ASP A 1 421 ? 37.106 9.524 -24.881 1.00 84.00 421 ASP A C 1
ATOM 3263 O O . ASP A 1 421 ? 37.426 10.560 -25.463 1.00 84.00 421 ASP A O 1
ATOM 3267 N N . LYS A 1 422 ? 37.694 8.354 -25.151 1.00 85.00 422 LYS A N 1
ATOM 3268 C CA . LYS A 1 422 ? 38.812 8.208 -26.097 1.00 85.00 422 LYS A CA 1
ATOM 3269 C C . LYS A 1 422 ? 38.377 7.918 -27.529 1.00 85.00 422 LYS A C 1
ATOM 3271 O O . LYS A 1 422 ? 39.237 7.870 -28.402 1.00 85.00 422 LYS A O 1
ATOM 3276 N N . GLN A 1 423 ? 37.088 7.668 -27.768 1.00 87.44 423 GLN A N 1
ATOM 3277 C CA . GLN A 1 423 ? 36.537 7.240 -29.062 1.00 87.44 423 GLN A CA 1
ATOM 3278 C C . GLN A 1 423 ? 37.289 6.031 -29.658 1.00 87.44 423 GLN A C 1
ATOM 3280 O O . GLN A 1 423 ? 37.551 5.968 -30.860 1.00 87.44 423 GLN A O 1
ATOM 3285 N N . THR A 1 424 ? 37.681 5.073 -28.811 1.00 91.19 424 THR A N 1
ATOM 3286 C CA . THR A 1 424 ? 38.478 3.902 -29.212 1.00 91.19 424 THR A CA 1
ATOM 3287 C C . THR A 1 424 ? 37.957 2.614 -28.587 1.00 91.19 424 THR A C 1
ATOM 3289 O O . THR A 1 424 ? 37.329 2.612 -27.529 1.00 91.19 424 THR A O 1
ATOM 3292 N N . TRP A 1 425 ? 38.235 1.491 -29.251 1.00 93.00 425 TRP A N 1
ATOM 3293 C CA . TRP A 1 425 ? 37.929 0.158 -28.740 1.00 93.00 425 TRP A CA 1
ATOM 3294 C C . TRP A 1 425 ? 39.055 -0.349 -27.838 1.00 93.00 425 TRP A C 1
ATOM 3296 O O . TRP A 1 425 ? 40.214 -0.396 -28.246 1.00 93.00 425 TRP A O 1
ATOM 3306 N N . GLN A 1 426 ? 38.704 -0.767 -26.625 1.00 92.62 426 GLN A N 1
ATOM 3307 C CA . GLN A 1 426 ? 39.616 -1.356 -25.649 1.00 92.62 426 GLN A CA 1
ATOM 3308 C C . GLN A 1 426 ? 39.399 -2.863 -25.576 1.00 92.62 426 GLN A C 1
ATOM 3310 O O . GLN A 1 426 ? 38.271 -3.317 -25.397 1.00 92.62 426 GLN A O 1
ATOM 3315 N N . SER A 1 427 ? 40.478 -3.637 -25.704 1.00 92.12 427 SER A N 1
ATOM 3316 C CA . SER A 1 427 ? 40.425 -5.088 -25.503 1.00 92.12 427 SER A CA 1
ATOM 3317 C C . SER A 1 427 ? 40.263 -5.399 -24.016 1.00 92.12 427 SER A C 1
ATOM 3319 O O . SER A 1 427 ? 41.028 -4.898 -23.189 1.00 92.12 427 SER A O 1
ATOM 3321 N N . ILE A 1 428 ? 39.263 -6.211 -23.682 1.00 93.44 428 ILE A N 1
ATOM 3322 C CA . ILE A 1 428 ? 39.001 -6.678 -22.324 1.00 93.44 428 ILE A CA 1
ATOM 3323 C C . ILE A 1 428 ? 39.549 -8.103 -22.199 1.00 93.44 428 ILE A C 1
ATOM 3325 O O . ILE A 1 428 ? 39.059 -9.001 -22.890 1.00 93.44 428 ILE A O 1
ATOM 3329 N N . PRO A 1 429 ? 40.540 -8.343 -21.319 1.00 88.00 429 PRO A N 1
ATOM 3330 C CA . PRO A 1 429 ? 41.073 -9.679 -21.098 1.00 88.00 429 PRO A CA 1
ATOM 3331 C C . PRO A 1 429 ? 39.970 -10.657 -20.685 1.00 88.00 429 PRO A C 1
ATOM 3333 O O . PRO A 1 429 ? 39.198 -10.398 -19.759 1.00 88.00 429 PRO A O 1
ATOM 3336 N N . SER A 1 430 ? 39.914 -11.798 -21.365 1.00 84.38 430 SER A N 1
ATOM 3337 C CA . SER A 1 430 ? 38.996 -12.889 -21.053 1.00 84.38 430 SER A CA 1
ATOM 3338 C C . SER A 1 430 ? 39.788 -14.188 -20.944 1.00 84.38 430 SER A C 1
ATOM 3340 O O . SER A 1 430 ? 40.575 -14.479 -21.846 1.00 84.38 430 SER A O 1
ATOM 3342 N N . PRO A 1 431 ? 39.600 -14.985 -19.876 1.00 82.50 431 PRO A N 1
ATOM 3343 C CA . PRO A 1 431 ? 40.261 -16.281 -19.752 1.00 82.50 431 PRO A CA 1
ATOM 3344 C C . PRO A 1 431 ? 39.679 -17.334 -20.707 1.00 82.50 431 PRO A C 1
ATOM 3346 O O . PRO A 1 431 ? 40.215 -18.427 -20.803 1.00 82.50 431 PRO A O 1
ATOM 3349 N N . PHE A 1 432 ? 38.587 -17.020 -21.407 1.00 84.44 432 PHE A N 1
ATOM 3350 C CA . PHE A 1 432 ? 37.894 -17.921 -22.321 1.00 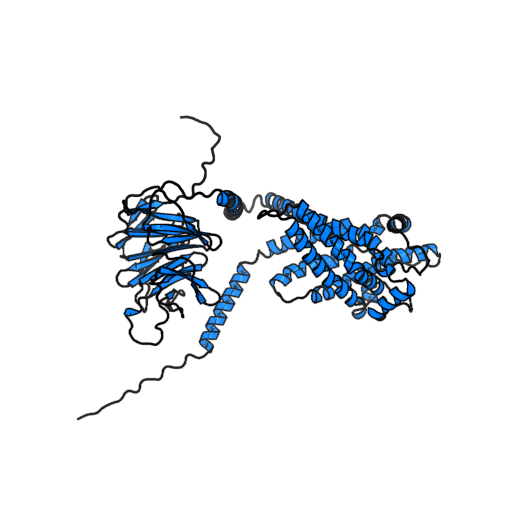84.44 432 PHE A CA 1
ATOM 3351 C C . PHE A 1 432 ? 37.452 -17.195 -23.599 1.00 84.44 432 PHE A C 1
ATOM 3353 O O . PHE A 1 432 ? 37.321 -15.968 -23.628 1.00 84.44 432 PHE A O 1
ATOM 3360 N N . SER A 1 433 ? 37.186 -17.960 -24.659 1.00 87.12 433 SER A N 1
ATOM 3361 C CA . SER A 1 433 ? 36.659 -17.431 -25.922 1.00 87.12 433 SER A CA 1
ATOM 3362 C C . SER A 1 433 ? 35.160 -17.132 -25.795 1.00 87.12 433 SER A C 1
ATOM 3364 O O . SER A 1 433 ? 34.392 -17.962 -25.308 1.00 87.12 433 SER A O 1
ATOM 3366 N N . VAL A 1 434 ? 34.732 -15.938 -26.211 1.00 91.00 434 VAL A N 1
ATOM 3367 C CA . VAL A 1 434 ? 33.334 -15.490 -26.110 1.00 91.00 434 VAL A CA 1
ATOM 3368 C C . VAL A 1 434 ? 32.596 -15.674 -27.444 1.00 91.00 434 VAL A C 1
ATOM 3370 O O . VAL A 1 434 ? 33.065 -15.308 -28.527 1.00 91.00 434 VAL A O 1
ATOM 3373 N N . LEU A 1 435 ? 31.395 -16.244 -27.380 1.00 90.69 435 LEU A N 1
ATOM 3374 C CA . LEU A 1 435 ? 30.509 -16.432 -28.529 1.00 90.69 435 LEU A CA 1
ATOM 3375 C C . LEU A 1 435 ? 29.618 -15.214 -28.769 1.00 90.69 435 LEU A C 1
ATOM 3377 O O . LEU A 1 435 ? 29.468 -14.793 -29.915 1.00 90.69 435 LEU A O 1
ATOM 3381 N N . HIS A 1 436 ? 29.056 -14.650 -27.701 1.00 93.44 436 HIS A N 1
ATOM 3382 C CA . HIS A 1 436 ? 28.072 -13.570 -27.754 1.00 93.44 436 HIS A CA 1
ATOM 3383 C C . HIS A 1 436 ? 28.171 -12.696 -26.502 1.00 93.44 436 HIS A C 1
ATOM 3385 O O . HIS A 1 436 ? 28.357 -13.235 -25.414 1.00 93.44 436 HIS A O 1
ATOM 3391 N N . VAL A 1 437 ? 27.991 -11.379 -26.630 1.00 94.81 437 VAL A N 1
ATOM 3392 C CA . VAL A 1 437 ? 27.939 -10.439 -25.497 1.00 94.81 437 VAL A CA 1
ATOM 3393 C C . VAL A 1 437 ? 26.624 -9.658 -25.489 1.00 94.81 437 VAL A C 1
ATOM 3395 O O . VAL A 1 437 ? 26.090 -9.302 -26.539 1.00 94.81 437 VAL A O 1
ATOM 3398 N N . ALA A 1 438 ? 26.094 -9.389 -24.299 1.00 94.88 438 ALA A N 1
ATOM 3399 C CA . ALA A 1 438 ? 24.943 -8.529 -24.070 1.00 94.88 438 ALA A CA 1
ATOM 3400 C C . ALA A 1 438 ? 25.231 -7.532 -22.954 1.00 94.88 438 ALA A C 1
ATOM 3402 O O . ALA A 1 438 ? 25.805 -7.885 -21.926 1.00 94.88 438 ALA A O 1
ATOM 3403 N N . VAL A 1 439 ? 24.796 -6.295 -23.160 1.00 93.50 439 VAL A N 1
ATOM 3404 C CA . VAL A 1 439 ? 25.036 -5.180 -22.246 1.00 93.50 439 VAL A CA 1
ATOM 3405 C C . VAL A 1 439 ? 23.714 -4.484 -21.993 1.00 93.50 439 VAL A C 1
ATOM 3407 O O . VAL A 1 439 ? 23.095 -4.009 -22.940 1.00 93.50 439 VAL A O 1
ATOM 3410 N N . GLY A 1 440 ? 23.302 -4.431 -20.729 1.00 87.69 440 GLY A N 1
ATOM 3411 C CA . GLY A 1 440 ? 22.185 -3.597 -20.281 1.00 87.69 440 GLY A CA 1
ATOM 3412 C C . GLY A 1 440 ? 22.651 -2.248 -19.728 1.00 87.69 440 GLY A C 1
ATOM 3413 O O . GLY A 1 440 ? 21.957 -1.246 -19.860 1.00 87.69 440 GLY A O 1
ATOM 3414 N N . SER A 1 441 ? 23.840 -2.222 -19.125 1.00 88.25 441 SER A N 1
ATOM 3415 C CA . SER A 1 441 ? 24.541 -1.030 -18.632 1.00 88.25 441 SER A CA 1
ATOM 3416 C C . SER A 1 441 ? 26.027 -1.352 -18.476 1.00 88.25 441 SER A C 1
ATOM 3418 O O . SER A 1 441 ? 26.417 -2.520 -18.559 1.00 88.25 441 SER A O 1
ATOM 3420 N N . ASP A 1 442 ? 26.853 -0.367 -18.137 1.00 84.25 442 ASP A N 1
ATOM 3421 C CA . ASP A 1 442 ? 28.280 -0.571 -17.867 1.00 84.25 442 ASP A CA 1
ATOM 3422 C C . ASP A 1 442 ? 28.565 -1.566 -16.726 1.00 84.25 442 ASP A C 1
ATOM 3424 O O . ASP A 1 442 ? 29.666 -2.102 -16.601 1.00 84.25 442 ASP A O 1
ATOM 3428 N N . ARG A 1 443 ? 27.560 -1.831 -15.881 1.00 82.25 443 ARG A N 1
ATOM 3429 C CA . ARG A 1 443 ? 27.631 -2.776 -14.755 1.00 82.25 443 ARG A CA 1
ATOM 3430 C C . ARG A 1 443 ? 26.872 -4.079 -14.993 1.00 82.25 443 ARG A C 1
ATOM 3432 O O . ARG A 1 443 ? 26.922 -4.965 -14.149 1.00 82.25 443 ARG A O 1
ATOM 3439 N N . GLU A 1 444 ? 26.152 -4.193 -16.102 1.00 87.88 444 GLU A N 1
ATOM 3440 C CA . GLU A 1 444 ? 25.341 -5.363 -16.449 1.00 87.88 444 GLU A CA 1
ATOM 3441 C C . GLU A 1 444 ? 25.802 -5.881 -17.808 1.00 87.88 444 GLU A C 1
ATOM 3443 O O . GLU A 1 444 ? 25.188 -5.620 -18.845 1.00 87.88 444 GLU A O 1
ATOM 3448 N N . VAL A 1 445 ? 26.923 -6.601 -17.784 1.00 92.50 445 VAL A N 1
ATOM 3449 C CA . VAL A 1 445 ? 27.579 -7.152 -18.969 1.00 92.50 445 VAL A CA 1
ATOM 3450 C C . VAL A 1 445 ? 27.633 -8.666 -18.838 1.00 92.50 445 VAL A C 1
ATOM 3452 O O . VAL A 1 445 ? 28.217 -9.209 -17.899 1.00 92.50 445 VAL A O 1
ATOM 3455 N N . TRP A 1 446 ? 27.037 -9.335 -19.815 1.00 93.50 446 TRP A N 1
ATOM 3456 C CA . TRP A 1 446 ? 26.822 -10.773 -19.839 1.00 93.50 446 TRP A CA 1
ATOM 3457 C C . TRP A 1 446 ? 27.391 -11.368 -21.121 1.00 93.50 446 TRP A C 1
ATOM 3459 O O . TRP A 1 446 ? 27.295 -10.767 -22.189 1.00 93.50 446 TRP A O 1
ATOM 3469 N N . ALA A 1 447 ? 27.961 -12.564 -21.035 1.00 92.94 447 ALA A N 1
ATOM 3470 C CA . ALA A 1 447 ? 28.581 -13.240 -22.162 1.00 92.94 447 ALA A CA 1
ATOM 3471 C C . ALA A 1 447 ? 28.220 -14.725 -22.210 1.00 92.94 447 ALA A C 1
ATOM 3473 O O . ALA A 1 447 ? 28.100 -15.387 -21.179 1.00 92.94 447 ALA A O 1
ATOM 3474 N N . VAL A 1 448 ? 28.092 -15.240 -23.431 1.00 91.69 448 VAL A N 1
ATOM 3475 C CA . VAL A 1 448 ? 28.048 -16.672 -23.736 1.00 91.69 448 VAL A CA 1
ATOM 3476 C C . VAL A 1 448 ? 29.459 -17.122 -24.090 1.00 91.69 448 VAL A C 1
ATOM 3478 O O . VAL A 1 448 ? 30.103 -16.513 -24.944 1.00 91.69 448 VAL A O 1
ATOM 3481 N N . ILE A 1 449 ? 29.931 -18.184 -23.454 1.00 89.25 449 ILE A N 1
ATOM 3482 C CA . ILE A 1 449 ? 31.287 -18.719 -23.577 1.00 89.25 449 ILE A CA 1
ATOM 3483 C C . ILE A 1 449 ? 31.297 -19.909 -24.538 1.00 89.25 449 ILE A C 1
ATOM 3485 O O . ILE A 1 449 ? 30.363 -20.713 -24.553 1.00 89.25 449 ILE A O 1
ATOM 3489 N N . ASP A 1 450 ? 32.367 -20.023 -25.320 1.00 81.19 450 ASP A N 1
ATOM 3490 C CA . ASP A 1 450 ? 32.678 -21.206 -26.119 1.00 81.19 450 ASP A CA 1
ATOM 3491 C C . ASP A 1 450 ? 33.369 -22.265 -25.241 1.00 81.19 450 ASP A C 1
ATOM 3493 O O . ASP A 1 450 ? 34.579 -22.205 -25.013 1.00 81.19 450 ASP A O 1
ATOM 3497 N N . ASP A 1 451 ? 32.593 -23.203 -24.693 1.00 64.88 451 ASP A N 1
ATOM 3498 C CA . ASP A 1 451 ? 33.090 -24.250 -23.781 1.00 64.88 451 ASP A CA 1
ATOM 3499 C C . ASP A 1 451 ? 33.784 -25.411 -24.534 1.00 64.88 451 ASP A C 1
ATOM 3501 O O . ASP A 1 451 ? 34.369 -26.295 -23.914 1.00 64.88 451 ASP A O 1
ATOM 3505 N N . GLU A 1 452 ? 33.773 -25.421 -25.877 1.00 58.03 452 GLU A N 1
ATOM 3506 C CA . GLU A 1 452 ? 34.377 -26.498 -26.684 1.00 58.03 452 GLU A CA 1
ATOM 3507 C C . GLU A 1 452 ? 35.917 -26.452 -26.726 1.00 58.03 452 GLU A C 1
ATOM 3509 O O . GLU A 1 452 ? 36.554 -27.435 -27.109 1.00 58.03 452 GLU A O 1
ATOM 3514 N N . LYS A 1 453 ? 36.544 -25.341 -26.310 1.00 53.19 453 LYS A N 1
ATOM 3515 C CA . LYS A 1 453 ? 38.002 -25.130 -26.416 1.00 53.19 453 LYS A CA 1
ATOM 3516 C C . LYS A 1 453 ? 38.809 -25.392 -25.134 1.00 53.19 453 LYS A C 1
ATOM 3518 O O . LYS A 1 453 ? 40.035 -25.332 -25.199 1.00 53.19 453 LYS A O 1
ATOM 3523 N N . GLU A 1 454 ? 38.183 -25.730 -24.002 1.00 53.62 454 GLU A N 1
ATOM 3524 C CA . GLU A 1 454 ? 38.882 -26.068 -22.744 1.00 53.62 454 GLU A CA 1
ATOM 3525 C C . GLU A 1 454 ? 38.470 -27.459 -22.203 1.00 53.62 454 GLU A C 1
ATOM 3527 O O . GLU A 1 454 ? 37.400 -27.608 -21.612 1.00 53.62 454 GLU A O 1
ATOM 3532 N N . PRO A 1 455 ? 39.296 -28.515 -22.367 1.00 45.28 455 PRO A N 1
ATOM 3533 C CA . PRO A 1 455 ? 38.824 -29.898 -22.251 1.00 45.28 455 PRO A CA 1
ATOM 3534 C C . PRO A 1 455 ? 38.913 -30.551 -20.857 1.00 45.28 455 PRO A C 1
ATOM 3536 O O . PRO A 1 455 ? 38.833 -31.777 -20.777 1.00 45.28 455 PRO A O 1
ATOM 3539 N N . THR A 1 456 ? 39.069 -29.828 -19.742 1.00 47.38 456 THR A N 1
ATOM 3540 C CA . THR A 1 456 ? 39.339 -30.501 -18.449 1.00 47.38 456 THR A CA 1
ATOM 3541 C C . THR A 1 456 ? 38.835 -29.757 -17.213 1.00 47.38 456 THR A C 1
ATOM 3543 O O . THR A 1 456 ? 39.589 -29.015 -16.593 1.00 47.38 456 THR A O 1
ATOM 3546 N N . SER A 1 457 ? 37.581 -29.992 -16.804 1.00 45.03 457 SER A N 1
ATOM 3547 C CA . SER A 1 457 ? 37.135 -30.154 -15.396 1.00 45.03 457 SER A CA 1
ATOM 3548 C C . SER A 1 457 ? 35.599 -30.146 -15.291 1.00 45.03 457 SER A C 1
ATOM 3550 O O . SER A 1 457 ? 34.897 -29.797 -16.236 1.00 45.03 457 SER A O 1
ATOM 3552 N N . ALA A 1 458 ? 35.062 -30.581 -14.146 1.00 47.41 458 ALA A N 1
ATOM 3553 C CA . ALA A 1 458 ? 33.641 -30.840 -13.861 1.00 47.41 458 ALA A CA 1
ATOM 3554 C C . ALA A 1 458 ? 32.680 -29.621 -13.942 1.00 47.41 458 ALA A C 1
ATOM 3556 O O . ALA A 1 458 ? 31.541 -29.708 -13.493 1.00 47.41 458 ALA A O 1
ATOM 3557 N N . LEU A 1 459 ? 33.108 -28.504 -14.539 1.00 46.53 459 LEU A N 1
ATOM 3558 C CA . LEU A 1 459 ? 32.345 -27.268 -14.764 1.00 46.53 459 LEU A CA 1
ATOM 3559 C C . LEU A 1 459 ? 31.560 -27.247 -16.094 1.00 46.53 459 LEU A C 1
ATOM 3561 O O . LEU A 1 459 ? 31.079 -26.191 -16.494 1.00 46.53 459 LEU A O 1
ATOM 3565 N N . LYS A 1 460 ? 31.349 -28.411 -16.726 1.00 49.06 460 LYS A N 1
ATOM 3566 C CA . LYS A 1 460 ? 30.555 -28.639 -17.960 1.00 49.06 460 LYS A CA 1
ATOM 3567 C C . LYS A 1 460 ? 29.070 -28.201 -17.917 1.00 49.06 460 LYS A C 1
ATOM 3569 O O . LYS A 1 460 ? 28.290 -28.601 -18.773 1.00 49.06 460 LYS A O 1
ATOM 3574 N N . GLN A 1 461 ? 28.638 -27.431 -16.921 1.00 53.91 461 GLN A N 1
ATOM 3575 C CA . GLN A 1 461 ? 27.227 -27.082 -16.693 1.00 53.91 461 GLN A CA 1
ATOM 3576 C C . GLN A 1 461 ? 26.958 -25.572 -16.736 1.00 53.91 461 GLN A C 1
ATOM 3578 O O . GLN A 1 461 ? 25.893 -25.124 -16.308 1.00 53.91 461 GLN A O 1
ATOM 3583 N N . SER A 1 462 ? 27.916 -24.757 -17.189 1.00 64.25 462 SER A N 1
ATOM 3584 C CA . SER A 1 462 ? 27.663 -23.334 -17.406 1.00 64.25 462 SER A CA 1
ATOM 3585 C C . SER A 1 462 ? 28.513 -22.714 -18.504 1.00 64.25 462 SER A C 1
ATOM 3587 O O . SER A 1 462 ? 29.732 -22.603 -18.363 1.00 64.25 462 SER A O 1
ATOM 3589 N N . ASN A 1 463 ? 27.844 -22.212 -19.541 1.00 84.75 463 ASN A N 1
ATOM 3590 C CA . ASN A 1 463 ? 28.460 -21.422 -20.600 1.00 84.75 463 ASN A CA 1
ATOM 3591 C C . ASN A 1 463 ? 28.039 -19.941 -20.574 1.00 84.75 463 ASN A C 1
ATOM 3593 O O . ASN A 1 463 ? 28.147 -19.252 -21.586 1.00 84.75 463 ASN A O 1
ATOM 3597 N N . ILE A 1 464 ? 27.581 -19.438 -19.422 1.00 88.38 464 ILE A N 1
ATOM 3598 C CA . ILE A 1 464 ? 27.283 -18.017 -19.200 1.00 88.38 464 ILE A CA 1
ATOM 3599 C C . ILE A 1 464 ? 28.252 -17.425 -18.175 1.00 88.38 464 ILE A C 1
ATOM 3601 O O . ILE A 1 464 ? 28.442 -17.977 -17.088 1.00 88.38 464 ILE A O 1
ATOM 3605 N N . ALA A 1 465 ? 28.807 -16.254 -18.489 1.00 88.50 465 ALA A N 1
ATOM 3606 C CA . ALA A 1 465 ? 29.543 -15.424 -17.542 1.00 88.50 465 ALA A CA 1
ATOM 3607 C C . ALA A 1 465 ? 2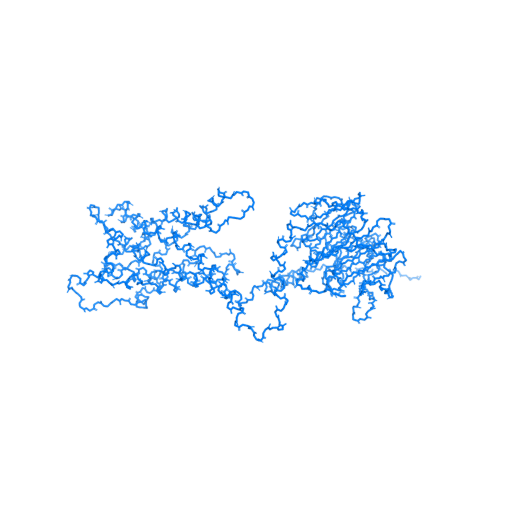9.016 -13.991 -17.473 1.00 88.50 465 ALA A C 1
ATOM 3609 O O . ALA A 1 465 ? 28.423 -13.474 -18.417 1.00 88.50 465 ALA A O 1
ATOM 3610 N N . THR A 1 466 ? 29.283 -13.346 -16.342 1.00 90.75 466 THR A N 1
ATOM 3611 C CA . THR A 1 466 ? 29.055 -11.918 -16.107 1.00 90.75 466 THR A CA 1
ATOM 3612 C C . THR A 1 466 ? 30.378 -11.223 -15.803 1.00 90.75 466 THR A C 1
ATOM 3614 O O . THR A 1 466 ? 31.288 -11.832 -15.238 1.00 90.75 466 THR A O 1
ATOM 3617 N N . TRP A 1 467 ? 30.489 -9.948 -16.159 1.00 89.44 467 TRP A N 1
ATOM 3618 C CA . TRP A 1 467 ? 31.618 -9.095 -15.785 1.00 89.44 467 TRP A CA 1
ATOM 3619 C C . TRP A 1 467 ? 31.320 -8.372 -14.466 1.00 89.44 467 TRP A C 1
ATOM 3621 O O . TRP A 1 467 ? 30.258 -7.768 -14.331 1.00 89.44 467 TRP A O 1
ATOM 3631 N N . ASP A 1 468 ? 32.238 -8.406 -13.496 1.00 82.62 468 ASP A N 1
ATOM 3632 C CA . ASP A 1 468 ? 32.066 -7.744 -12.186 1.00 82.62 468 ASP A CA 1
ATOM 3633 C C . ASP A 1 468 ? 32.734 -6.356 -12.091 1.00 82.62 468 ASP A C 1
ATOM 3635 O O . ASP A 1 468 ? 32.768 -5.735 -11.026 1.00 82.62 468 ASP A O 1
ATOM 3639 N N . GLY A 1 469 ? 33.287 -5.868 -13.205 1.00 83.12 469 GLY A N 1
ATOM 3640 C CA . GLY A 1 469 ? 34.102 -4.654 -13.265 1.00 83.12 469 GLY A CA 1
ATOM 3641 C C . GLY A 1 469 ? 35.611 -4.919 -13.287 1.00 83.12 469 GLY A C 1
ATOM 3642 O O . GLY A 1 469 ? 36.367 -4.020 -13.654 1.00 83.12 469 GLY A O 1
ATOM 3643 N N . LYS A 1 470 ? 36.060 -6.126 -12.921 1.00 84.94 470 LYS A N 1
ATOM 3644 C CA . LYS A 1 470 ? 37.480 -6.511 -12.862 1.00 84.94 470 LYS A CA 1
ATOM 3645 C C . LYS A 1 470 ? 37.782 -7.840 -13.551 1.00 84.94 470 LYS A C 1
ATOM 3647 O O . LYS A 1 470 ? 38.851 -7.973 -14.141 1.00 84.94 470 LYS A O 1
ATOM 3652 N N . ALA A 1 471 ? 36.892 -8.817 -13.435 1.00 84.50 471 ALA A N 1
ATOM 3653 C CA . ALA A 1 471 ? 37.066 -10.165 -13.942 1.00 84.50 471 ALA A CA 1
ATOM 3654 C C . ALA A 1 471 ? 35.737 -10.769 -14.414 1.00 84.50 471 ALA A C 1
ATOM 3656 O O . ALA A 1 471 ? 34.640 -10.338 -14.051 1.00 84.50 471 ALA A O 1
ATOM 3657 N N . TRP A 1 472 ? 35.857 -11.816 -15.225 1.00 85.50 472 TRP A N 1
ATOM 3658 C CA . TRP A 1 472 ? 34.723 -12.618 -15.656 1.00 85.50 472 TRP A CA 1
ATOM 3659 C C . TRP A 1 472 ? 34.373 -13.699 -14.630 1.00 85.50 472 TRP A C 1
ATOM 3661 O O . TRP A 1 472 ? 35.238 -14.468 -14.209 1.00 85.50 472 TRP A O 1
ATOM 3671 N N . ILE A 1 473 ? 33.090 -13.804 -14.285 1.00 84.81 473 ILE A N 1
ATOM 3672 C CA . ILE A 1 473 ? 32.552 -14.775 -13.326 1.00 84.81 473 ILE A CA 1
ATOM 3673 C C . ILE A 1 473 ? 31.567 -15.706 -14.044 1.00 84.81 473 ILE A C 1
ATOM 3675 O O . ILE A 1 473 ? 30.559 -15.237 -14.572 1.00 84.81 473 ILE A O 1
ATOM 3679 N N . ARG A 1 474 ? 31.826 -17.024 -14.047 1.00 83.25 474 ARG A N 1
ATOM 3680 C CA . ARG A 1 474 ? 30.904 -18.039 -14.602 1.00 83.25 474 ARG A CA 1
ATOM 3681 C C . ARG A 1 474 ? 29.712 -18.272 -13.659 1.00 83.25 474 ARG A C 1
ATOM 3683 O O . ARG A 1 474 ? 29.898 -18.367 -12.447 1.00 83.25 474 ARG A O 1
ATOM 3690 N N . ILE A 1 475 ? 28.501 -18.402 -14.206 1.00 79.38 475 ILE A N 1
ATOM 3691 C CA . ILE A 1 475 ? 27.253 -18.562 -13.432 1.00 79.38 475 ILE A CA 1
ATOM 3692 C C . ILE A 1 475 ? 26.751 -20.012 -13.492 1.00 79.38 475 ILE A C 1
ATOM 3694 O O . ILE A 1 475 ? 26.304 -20.422 -14.558 1.00 79.38 475 ILE A O 1
ATOM 3698 N N . PRO A 1 476 ? 26.772 -20.800 -12.403 1.00 67.38 476 PRO A N 1
ATOM 3699 C CA . PRO A 1 476 ? 26.392 -22.220 -12.428 1.00 67.38 476 PRO A CA 1
ATOM 3700 C C . PRO A 1 476 ? 24.976 -22.489 -12.974 1.00 67.38 476 PRO A C 1
ATOM 3702 O O . PRO A 1 476 ? 24.071 -21.688 -12.764 1.00 67.38 476 PRO A O 1
ATOM 3705 N N . GLY A 1 477 ? 24.769 -23.647 -13.616 1.00 63.69 477 GLY A N 1
ATOM 3706 C CA . GLY A 1 477 ? 23.436 -24.127 -14.014 1.00 63.69 477 GLY A CA 1
ATOM 3707 C C . GLY A 1 477 ? 22.886 -23.560 -15.327 1.00 63.69 477 GLY A C 1
ATOM 3708 O O . GLY A 1 477 ? 21.669 -23.492 -15.488 1.00 63.69 477 GLY A O 1
ATOM 3709 N N . SER A 1 478 ? 23.752 -23.137 -16.254 1.00 63.03 478 SER A N 1
ATOM 3710 C CA . SER A 1 478 ? 23.347 -22.740 -17.608 1.00 63.03 478 SER A CA 1
ATOM 3711 C C . SER A 1 478 ? 23.729 -23.823 -18.615 1.00 63.03 478 SER A C 1
ATOM 3713 O O . SER A 1 478 ? 24.893 -24.002 -18.962 1.00 63.03 478 SER A O 1
ATOM 3715 N N . GLU A 1 479 ? 22.747 -24.578 -19.095 1.00 63.09 479 GLU A N 1
ATOM 3716 C CA . GLU A 1 479 ? 23.013 -25.618 -20.087 1.00 63.09 479 GLU A CA 1
ATOM 3717 C C . GLU A 1 479 ? 22.834 -25.059 -21.506 1.00 63.09 479 GLU A C 1
ATOM 3719 O O . GLU A 1 479 ? 21.735 -24.707 -21.930 1.00 63.09 479 GLU A O 1
ATOM 3724 N N . GLN A 1 480 ? 23.953 -24.977 -22.236 1.00 74.56 480 GLN A N 1
ATOM 3725 C CA . GLN A 1 480 ? 24.032 -24.778 -23.691 1.00 74.56 480 GLN A CA 1
ATOM 3726 C C . GLN A 1 480 ? 23.292 -23.544 -24.242 1.00 74.56 480 GLN A C 1
ATOM 3728 O O . GLN A 1 480 ? 22.577 -23.618 -25.251 1.00 74.56 480 GLN A O 1
ATOM 3733 N N . MET A 1 481 ? 23.488 -22.383 -23.616 1.00 85.62 481 MET A N 1
ATOM 3734 C CA . MET A 1 481 ? 22.972 -21.110 -24.130 1.00 85.62 481 MET A CA 1
ATOM 3735 C C . MET A 1 481 ? 23.733 -20.694 -25.399 1.00 85.62 481 MET A C 1
ATOM 3737 O O . MET A 1 481 ? 24.951 -20.799 -25.450 1.00 85.62 481 MET A O 1
ATOM 3741 N N . LYS A 1 482 ? 23.047 -20.210 -26.437 1.00 87.56 482 LYS A N 1
ATOM 3742 C CA . LYS A 1 482 ? 23.675 -19.668 -27.659 1.00 87.56 482 LYS A CA 1
ATOM 3743 C C . LYS A 1 482 ? 23.670 -18.149 -27.705 1.00 87.56 482 LYS A C 1
ATOM 3745 O O . LYS A 1 482 ? 24.592 -17.546 -28.246 1.00 87.56 482 LYS A O 1
ATOM 3750 N N . LEU A 1 483 ? 22.618 -17.540 -27.168 1.00 90.19 483 LEU A N 1
ATOM 3751 C CA . LEU A 1 483 ? 22.416 -16.098 -27.194 1.00 90.19 483 LEU A CA 1
ATOM 3752 C C . LEU A 1 483 ? 21.934 -15.635 -25.828 1.00 90.19 483 LEU A C 1
ATOM 3754 O O . LEU A 1 483 ? 21.157 -16.323 -25.169 1.00 90.19 483 LEU A O 1
ATOM 3758 N N . VAL A 1 484 ? 22.376 -14.447 -25.438 1.00 93.44 484 VAL A N 1
ATOM 3759 C CA . VAL A 1 484 ? 21.921 -13.748 -24.238 1.00 93.44 484 VAL A CA 1
ATOM 3760 C C . VAL A 1 484 ? 21.542 -12.320 -24.616 1.00 93.44 484 VAL A C 1
ATOM 3762 O O . VAL A 1 484 ? 22.134 -11.747 -25.524 1.00 93.44 484 VAL A O 1
ATOM 3765 N N . SER A 1 485 ? 20.544 -11.746 -23.954 1.00 93.69 485 SER A N 1
ATOM 3766 C CA . SER A 1 485 ? 20.148 -10.349 -24.101 1.00 93.69 485 SER A CA 1
ATOM 3767 C C . SER A 1 485 ? 19.794 -9.773 -22.733 1.00 93.69 485 SER A C 1
ATOM 3769 O O . SER A 1 485 ? 19.101 -10.420 -21.943 1.00 93.69 485 SER A O 1
ATOM 3771 N N . CYS A 1 486 ? 20.304 -8.576 -22.447 1.00 92.88 486 CYS A N 1
ATOM 3772 C CA . CYS A 1 486 ? 20.209 -7.919 -21.151 1.00 92.88 486 CYS A CA 1
ATOM 3773 C C . CYS A 1 486 ? 19.624 -6.518 -21.328 1.00 92.88 486 CYS A C 1
ATOM 3775 O O . CYS A 1 486 ? 20.123 -5.754 -22.149 1.00 92.88 486 CYS A O 1
ATOM 3777 N N . GLY A 1 487 ? 18.587 -6.198 -20.557 1.00 88.00 487 GLY A N 1
ATOM 3778 C CA . GLY A 1 487 ? 18.010 -4.858 -20.496 1.00 88.00 487 GLY A CA 1
ATOM 3779 C C . GLY A 1 487 ? 18.669 -3.978 -19.436 1.00 88.00 487 GLY A C 1
ATOM 3780 O O . GLY A 1 487 ? 19.305 -4.475 -18.505 1.00 88.00 487 GLY A O 1
ATOM 3781 N N . ALA A 1 488 ? 18.445 -2.667 -19.526 1.00 83.38 488 ALA A N 1
ATOM 3782 C CA . ALA A 1 488 ? 18.992 -1.677 -18.592 1.00 83.38 488 ALA A CA 1
ATOM 3783 C C . ALA A 1 488 ? 18.533 -1.872 -17.135 1.00 83.38 488 ALA A C 1
ATOM 3785 O O . ALA A 1 488 ? 19.232 -1.496 -16.197 1.00 83.38 488 ALA A O 1
ATOM 3786 N N . ASP A 1 489 ? 17.383 -2.515 -16.927 1.00 80.31 489 ASP A N 1
ATOM 3787 C CA . ASP A 1 489 ? 16.866 -2.868 -15.601 1.00 80.31 489 ASP A CA 1
ATOM 3788 C C . ASP A 1 489 ? 17.421 -4.195 -15.046 1.00 80.31 489 ASP A C 1
ATOM 3790 O O . ASP A 1 489 ? 16.979 -4.664 -13.995 1.00 80.31 489 ASP A O 1
ATOM 3794 N N . GLY A 1 490 ? 18.375 -4.816 -15.748 1.00 81.50 490 GLY A N 1
ATOM 3795 C CA . GLY A 1 490 ? 18.971 -6.101 -15.385 1.00 81.50 490 GLY A CA 1
ATOM 3796 C C . GLY A 1 490 ? 18.120 -7.315 -15.769 1.00 81.50 490 GLY A C 1
ATOM 3797 O O . GLY A 1 490 ? 18.468 -8.443 -15.404 1.00 81.50 490 GLY A O 1
ATOM 3798 N N . THR A 1 491 ? 17.016 -7.119 -16.505 1.00 87.00 491 THR A N 1
ATOM 3799 C CA . THR A 1 491 ? 16.234 -8.222 -17.079 1.00 87.00 491 THR A CA 1
ATOM 3800 C C . THR A 1 491 ? 17.102 -8.998 -18.063 1.00 87.00 491 THR A C 1
ATOM 3802 O O . THR A 1 491 ? 17.589 -8.433 -19.038 1.00 87.00 491 THR A O 1
ATOM 3805 N N . LEU A 1 492 ? 17.268 -10.301 -17.830 1.00 91.44 492 LEU A N 1
ATOM 3806 C CA . LEU A 1 492 ? 18.141 -11.157 -18.630 1.00 91.44 492 LEU A CA 1
ATOM 3807 C C . LEU A 1 492 ? 17.350 -12.305 -19.252 1.00 91.44 492 LEU A C 1
ATOM 3809 O O . LEU A 1 492 ? 16.684 -13.068 -18.546 1.00 91.44 492 LEU A O 1
ATOM 3813 N N . TRP A 1 493 ? 17.437 -12.417 -20.575 1.00 93.50 493 TRP A N 1
ATOM 3814 C CA . TRP A 1 493 ? 16.873 -13.525 -21.338 1.00 93.50 493 TRP A CA 1
ATOM 3815 C C . TRP A 1 493 ? 17.972 -14.212 -22.133 1.00 93.50 493 TRP A C 1
ATOM 3817 O O . TRP A 1 493 ? 18.900 -13.567 -22.617 1.00 93.50 493 TRP A O 1
ATOM 3827 N N . ALA A 1 494 ? 17.850 -15.521 -22.292 1.00 91.81 494 ALA A N 1
ATOM 3828 C CA . ALA A 1 494 ? 18.751 -16.317 -23.103 1.00 91.81 494 ALA A CA 1
ATOM 3829 C C . ALA A 1 494 ? 17.976 -17.279 -23.999 1.00 91.81 494 ALA A C 1
ATOM 3831 O O . ALA A 1 494 ? 16.804 -17.579 -23.759 1.00 91.81 494 ALA A O 1
ATOM 3832 N N . ILE A 1 495 ? 18.644 -17.745 -25.047 1.00 91.00 495 ILE A N 1
ATOM 3833 C CA . ILE A 1 495 ? 18.142 -18.768 -25.960 1.00 91.00 495 ILE A CA 1
ATOM 3834 C C . ILE A 1 495 ? 19.170 -19.890 -26.015 1.00 91.00 495 ILE A C 1
ATOM 3836 O O . ILE A 1 495 ? 20.355 -19.619 -26.223 1.00 91.00 495 ILE A O 1
ATOM 3840 N N . ASN A 1 496 ? 18.727 -21.135 -25.857 1.00 88.38 496 ASN A N 1
ATOM 3841 C CA . ASN A 1 496 ? 19.597 -22.306 -25.951 1.00 88.38 496 ASN A CA 1
ATOM 3842 C C . ASN A 1 496 ? 19.780 -22.808 -27.396 1.00 88.38 496 ASN A C 1
ATOM 3844 O O . ASN A 1 496 ? 19.171 -22.311 -28.347 1.00 88.38 496 ASN A O 1
ATOM 3848 N N . SER A 1 497 ? 20.620 -23.830 -27.571 1.00 83.56 497 SER A N 1
ATOM 3849 C CA . SER A 1 497 ? 20.847 -24.493 -28.865 1.00 83.56 497 SER A CA 1
ATOM 3850 C C . SER A 1 497 ? 19.576 -25.003 -29.553 1.00 83.56 497 SER A C 1
ATOM 3852 O O . SER A 1 497 ? 19.528 -25.033 -30.785 1.00 83.56 497 SER A O 1
ATOM 3854 N N . GLU A 1 498 ? 18.553 -25.350 -28.771 1.00 83.62 498 GLU A N 1
ATOM 3855 C CA . GLU A 1 498 ? 17.256 -25.872 -29.216 1.00 83.62 498 GLU A CA 1
ATOM 3856 C C . GLU A 1 498 ? 16.213 -24.773 -29.488 1.00 83.62 498 GLU A C 1
ATOM 3858 O O . GLU A 1 498 ? 15.089 -25.080 -29.876 1.00 83.62 498 GLU A O 1
ATOM 3863 N N . ARG A 1 499 ? 16.592 -23.491 -29.355 1.00 86.44 499 ARG A N 1
ATOM 3864 C CA . ARG A 1 499 ? 15.741 -22.294 -29.530 1.00 86.44 499 ARG A CA 1
ATOM 3865 C C . ARG A 1 499 ? 14.723 -22.044 -28.417 1.00 86.44 499 ARG A C 1
ATOM 3867 O O . ARG A 1 499 ? 13.884 -21.152 -28.560 1.00 86.44 499 ARG A O 1
ATOM 3874 N N . PHE A 1 500 ? 14.801 -22.762 -27.302 1.00 87.81 500 PHE A N 1
ATOM 3875 C CA . PHE A 1 500 ? 13.995 -22.456 -26.126 1.00 87.81 500 PHE A CA 1
ATOM 3876 C C . PHE A 1 500 ? 14.482 -21.176 -25.457 1.00 87.81 500 PHE A C 1
ATOM 3878 O O . PHE A 1 500 ? 15.684 -20.942 -25.320 1.00 87.81 500 PHE A O 1
ATOM 3885 N N . THR A 1 501 ? 13.528 -20.348 -25.040 1.00 89.88 501 THR A N 1
ATOM 3886 C CA . THR A 1 501 ? 13.801 -19.121 -24.293 1.00 89.88 501 THR A CA 1
ATOM 3887 C C . THR A 1 501 ? 13.864 -19.384 -22.803 1.00 89.88 501 THR A C 1
ATOM 3889 O O . THR A 1 501 ? 13.006 -20.074 -22.260 1.00 89.88 501 THR A O 1
ATOM 3892 N N . PHE A 1 502 ? 14.822 -18.760 -22.132 1.00 89.62 502 PHE A N 1
ATOM 3893 C CA . PHE A 1 502 ? 14.978 -18.807 -20.687 1.00 89.62 502 PHE A CA 1
ATOM 3894 C C . PHE A 1 502 ? 15.092 -17.397 -20.126 1.00 89.62 502 PHE A C 1
ATOM 3896 O O . PHE A 1 502 ? 15.651 -16.504 -20.763 1.00 89.62 502 PHE A O 1
ATOM 3903 N N . ARG A 1 503 ? 14.586 -17.204 -18.913 1.00 90.69 503 ARG A N 1
ATOM 3904 C CA . ARG A 1 503 ? 14.730 -15.979 -18.132 1.00 90.69 503 ARG A CA 1
ATOM 3905 C C . ARG A 1 503 ? 15.482 -16.307 -16.851 1.00 90.69 503 ARG A C 1
ATOM 3907 O O . ARG A 1 503 ? 15.146 -17.279 -16.182 1.00 90.69 503 ARG A O 1
ATOM 3914 N N . LEU A 1 504 ? 16.475 -15.500 -16.499 1.00 86.75 504 LEU A N 1
ATOM 3915 C CA . LEU A 1 504 ? 17.195 -15.678 -15.240 1.00 86.75 504 LEU A CA 1
ATOM 3916 C C . LEU A 1 504 ? 16.376 -15.099 -14.078 1.00 86.75 504 LEU A C 1
ATOM 3918 O O . LEU A 1 504 ? 16.047 -13.910 -14.087 1.00 86.75 504 LEU A O 1
ATOM 3922 N N . ASP A 1 505 ? 16.085 -15.916 -13.068 1.00 82.69 505 ASP A N 1
ATOM 3923 C CA . ASP A 1 505 ? 15.638 -15.425 -11.767 1.00 82.69 505 ASP A CA 1
ATOM 3924 C C . ASP A 1 505 ? 16.845 -14.885 -10.990 1.00 82.69 505 ASP A C 1
ATOM 3926 O O . ASP A 1 505 ? 17.800 -15.605 -10.694 1.00 82.69 505 ASP A O 1
ATOM 3930 N N . ARG A 1 506 ? 16.809 -13.592 -10.665 1.00 73.94 506 ARG A N 1
ATOM 3931 C CA . ARG A 1 506 ? 17.911 -12.890 -9.997 1.00 73.94 506 ARG A CA 1
ATOM 3932 C C . ARG A 1 506 ? 18.033 -13.261 -8.518 1.00 73.94 506 ARG A C 1
ATOM 3934 O O . ARG A 1 506 ? 19.116 -13.088 -7.968 1.00 73.94 506 ARG A O 1
ATOM 3941 N N . GLU A 1 507 ? 16.969 -13.749 -7.877 1.00 72.81 507 GLU A N 1
ATOM 3942 C CA . GLU A 1 507 ? 17.009 -14.131 -6.460 1.00 72.81 507 GLU A CA 1
ATOM 3943 C C . GLU A 1 507 ? 17.633 -15.515 -6.273 1.00 72.81 507 GLU A C 1
ATOM 3945 O O . GLU A 1 507 ? 18.487 -15.705 -5.406 1.00 72.81 507 GLU A O 1
ATOM 3950 N N . SER A 1 508 ? 17.238 -16.480 -7.107 1.00 73.69 508 SER A N 1
ATOM 3951 C CA . SER A 1 508 ? 17.728 -17.858 -7.018 1.00 73.69 508 SER A CA 1
ATOM 3952 C C . SER A 1 508 ? 18.915 -18.176 -7.935 1.00 73.69 508 SER A C 1
ATOM 3954 O O . SER A 1 508 ? 19.518 -19.239 -7.779 1.00 73.69 508 SER A O 1
ATOM 3956 N N . LEU A 1 509 ? 19.253 -17.280 -8.874 1.00 74.62 509 LEU A N 1
ATOM 3957 C CA . LEU A 1 509 ? 20.218 -17.496 -9.965 1.00 74.62 509 LEU A CA 1
ATOM 3958 C C . LEU A 1 509 ? 19.914 -18.747 -10.803 1.00 74.62 509 LEU A C 1
ATOM 3960 O O . LEU A 1 509 ? 20.818 -19.384 -11.342 1.00 74.62 509 LEU A O 1
ATOM 3964 N N . LYS A 1 510 ? 18.631 -19.101 -10.920 1.00 81.00 510 LYS A N 1
ATOM 3965 C CA . LYS A 1 510 ? 18.162 -20.221 -11.739 1.00 81.00 510 LYS A CA 1
ATOM 3966 C C . LYS A 1 510 ? 17.557 -19.726 -13.044 1.00 81.00 510 LYS A C 1
ATOM 3968 O O . LYS A 1 510 ? 16.883 -18.698 -13.087 1.00 81.00 510 LYS A O 1
ATOM 3973 N N . TRP A 1 511 ? 17.781 -20.486 -14.110 1.00 84.75 511 TRP A N 1
ATOM 3974 C CA . TRP A 1 511 ? 17.160 -20.246 -15.406 1.00 84.75 511 TRP A CA 1
ATOM 3975 C C . TRP A 1 511 ? 15.764 -20.865 -15.445 1.00 84.75 511 TRP A C 1
ATOM 3977 O O . TRP A 1 511 ? 15.602 -22.075 -15.312 1.00 84.75 511 TRP A O 1
ATOM 3987 N N . GLU A 1 512 ? 14.753 -20.027 -15.644 1.00 87.81 512 GLU A N 1
ATOM 3988 C CA . GLU A 1 512 ? 13.365 -20.437 -15.829 1.00 87.81 512 GLU A CA 1
ATOM 3989 C C . GLU A 1 512 ? 13.048 -20.511 -17.322 1.00 87.81 512 GLU A C 1
ATOM 3991 O O . GLU A 1 512 ? 13.266 -19.546 -18.058 1.00 87.81 512 GLU A O 1
ATOM 3996 N N . GLN A 1 513 ? 12.513 -21.639 -17.786 1.00 88.50 513 GLN A N 1
ATOM 3997 C CA . GLN A 1 513 ? 12.096 -21.776 -19.178 1.00 88.50 513 GLN A CA 1
ATOM 3998 C C . GLN A 1 513 ? 10.823 -20.960 -19.439 1.00 88.50 513 GLN A C 1
ATOM 4000 O O . GLN A 1 513 ? 9.809 -21.108 -18.758 1.00 88.50 513 GLN A O 1
ATOM 4005 N N . MET A 1 514 ? 10.877 -20.114 -20.463 1.00 89.19 514 MET A N 1
ATOM 4006 C CA . MET A 1 514 ? 9.767 -19.293 -20.936 1.00 89.19 514 MET A CA 1
ATOM 4007 C C . MET A 1 514 ? 9.125 -19.949 -22.168 1.00 89.19 514 MET A C 1
ATOM 4009 O O . MET A 1 514 ? 9.831 -20.566 -22.970 1.00 89.19 514 MET A O 1
ATOM 4013 N N . PRO A 1 515 ? 7.799 -19.818 -22.359 1.00 84.81 515 PRO A N 1
ATOM 4014 C CA . PRO A 1 515 ? 7.115 -20.424 -23.495 1.00 84.81 515 PRO A CA 1
ATOM 4015 C C . PRO A 1 515 ? 7.575 -19.808 -24.822 1.00 84.81 515 PRO A C 1
ATOM 4017 O O . PRO A 1 515 ? 7.774 -18.599 -24.912 1.00 84.81 515 PRO A O 1
ATOM 4020 N N . GLY A 1 516 ? 7.654 -20.634 -25.866 1.00 82.75 516 GLY A N 1
ATOM 4021 C CA . GLY A 1 516 ? 7.983 -20.223 -27.234 1.00 82.75 516 GLY A CA 1
ATOM 4022 C C . GLY A 1 516 ? 9.372 -20.667 -27.704 1.00 82.75 516 GLY A C 1
ATOM 4023 O O . GLY A 1 516 ? 10.218 -21.082 -26.916 1.00 82.75 516 GLY A O 1
ATOM 4024 N N . SER A 1 517 ? 9.573 -20.615 -29.024 1.00 87.56 517 SER A N 1
ATOM 4025 C CA . SER A 1 517 ? 10.821 -20.996 -29.691 1.00 87.56 517 SER A CA 1
ATOM 4026 C C . SER A 1 517 ? 11.265 -19.867 -30.614 1.00 87.56 517 SER A C 1
ATOM 4028 O O . SER A 1 517 ? 10.599 -19.580 -31.611 1.00 87.56 517 SER A O 1
ATOM 4030 N N . PHE A 1 518 ? 12.407 -19.260 -30.311 1.00 89.50 518 PHE A N 1
ATOM 4031 C CA . PHE A 1 518 ? 12.884 -18.055 -30.983 1.00 89.50 518 PHE A CA 1
ATOM 4032 C C . PHE A 1 518 ? 14.303 -18.243 -31.507 1.00 89.50 518 PHE A C 1
ATOM 4034 O O . PHE A 1 518 ? 15.130 -18.890 -30.873 1.00 89.50 518 PHE A O 1
ATOM 4041 N N . LYS A 1 519 ? 14.602 -17.671 -32.678 1.00 89.94 519 LYS A N 1
ATOM 4042 C CA . LYS A 1 519 ? 15.984 -17.608 -33.185 1.00 89.94 519 LYS A CA 1
ATOM 4043 C C . LYS A 1 519 ? 16.752 -16.423 -32.594 1.00 89.94 519 LYS A C 1
ATOM 4045 O O . LYS A 1 519 ? 17.976 -16.441 -32.580 1.00 89.94 519 LYS A O 1
ATOM 4050 N N . GLN A 1 520 ? 16.032 -15.404 -32.122 1.00 91.06 520 GLN A N 1
ATOM 4051 C CA . GLN A 1 520 ? 16.588 -14.205 -31.508 1.00 91.06 520 GLN A CA 1
ATOM 4052 C C . GLN A 1 520 ? 15.634 -13.657 -30.444 1.00 91.06 520 GLN A C 1
ATOM 4054 O O . GLN A 1 520 ? 14.419 -13.656 -30.641 1.00 91.06 520 GLN A O 1
ATOM 4059 N N . VAL A 1 521 ? 16.202 -13.136 -29.356 1.00 92.81 521 VAL A N 1
ATOM 4060 C CA . VAL A 1 521 ? 15.509 -12.318 -28.357 1.00 92.81 521 VAL A CA 1
ATOM 4061 C C . VAL A 1 521 ? 16.297 -11.028 -28.154 1.00 92.81 521 VAL A C 1
ATOM 4063 O O . VAL A 1 521 ? 17.527 -11.042 -28.156 1.00 92.81 521 VAL A O 1
ATOM 4066 N N . SER A 1 522 ? 15.590 -9.917 -27.997 1.00 92.06 522 SER A N 1
ATOM 4067 C CA . SER A 1 522 ? 16.155 -8.623 -27.639 1.00 92.06 522 SER A CA 1
ATOM 4068 C C . SER A 1 522 ? 15.386 -8.045 -26.455 1.00 92.06 522 SER A C 1
ATOM 4070 O O . SER A 1 522 ? 14.152 -8.033 -26.441 1.00 92.06 522 SER A O 1
ATOM 4072 N N . VAL A 1 523 ? 16.128 -7.610 -25.442 1.00 92.44 523 VAL A N 1
ATOM 4073 C CA . VAL A 1 523 ? 15.616 -7.099 -24.173 1.00 92.44 523 VAL A CA 1
ATOM 4074 C C . VAL A 1 523 ? 16.173 -5.700 -23.958 1.00 92.44 523 VAL A C 1
ATOM 4076 O O . VAL A 1 523 ? 17.374 -5.541 -23.791 1.00 92.44 523 VAL A O 1
ATOM 4079 N N . GLY A 1 524 ? 15.292 -4.705 -23.915 1.00 85.56 524 GLY A N 1
ATOM 4080 C CA . GLY A 1 524 ? 15.634 -3.346 -23.489 1.00 85.56 524 GLY A CA 1
ATOM 4081 C C . GLY A 1 524 ? 15.303 -3.122 -22.013 1.00 85.56 524 GLY A C 1
ATOM 4082 O O . GLY A 1 524 ? 16.051 -2.488 -21.275 1.00 85.56 524 GLY A O 1
ATOM 4083 N N . SER A 1 525 ? 14.186 -3.696 -21.560 1.00 85.44 525 SER A N 1
ATOM 4084 C CA . SER A 1 525 ? 13.743 -3.727 -20.161 1.00 85.44 525 SER A CA 1
ATOM 4085 C C . SER A 1 525 ? 12.689 -4.820 -19.966 1.00 85.44 525 SER A C 1
ATOM 4087 O O . SER A 1 525 ? 12.213 -5.417 -20.934 1.00 85.44 525 SER A O 1
ATOM 4089 N N . LYS A 1 526 ? 12.216 -5.031 -18.735 1.00 84.62 526 LYS A N 1
ATOM 4090 C CA . LYS A 1 526 ? 11.086 -5.916 -18.408 1.00 84.62 526 LYS A CA 1
ATOM 4091 C C . LYS A 1 526 ? 9.810 -5.580 -19.189 1.00 84.62 526 LYS A C 1
ATOM 4093 O O . LYS A 1 526 ? 8.977 -6.464 -19.395 1.00 84.62 526 LYS A O 1
ATOM 4098 N N . LYS A 1 527 ? 9.642 -4.318 -19.609 1.00 82.75 527 LYS A N 1
ATOM 4099 C CA . LYS A 1 527 ? 8.509 -3.850 -20.431 1.00 82.75 527 LYS A CA 1
ATOM 4100 C C . LYS A 1 527 ? 8.754 -4.015 -21.937 1.00 82.75 527 LYS A C 1
ATOM 4102 O O . LYS A 1 527 ? 7.796 -4.100 -22.706 1.00 82.75 527 LYS A O 1
ATOM 4107 N N . HIS A 1 528 ? 10.015 -4.086 -22.356 1.00 85.00 528 HIS A N 1
ATOM 4108 C CA . HIS A 1 528 ? 10.432 -4.127 -23.754 1.00 85.00 528 HIS A CA 1
ATOM 4109 C C . HIS A 1 528 ? 11.245 -5.392 -24.039 1.00 85.00 528 HIS A C 1
ATOM 4111 O O . HIS A 1 528 ? 12.468 -5.352 -24.152 1.00 85.00 528 HIS A O 1
ATOM 4117 N N . VAL A 1 529 ? 10.538 -6.517 -24.182 1.00 90.19 529 VAL A N 1
ATOM 4118 C CA . VAL A 1 529 ? 11.113 -7.804 -24.597 1.00 90.19 529 VAL A CA 1
ATOM 4119 C C . VAL A 1 529 ? 10.492 -8.228 -25.922 1.00 90.19 529 VAL A C 1
ATOM 4121 O O . VAL A 1 529 ? 9.266 -8.318 -26.048 1.00 90.19 529 VAL A O 1
ATOM 4124 N N . TRP A 1 530 ? 11.347 -8.469 -26.908 1.00 90.75 530 TRP A N 1
ATOM 4125 C CA . TRP A 1 530 ? 10.971 -8.779 -28.280 1.00 90.75 530 TRP A CA 1
ATOM 4126 C C . TRP A 1 530 ? 11.691 -10.034 -28.754 1.00 90.75 530 TRP A C 1
ATOM 4128 O O . TRP A 1 530 ? 12.843 -10.270 -28.404 1.00 90.75 530 TRP A O 1
ATOM 4138 N N . GLY A 1 531 ? 11.009 -10.842 -29.553 1.00 89.88 531 GLY A N 1
ATOM 4139 C CA . GLY A 1 531 ? 11.529 -12.094 -30.082 1.00 89.88 531 GLY A CA 1
ATOM 4140 C C . GLY A 1 531 ? 11.231 -12.223 -31.566 1.00 89.88 531 GLY A C 1
ATOM 4141 O O . GLY A 1 531 ? 10.202 -11.744 -32.042 1.00 89.88 531 GLY A O 1
ATOM 4142 N N . VAL A 1 532 ? 12.128 -12.883 -32.293 1.00 88.25 532 VAL A N 1
ATOM 4143 C CA . VAL A 1 532 ? 11.925 -13.256 -33.698 1.00 88.25 532 VAL A CA 1
ATOM 4144 C C . VAL A 1 532 ? 11.990 -14.774 -33.786 1.00 88.25 532 VAL A C 1
ATOM 4146 O O . VAL A 1 532 ? 12.945 -15.393 -33.302 1.00 88.25 532 VAL A O 1
ATOM 4149 N N . ASP A 1 533 ? 10.959 -15.390 -34.357 1.00 88.12 533 ASP A N 1
ATOM 4150 C CA . ASP A 1 533 ? 10.912 -16.838 -34.543 1.00 88.12 533 ASP A CA 1
ATOM 4151 C C . ASP A 1 533 ? 11.672 -17.283 -35.807 1.00 88.12 533 ASP A C 1
ATOM 4153 O O . ASP A 1 533 ? 12.205 -16.487 -36.582 1.00 88.12 533 ASP A O 1
ATOM 4157 N N . SER A 1 534 ? 11.751 -18.593 -36.028 1.00 85.94 534 SER A N 1
ATOM 4158 C CA . SER A 1 534 ? 12.421 -19.160 -37.204 1.00 85.94 534 SER A CA 1
ATOM 4159 C C . SER A 1 534 ? 11.732 -18.871 -38.542 1.00 85.94 534 SER A C 1
ATOM 4161 O O . SER A 1 534 ? 12.315 -19.153 -39.582 1.00 85.94 534 SER A O 1
ATOM 4163 N N . LYS A 1 535 ? 10.494 -18.367 -38.524 1.00 82.50 535 LYS A N 1
ATOM 4164 C CA . LYS A 1 535 ? 9.724 -17.963 -39.707 1.00 82.50 535 LYS A CA 1
ATOM 4165 C C . LYS A 1 535 ? 9.808 -16.450 -39.938 1.00 82.50 535 LYS A C 1
ATOM 4167 O O . LYS A 1 535 ? 8.978 -15.904 -40.659 1.00 82.50 535 LYS A O 1
ATOM 4172 N N . ASP A 1 536 ? 10.775 -15.786 -39.304 1.00 80.25 536 ASP A N 1
ATOM 4173 C CA . ASP A 1 536 ? 10.961 -14.335 -39.319 1.00 80.25 536 ASP A CA 1
ATOM 4174 C C . ASP A 1 536 ? 9.743 -13.556 -38.764 1.00 80.25 536 ASP A C 1
ATOM 4176 O O . ASP A 1 536 ? 9.594 -12.361 -39.005 1.00 80.25 536 ASP A O 1
ATOM 4180 N N . CYS A 1 537 ? 8.855 -14.202 -37.996 1.00 82.31 537 CYS A N 1
ATOM 4181 C CA . CYS A 1 537 ? 7.731 -13.523 -37.355 1.00 82.31 537 CYS A CA 1
ATOM 4182 C C . CYS A 1 537 ? 8.177 -12.873 -36.043 1.00 82.31 537 CYS A C 1
ATOM 4184 O O . CYS A 1 537 ? 8.887 -13.482 -35.239 1.00 82.31 537 CYS A O 1
ATOM 4186 N N . ILE A 1 538 ? 7.719 -11.643 -35.813 1.00 84.25 538 ILE A N 1
ATOM 4187 C CA . ILE A 1 538 ? 8.070 -10.853 -34.633 1.00 84.25 538 ILE A CA 1
ATOM 4188 C C . ILE A 1 538 ? 7.007 -11.014 -33.556 1.00 84.25 538 ILE A C 1
ATOM 4190 O O . ILE A 1 538 ? 5.803 -10.981 -33.826 1.00 84.25 538 ILE A O 1
ATOM 4194 N N . TYR A 1 539 ? 7.461 -11.131 -32.315 1.00 85.44 539 TYR A N 1
ATOM 4195 C CA . TYR A 1 539 ? 6.614 -11.213 -31.142 1.00 85.44 539 TYR A CA 1
ATOM 4196 C C . TYR A 1 539 ? 7.095 -10.234 -30.079 1.00 85.44 539 TYR A C 1
ATOM 4198 O O . TYR A 1 539 ? 8.294 -10.039 -29.879 1.00 85.44 539 TYR A O 1
ATOM 4206 N N . LYS A 1 540 ? 6.143 -9.646 -29.360 1.00 87.56 540 LYS A N 1
ATOM 4207 C CA . LYS A 1 540 ? 6.380 -8.808 -28.187 1.00 87.56 540 LYS A CA 1
ATOM 4208 C C . LYS A 1 540 ? 5.867 -9.535 -26.952 1.00 87.56 540 LYS A C 1
ATOM 4210 O O . LYS A 1 540 ? 4.747 -10.048 -26.947 1.00 87.56 540 LYS A O 1
ATOM 4215 N N . TRP A 1 541 ? 6.668 -9.578 -25.896 1.00 85.88 541 TRP A N 1
ATOM 4216 C CA . TRP A 1 541 ? 6.243 -10.130 -24.616 1.00 85.88 541 TRP A CA 1
ATOM 4217 C C . TRP A 1 541 ? 5.333 -9.130 -23.898 1.00 85.88 541 TRP A C 1
ATOM 4219 O O . TRP A 1 541 ? 5.746 -8.012 -23.584 1.00 85.88 541 TRP A O 1
ATOM 4229 N N . LYS A 1 542 ? 4.083 -9.513 -23.624 1.00 82.00 542 LYS A N 1
ATOM 4230 C CA . LYS A 1 542 ? 3.113 -8.667 -22.913 1.00 82.00 542 LYS A CA 1
ATOM 4231 C C . LYS A 1 542 ? 2.257 -9.520 -21.981 1.00 82.00 542 LYS A C 1
ATOM 4233 O O . LYS A 1 542 ? 1.719 -10.552 -22.376 1.00 82.00 542 LYS A O 1
ATOM 4238 N N . LYS A 1 543 ? 2.125 -9.082 -20.721 1.00 76.69 543 LYS A N 1
ATOM 4239 C CA . LYS A 1 543 ? 1.276 -9.722 -19.691 1.00 76.69 543 LYS A CA 1
ATOM 4240 C C . LYS A 1 543 ? 1.504 -11.241 -19.535 1.00 76.69 543 LYS A C 1
ATOM 4242 O O . LYS A 1 543 ? 0.560 -11.985 -19.309 1.00 76.69 543 LYS A O 1
ATOM 4247 N N . GLY A 1 544 ? 2.751 -11.704 -19.660 1.00 77.00 544 GLY A N 1
ATOM 4248 C CA . GLY A 1 544 ? 3.091 -13.122 -19.481 1.00 77.00 544 GLY A CA 1
ATOM 4249 C C . GLY A 1 544 ? 2.886 -14.009 -20.716 1.00 77.00 544 GLY A C 1
ATOM 4250 O O . GLY A 1 544 ? 2.984 -15.225 -20.597 1.00 77.00 544 GLY A O 1
ATOM 4251 N N . THR A 1 545 ? 2.607 -13.426 -21.887 1.00 82.75 545 THR A N 1
ATOM 4252 C CA . THR A 1 545 ? 2.427 -14.159 -23.151 1.00 82.75 545 THR A CA 1
ATOM 4253 C C . THR A 1 545 ? 3.130 -13.453 -24.311 1.00 82.75 545 THR A C 1
ATOM 4255 O O . THR A 1 545 ? 3.313 -12.233 -24.292 1.00 82.75 545 THR A O 1
ATOM 4258 N N . TRP A 1 546 ? 3.515 -14.215 -25.337 1.00 84.19 546 TRP A N 1
ATOM 4259 C CA . TRP A 1 546 ? 4.017 -13.664 -26.595 1.00 84.19 546 TRP A CA 1
ATOM 4260 C C . TRP A 1 546 ? 2.857 -13.240 -27.491 1.00 84.19 546 TRP A C 1
ATOM 4262 O O . TRP A 1 546 ? 1.997 -14.049 -27.829 1.00 84.19 546 TRP A O 1
ATOM 4272 N N . GLN A 1 547 ? 2.854 -11.976 -27.904 1.00 85.31 547 GLN A N 1
ATOM 4273 C CA . GLN A 1 547 ? 1.886 -11.431 -28.849 1.00 85.31 547 GLN A CA 1
ATOM 4274 C C . GLN A 1 547 ? 2.571 -11.198 -30.189 1.00 85.31 547 GLN A C 1
ATOM 4276 O O . GLN A 1 547 ? 3.573 -10.485 -30.252 1.00 85.31 547 GLN A O 1
ATOM 4281 N N . ARG A 1 548 ? 2.046 -11.806 -31.255 1.00 82.25 548 ARG A N 1
ATOM 4282 C CA . ARG A 1 548 ? 2.569 -11.610 -32.610 1.00 82.25 548 ARG A CA 1
ATOM 4283 C C . ARG A 1 548 ? 2.317 -10.171 -33.052 1.00 82.25 548 ARG A C 1
ATOM 4285 O O . ARG A 1 548 ? 1.203 -9.673 -32.916 1.00 82.25 548 ARG A O 1
ATOM 4292 N N . VAL A 1 549 ? 3.344 -9.535 -33.601 1.00 78.56 549 VAL A N 1
ATOM 4293 C CA . VAL A 1 549 ? 3.262 -8.195 -34.180 1.00 78.56 549 VAL A CA 1
ATOM 4294 C C . VAL A 1 549 ? 3.325 -8.337 -35.696 1.00 78.56 549 VAL A C 1
ATOM 4296 O O . VAL A 1 549 ? 4.311 -8.838 -36.235 1.00 78.56 549 VAL A O 1
ATOM 4299 N N . THR A 1 550 ? 2.256 -7.941 -36.386 1.00 66.00 550 THR A N 1
ATOM 4300 C CA . THR A 1 550 ? 2.217 -7.934 -37.854 1.00 66.00 550 THR A CA 1
ATOM 4301 C C . THR A 1 550 ? 2.889 -6.659 -38.352 1.00 66.00 550 THR A C 1
ATOM 4303 O O . THR A 1 550 ? 2.490 -5.566 -37.961 1.00 66.00 550 THR A O 1
ATOM 4306 N N . MET A 1 551 ? 3.909 -6.798 -39.197 1.00 61.31 551 MET A N 1
ATOM 4307 C CA . MET A 1 551 ? 4.618 -5.683 -39.829 1.00 61.31 551 MET A CA 1
ATOM 4308 C C . MET A 1 551 ? 4.594 -5.858 -41.350 1.00 61.31 551 MET A C 1
ATOM 4310 O O . MET A 1 551 ? 4.515 -6.989 -41.830 1.00 61.31 551 MET A O 1
ATOM 4314 N N . ALA A 1 552 ? 4.613 -4.744 -42.090 1.00 53.41 552 ALA A N 1
ATOM 4315 C CA . ALA A 1 552 ? 4.581 -4.747 -43.555 1.00 53.41 552 ALA A CA 1
ATOM 4316 C C . ALA A 1 552 ? 5.867 -5.336 -44.163 1.00 53.41 552 ALA A C 1
ATOM 4318 O O . ALA A 1 552 ? 5.797 -6.101 -45.121 1.00 53.41 552 ALA A O 1
ATOM 4319 N N . ASP A 1 553 ? 7.015 -5.036 -43.551 1.00 57.47 553 ASP A N 1
ATOM 4320 C CA . ASP A 1 553 ? 8.308 -5.636 -43.876 1.00 57.47 553 ASP A CA 1
ATOM 4321 C C . ASP A 1 553 ? 8.651 -6.711 -42.833 1.00 57.47 553 ASP A C 1
ATOM 4323 O O . ASP A 1 553 ? 8.338 -6.555 -41.649 1.00 57.47 553 ASP A O 1
ATOM 4327 N N . VAL A 1 554 ? 9.287 -7.807 -43.263 1.00 61.19 554 VAL A N 1
ATOM 4328 C CA . VAL A 1 554 ? 9.636 -8.956 -42.409 1.00 61.19 554 VAL A CA 1
ATOM 4329 C C . VAL A 1 554 ? 11.127 -8.882 -42.045 1.00 61.19 554 VAL A C 1
ATOM 4331 O O . VAL A 1 554 ? 11.967 -9.389 -42.795 1.00 61.19 554 VAL A O 1
ATOM 4334 N N . PRO A 1 555 ? 11.506 -8.229 -40.931 1.00 66.56 555 PRO A N 1
ATOM 4335 C CA . PRO A 1 555 ? 12.905 -8.063 -40.577 1.00 66.56 555 PRO A CA 1
ATOM 4336 C C . PRO A 1 555 ? 13.540 -9.374 -40.113 1.00 66.56 555 PRO A C 1
ATOM 4338 O O . PRO A 1 555 ? 12.932 -10.185 -39.415 1.00 66.56 555 PRO A O 1
ATOM 4341 N N . GLN A 1 556 ? 14.817 -9.558 -40.444 1.00 70.69 556 GLN A N 1
ATOM 4342 C CA . GLN A 1 556 ? 15.577 -10.735 -40.020 1.00 70.69 556 GLN A CA 1
ATOM 4343 C C . GLN A 1 556 ? 16.135 -10.614 -38.603 1.00 70.69 556 GLN A C 1
ATOM 4345 O O . GLN A 1 556 ? 16.350 -11.643 -37.957 1.00 70.69 556 GLN A O 1
ATOM 4350 N N . HIS A 1 557 ? 16.378 -9.380 -38.152 1.00 78.06 557 HIS A N 1
ATOM 4351 C CA . HIS A 1 557 ? 17.013 -9.056 -36.880 1.00 78.06 557 HIS A CA 1
ATOM 4352 C C . HIS A 1 557 ? 16.324 -7.866 -36.219 1.00 78.06 557 HIS A C 1
ATOM 4354 O O . HIS A 1 557 ? 15.966 -6.909 -36.909 1.00 78.06 557 HIS A O 1
ATOM 4360 N N . ILE A 1 558 ? 16.197 -7.896 -34.892 1.00 86.00 558 ILE A N 1
ATOM 4361 C CA . ILE A 1 558 ? 15.582 -6.823 -34.104 1.00 86.00 558 ILE A CA 1
ATOM 4362 C C . ILE A 1 558 ? 16.439 -6.475 -32.885 1.00 86.00 558 ILE A C 1
ATOM 4364 O O . ILE A 1 558 ? 16.964 -7.359 -32.214 1.00 86.00 558 ILE A O 1
ATOM 4368 N N . SER A 1 559 ? 16.563 -5.188 -32.581 1.00 85.81 559 SER A N 1
ATOM 4369 C CA . SER A 1 559 ? 17.117 -4.705 -31.319 1.00 85.81 559 SER A CA 1
ATOM 4370 C C . SER A 1 559 ? 16.163 -3.693 -30.703 1.00 85.81 559 SER A C 1
ATOM 4372 O O . SER A 1 559 ? 15.656 -2.821 -31.407 1.00 85.81 559 SER A O 1
ATOM 4374 N N . VAL A 1 560 ? 15.936 -3.799 -29.396 1.00 88.00 560 VAL A N 1
ATOM 4375 C CA . VAL A 1 560 ? 15.067 -2.897 -28.635 1.00 88.00 560 VAL A CA 1
ATOM 4376 C C . VAL A 1 560 ? 15.815 -2.292 -27.452 1.00 88.00 560 VAL A C 1
ATOM 4378 O O . VAL A 1 560 ? 16.561 -2.989 -26.770 1.00 88.00 560 VAL A O 1
ATOM 4381 N N . ALA A 1 561 ? 15.587 -1.006 -27.209 1.00 84.19 561 ALA A N 1
ATOM 4382 C CA . ALA A 1 561 ? 16.115 -0.271 -26.069 1.00 84.19 561 ALA A CA 1
ATOM 4383 C C . ALA A 1 561 ? 15.079 -0.135 -24.941 1.00 84.19 561 ALA A C 1
ATOM 4385 O O . ALA A 1 561 ? 13.881 -0.377 -25.117 1.00 84.19 561 ALA A O 1
ATOM 4386 N N . SER A 1 562 ? 15.550 0.246 -23.756 1.00 80.00 562 SER A N 1
ATOM 4387 C CA . SER A 1 562 ? 14.737 0.538 -22.567 1.00 80.00 562 SER A CA 1
ATOM 4388 C C . SER A 1 562 ? 13.726 1.667 -22.791 1.00 80.00 562 SER A C 1
ATOM 4390 O O . SER A 1 562 ? 12.614 1.574 -22.270 1.00 80.00 562 SER A O 1
ATOM 4392 N N . ASP A 1 563 ? 14.076 2.672 -23.603 1.00 72.44 563 ASP A N 1
ATOM 4393 C CA . ASP A 1 563 ? 13.222 3.805 -24.003 1.00 72.44 563 ASP A CA 1
ATOM 4394 C C . ASP A 1 563 ? 12.117 3.426 -25.017 1.00 72.44 563 ASP A C 1
ATOM 4396 O O . ASP A 1 563 ? 11.284 4.257 -25.396 1.00 72.44 563 ASP A O 1
ATOM 4400 N N . GLY A 1 564 ? 12.093 2.162 -25.453 1.00 71.75 564 GLY A N 1
ATOM 4401 C CA . GLY A 1 564 ? 11.154 1.636 -26.437 1.00 71.75 564 GLY A CA 1
ATOM 4402 C C . GLY A 1 564 ? 11.549 1.898 -27.891 1.00 71.75 564 GLY A C 1
ATOM 4403 O O . GLY A 1 564 ? 10.786 1.515 -28.781 1.00 71.75 564 GLY A O 1
ATOM 4404 N N . SER A 1 565 ? 12.716 2.497 -28.149 1.00 75.75 565 SER A N 1
ATOM 4405 C CA . SER A 1 565 ? 13.297 2.597 -29.490 1.00 75.75 565 SER A CA 1
ATOM 4406 C C . SER A 1 565 ? 13.585 1.202 -30.025 1.00 75.75 565 SER A C 1
ATOM 4408 O O . SER A 1 565 ? 14.149 0.354 -29.329 1.00 75.75 565 SER A O 1
ATOM 4410 N N . ILE A 1 566 ? 13.200 0.952 -31.274 1.00 77.25 566 ILE A N 1
ATOM 4411 C CA . ILE A 1 566 ? 13.413 -0.341 -31.918 1.00 77.25 566 ILE A CA 1
ATOM 4412 C C . ILE A 1 566 ? 14.089 -0.103 -33.255 1.00 77.25 566 ILE A C 1
ATOM 4414 O O . ILE A 1 566 ? 13.659 0.729 -34.055 1.00 77.25 566 ILE A O 1
ATOM 4418 N N . VAL A 1 567 ? 15.131 -0.879 -33.512 1.00 76.88 567 VAL A N 1
ATOM 4419 C CA . VAL A 1 567 ? 15.748 -0.966 -34.829 1.00 76.88 567 VAL A CA 1
ATOM 4420 C C . VAL A 1 567 ? 15.651 -2.385 -35.342 1.00 76.88 567 VAL A C 1
ATOM 4422 O O . VAL A 1 567 ? 15.862 -3.355 -34.611 1.00 76.88 567 VAL A O 1
ATOM 4425 N N . ALA A 1 568 ? 15.318 -2.502 -36.616 1.00 76.12 568 ALA A N 1
ATOM 4426 C CA . ALA A 1 568 ? 15.213 -3.775 -37.296 1.00 76.12 568 ALA A CA 1
ATOM 4427 C C . ALA A 1 568 ? 16.058 -3.753 -38.575 1.00 76.12 568 ALA A C 1
ATOM 4429 O O . ALA A 1 568 ? 16.389 -2.684 -39.090 1.00 76.12 568 ALA A O 1
ATOM 4430 N N . MET A 1 569 ? 16.444 -4.927 -39.070 1.00 74.44 569 MET A N 1
ATOM 4431 C CA . MET A 1 569 ? 17.112 -5.057 -40.369 1.00 74.44 569 MET A CA 1
ATOM 4432 C C . MET A 1 569 ? 16.207 -5.788 -41.347 1.00 74.44 569 MET A C 1
ATOM 4434 O O . MET A 1 569 ? 15.756 -6.900 -41.065 1.00 74.44 569 MET A O 1
ATOM 4438 N N . ASP A 1 570 ? 15.965 -5.152 -42.488 1.00 66.44 570 ASP A N 1
ATOM 4439 C CA . ASP A 1 570 ? 15.150 -5.684 -43.576 1.00 66.44 570 ASP A CA 1
ATOM 4440 C C . ASP A 1 570 ? 15.864 -6.828 -44.327 1.00 66.44 570 ASP A C 1
ATOM 4442 O O . ASP A 1 570 ? 17.082 -6.809 -44.521 1.00 66.44 570 ASP A O 1
ATOM 4446 N N . LYS A 1 571 ? 15.081 -7.818 -44.765 1.00 62.88 571 LYS A N 1
ATOM 4447 C CA . LYS A 1 571 ? 15.504 -9.029 -45.478 1.00 62.88 571 LYS A CA 1
ATOM 4448 C C . LYS A 1 571 ? 16.046 -8.738 -46.877 1.00 62.88 571 LYS A C 1
ATOM 4450 O O . LYS A 1 571 ? 17.014 -9.380 -47.283 1.00 62.88 571 LYS A O 1
ATOM 4455 N N . ASP A 1 572 ? 15.466 -7.763 -47.575 1.00 55.69 572 ASP A N 1
ATOM 4456 C CA . ASP A 1 572 ? 15.742 -7.542 -49.000 1.00 55.69 572 ASP A CA 1
ATOM 4457 C C . ASP A 1 572 ? 16.827 -6.484 -49.232 1.00 55.69 572 ASP A C 1
ATOM 4459 O O . ASP A 1 572 ? 17.675 -6.622 -50.115 1.00 55.69 572 ASP A O 1
ATOM 4463 N N . THR A 1 573 ? 16.851 -5.432 -48.409 1.00 51.84 573 THR A N 1
ATOM 4464 C CA . THR A 1 573 ? 17.794 -4.314 -48.578 1.00 51.84 573 THR A CA 1
ATOM 4465 C C . THR A 1 573 ? 18.983 -4.346 -47.617 1.00 51.84 573 THR A C 1
ATOM 4467 O O . THR A 1 573 ? 19.943 -3.600 -47.820 1.00 51.84 573 THR A O 1
ATOM 4470 N N . ASN A 1 574 ? 18.946 -5.197 -46.578 1.00 52.09 574 ASN A N 1
ATOM 4471 C CA . ASN A 1 574 ? 19.815 -5.124 -45.388 1.00 52.09 574 ASN A CA 1
ATOM 4472 C C . ASN A 1 574 ? 19.831 -3.726 -44.737 1.00 52.09 574 ASN A C 1
ATOM 4474 O O . ASN A 1 574 ? 20.728 -3.415 -43.957 1.00 52.09 574 ASN A O 1
ATOM 4478 N N . GLY A 1 575 ? 18.863 -2.872 -45.080 1.00 50.66 575 GLY A N 1
ATOM 4479 C CA . GLY A 1 575 ? 18.790 -1.506 -44.602 1.00 50.66 575 GLY A CA 1
ATOM 4480 C C . GLY A 1 575 ? 18.409 -1.454 -43.131 1.00 50.66 575 GLY A C 1
ATOM 4481 O O . GLY A 1 575 ? 17.659 -2.299 -42.632 1.00 50.66 575 GLY A O 1
ATOM 4482 N N . VAL A 1 576 ? 18.924 -0.437 -42.441 1.00 51.06 576 VAL A N 1
ATOM 4483 C CA . VAL A 1 576 ? 18.505 -0.148 -41.071 1.00 51.06 576 VAL A CA 1
ATOM 4484 C C . VAL A 1 576 ? 17.155 0.525 -41.119 1.00 51.06 576 VAL A C 1
ATOM 4486 O O . VAL A 1 576 ? 16.935 1.478 -41.866 1.00 51.06 576 VAL A O 1
ATOM 4489 N N . VAL A 1 577 ? 16.268 0.002 -40.297 1.00 51.56 577 VAL A N 1
ATOM 4490 C CA . VAL A 1 577 ? 14.910 0.461 -40.145 1.00 51.56 577 VAL A CA 1
ATOM 4491 C C . VAL A 1 577 ? 14.777 1.019 -38.732 1.00 51.56 577 VAL A C 1
ATOM 4493 O O . VAL A 1 577 ? 14.942 0.283 -37.761 1.00 51.56 577 VAL A O 1
ATOM 4496 N N . ASN A 1 578 ? 14.527 2.324 -38.612 1.00 51.16 578 ASN A N 1
ATOM 4497 C CA . ASN A 1 578 ? 14.339 2.988 -37.320 1.00 51.16 578 ASN A CA 1
ATOM 4498 C C . ASN A 1 578 ? 12.841 3.120 -37.006 1.00 51.16 578 ASN A C 1
ATOM 4500 O O . ASN A 1 578 ? 12.118 3.798 -37.738 1.00 51.16 578 ASN A O 1
ATOM 4504 N N . MET A 1 579 ? 12.378 2.506 -35.914 1.00 49.16 579 MET A N 1
ATOM 4505 C CA . MET A 1 579 ? 11.079 2.827 -35.326 1.00 49.16 579 MET A CA 1
ATOM 4506 C C . MET A 1 579 ? 11.238 4.069 -34.459 1.00 49.16 579 MET A C 1
ATOM 4508 O O . MET A 1 579 ? 11.528 3.989 -33.264 1.00 49.16 579 MET A O 1
ATOM 4512 N N . LYS A 1 580 ? 11.029 5.241 -35.059 1.00 41.78 580 LYS A N 1
ATOM 4513 C CA . LYS A 1 580 ? 10.885 6.463 -34.272 1.00 41.78 580 LYS A CA 1
ATOM 4514 C C . LYS A 1 580 ? 9.602 6.350 -33.441 1.00 41.78 580 LYS A C 1
ATOM 4516 O O . LYS A 1 580 ? 8.540 6.046 -33.983 1.00 41.78 580 LYS A O 1
ATOM 4521 N N . LYS A 1 581 ? 9.689 6.637 -32.138 1.00 35.19 581 LYS A N 1
ATOM 4522 C CA . LYS A 1 581 ? 8.538 7.006 -31.299 1.00 35.19 581 LYS A CA 1
ATOM 4523 C C . LYS A 1 581 ? 7.832 8.158 -32.028 1.00 35.19 581 LYS A C 1
ATOM 4525 O O . LYS A 1 581 ? 8.411 9.235 -32.163 1.00 35.19 581 LYS A O 1
ATOM 4530 N N . LEU A 1 582 ? 6.652 7.905 -32.594 1.00 26.27 582 LEU A N 1
ATOM 4531 C CA . LEU A 1 582 ? 5.846 8.919 -33.269 1.00 26.27 582 LEU A CA 1
ATOM 4532 C C . LEU A 1 582 ? 5.342 9.867 -32.175 1.00 26.27 582 LEU A C 1
ATOM 4534 O O . LEU A 1 582 ? 4.347 9.603 -31.508 1.00 26.27 582 LEU A O 1
ATOM 4538 N N . VAL A 1 583 ? 6.111 10.921 -31.905 1.00 25.09 583 VAL A N 1
ATOM 4539 C CA . VAL A 1 583 ? 5.603 12.086 -31.188 1.00 25.09 583 VAL A CA 1
ATOM 4540 C C . VAL A 1 583 ? 4.553 12.686 -32.117 1.00 25.09 583 VAL A C 1
ATOM 4542 O O . VAL A 1 583 ? 4.873 13.039 -33.252 1.00 25.09 583 VAL A O 1
ATOM 4545 N N . LEU A 1 584 ? 3.296 12.701 -31.670 1.00 21.62 584 LEU A N 1
ATOM 4546 C CA . LEU A 1 584 ? 2.203 13.380 -32.362 1.00 21.62 584 LEU A CA 1
ATOM 4547 C C . LEU A 1 584 ? 2.656 14.803 -32.736 1.00 21.62 584 LEU A C 1
ATOM 4549 O O . LEU A 1 584 ? 3.264 15.462 -31.887 1.00 21.62 584 LEU A O 1
ATOM 4553 N N . PRO A 1 585 ? 2.372 15.301 -33.953 1.00 23.58 585 PRO A N 1
ATOM 4554 C CA . PRO A 1 585 ? 2.524 16.718 -34.220 1.00 23.58 585 PRO A CA 1
ATOM 4555 C C . PRO A 1 585 ? 1.565 17.450 -33.280 1.00 23.58 585 PRO A C 1
ATOM 4557 O O . PRO A 1 585 ? 0.351 17.255 -33.331 1.00 23.58 585 PRO A O 1
ATOM 4560 N N . VAL A 1 586 ? 2.119 18.251 -32.374 1.00 25.08 586 VAL A N 1
ATOM 4561 C CA . VAL A 1 586 ? 1.356 19.342 -31.781 1.00 25.08 586 VAL A CA 1
ATOM 4562 C C . VAL A 1 586 ? 1.076 20.274 -32.952 1.00 25.08 586 VAL A C 1
ATOM 4564 O O . VAL A 1 586 ? 2.009 20.786 -33.565 1.00 25.08 586 VAL A O 1
ATOM 4567 N N . GLU A 1 587 ? -0.195 20.399 -33.332 1.00 24.75 587 GLU A N 1
ATOM 4568 C CA . GLU A 1 587 ? -0.642 21.510 -34.162 1.00 24.75 587 GLU A CA 1
ATOM 4569 C C . GLU A 1 587 ? -0.244 22.796 -33.435 1.00 24.75 587 GLU A C 1
ATOM 4571 O O . GLU A 1 587 ? -0.879 23.186 -32.452 1.00 24.75 587 GLU A O 1
ATOM 4576 N N . ASP A 1 588 ? 0.813 23.448 -33.914 1.00 26.53 588 ASP A N 1
ATOM 4577 C CA . ASP A 1 588 ? 0.980 24.872 -33.689 1.00 26.53 588 ASP A CA 1
ATOM 4578 C C . ASP A 1 588 ? -0.198 25.555 -34.386 1.00 26.53 588 ASP A C 1
ATOM 4580 O O . ASP A 1 588 ? -0.260 25.719 -35.607 1.00 26.53 588 ASP A O 1
ATOM 4584 N N . LYS A 1 589 ? -1.194 25.913 -33.576 1.00 36.66 589 LYS A N 1
ATOM 4585 C CA . LYS A 1 589 ? -2.084 27.017 -33.900 1.00 36.66 589 LYS A CA 1
ATOM 4586 C C . LYS A 1 589 ? -1.235 28.278 -33.924 1.00 36.66 589 LYS A C 1
ATOM 4588 O O . LYS A 1 589 ? -1.012 28.855 -32.872 1.00 36.66 589 LYS A O 1
ATOM 4593 N N . GLU A 1 590 ? -0.779 28.626 -35.117 1.00 32.47 590 GLU A N 1
ATOM 4594 C CA . GLU A 1 590 ? -0.423 29.951 -35.647 1.00 32.47 590 GLU A CA 1
ATOM 4595 C C . GLU A 1 590 ? 0.388 29.629 -36.917 1.00 32.47 590 GLU A C 1
ATOM 4597 O O . GLU A 1 590 ? 1.549 29.260 -36.868 1.00 32.47 590 GLU A O 1
ATOM 4602 N N . GLY A 1 591 ? -0.220 29.496 -38.092 1.00 32.03 591 GLY A N 1
ATOM 4603 C CA . GLY A 1 591 ? -0.911 30.591 -38.742 1.00 32.03 591 GLY A CA 1
ATOM 4604 C C . GLY A 1 591 ? 0.092 31.631 -39.228 1.00 32.03 591 GLY A C 1
ATOM 4605 O O . GLY A 1 591 ? 0.012 32.751 -38.762 1.00 32.03 591 GLY A O 1
ATOM 4606 N N . GLU A 1 592 ? 0.997 31.285 -40.149 1.00 25.42 592 GLU A N 1
ATOM 4607 C CA . GLU A 1 592 ? 1.344 32.191 -41.248 1.00 25.42 592 GLU A CA 1
ATOM 4608 C C . GLU A 1 592 ? 2.058 31.471 -42.399 1.00 25.42 592 GLU A C 1
ATOM 4610 O O . GLU A 1 592 ? 3.004 30.704 -42.237 1.00 25.42 592 GLU A O 1
ATOM 4615 N N . VAL A 1 593 ? 1.496 31.717 -43.578 1.00 28.22 593 VAL A N 1
ATOM 4616 C CA . VAL A 1 593 ? 2.019 31.419 -44.905 1.00 28.22 593 VAL A CA 1
ATOM 4617 C C . VAL A 1 593 ? 3.142 32.411 -45.181 1.00 28.22 593 VAL A C 1
ATOM 4619 O O . VAL A 1 593 ? 2.889 33.603 -45.047 1.00 28.22 593 VAL A O 1
ATOM 4622 N N . HIS A 1 594 ? 4.316 31.940 -45.612 1.00 29.33 594 HIS A N 1
ATOM 4623 C CA . HIS A 1 594 ? 5.069 32.493 -46.748 1.00 29.33 594 HIS A CA 1
ATOM 4624 C C . HIS A 1 594 ? 6.221 31.583 -47.174 1.00 29.33 594 HIS A C 1
ATOM 4626 O O . HIS A 1 594 ? 6.950 31.082 -46.290 1.00 29.33 594 HIS A O 1
#